Protein AF-0000000072905459 (afdb_homodimer)

InterPro domains:
  IPR001653 Diaminopimelate epimerase, DapF [MF_00197] (1-234)
  IPR001653 Diaminopimelate epimerase, DapF [PF01678] (3-110)
  IPR001653 Diaminopimelate epimerase, DapF [PF01678] (142-228)
  IPR001653 Diaminopimelate epimerase, DapF [PTHR31689] (1-112)
  IPR001653 Diaminopimelate epimerase, DapF [TIGR00652] (1-233)
  IPR018510 Diaminopimelate epimerase, active site [PS01326] (56-70)

Secondary structure (DSSP, 8-state):
-EEEEEEETTEEEEEESS---HHHHHHHH-TTTS---SEEEEEEEETTEEEEEEEETTS-EES--HHHHHHHHHHHHHTT---SEEB-TT--EEEEEETTEEEEEEE--EEEEEETTEEEEESSSEEEEEE-S--HHHHHHHHHHHHHHHTSEEEEEEEEETTEEEEEEEETTTEEES--HHHHHHHHHHHHHTTSS-SEEEEEETTEEEEEEE-SS-EEEEEE-EEEEEEEE-/-EEEEEEETTEEEEEESS---HHHHHHHH-TTTS---SEEEEEEEETTEEEEEEEETTS-EES--HHHHHHHHHHHHHTT---SEEB-TT--EEEEEETTEEEEEEE--EEEEEETTEEEEESSSEEEEEE-S--HHHHHHHHHHHHHHHTSEEEEEEEEETTEEEEEEEETTTEEES--HHHHHHHHHHHHHTTSS-SEEEEEETTEEEEEEE-SS-EEEEEE-EEEEEEEE-

Organism: NCBI:txid187101

Radius of gyration: 25.26 Å; Cα contacts (8 Å, |Δi|>4): 1220; chains: 2; bounding box: 52×73×54 Å

pLDDT: mean 97.36, std 2.22, range [81.88, 98.94]

Solvent-accessible surface area (backbone atoms only — not comparable to full-atom values): 23296 Å² total; per-residue (Å²): 86,64,40,36,34,28,21,18,38,43,47,21,31,35,39,28,75,61,92,74,54,51,69,56,41,30,45,40,24,31,50,40,73,37,55,36,30,55,20,38,34,32,57,44,70,54,97,89,30,38,25,56,46,38,27,39,34,84,36,47,79,48,45,74,50,65,40,53,51,34,28,50,30,51,52,26,49,77,68,75,39,74,37,49,49,35,36,34,77,75,43,78,31,48,38,42,78,54,90,76,26,31,34,33,54,63,42,56,77,40,74,77,41,78,55,98,88,30,42,34,32,31,32,91,51,51,32,35,39,39,86,45,88,74,56,66,69,55,44,68,66,48,30,63,61,51,21,68,74,66,70,21,26,32,33,44,32,28,76,74,46,51,40,36,33,40,43,45,40,30,38,69,96,76,38,79,52,39,58,50,51,44,55,50,50,45,45,50,50,52,38,29,77,68,68,55,30,50,52,58,29,40,40,38,36,79,34,43,61,35,40,36,38,61,52,96,86,24,33,34,42,30,34,52,39,40,81,40,36,41,36,44,39,126,86,63,38,37,36,28,19,17,36,43,46,20,31,35,40,29,76,60,91,74,54,49,69,55,42,31,43,40,24,31,50,40,73,36,55,35,31,57,21,40,34,32,58,44,68,54,97,88,30,38,26,55,46,39,26,38,34,83,34,47,79,48,44,76,50,63,38,54,52,34,29,50,30,51,51,26,49,78,66,74,41,75,36,49,49,34,35,35,76,75,42,79,31,48,38,43,78,54,91,76,25,29,35,32,54,64,43,57,77,39,76,74,41,80,56,97,88,31,42,33,33,30,32,91,51,51,33,33,38,40,86,42,88,72,58,67,69,56,44,68,65,50,30,64,60,51,21,67,74,65,70,18,26,30,32,44,32,29,78,75,46,51,43,36,34,40,43,45,38,30,37,67,96,76,37,78,50,39,58,53,51,45,54,51,51,46,44,50,50,53,38,30,75,66,69,54,31,50,51,59,29,40,38,38,36,77,35,42,62,36,39,36,36,61,53,96,85,26,34,35,41,30,34,51,38,40,83,39,34,41,36,44,40,126

Sequence (468 aa):
MRFTKYQGLGNDFLIVDEELDEKTIIFLCDRHFGVGADGVIIQEFKDNVPFMKFFNQDGSRAKMCGNGIRCYADYLYHKNLDYTTIDTLAGLKKVEKVGSEYKVFMGKAENLEIKDGYYNIFTGTNHLVIISNKGIEYLKEIGPKLQKKYDTNVNLVNVLDRENIDIYTYERGVGITLACGTGACASAYVANKLNLVDKNVNVHLLGGDLKIFLTDEGIYMQGSAKKVFEGEIKMRFTKYQGLGNDFLIVDEELDEKTIIFLCDRHFGVGADGVIIQEFKDNVPFMKFFNQDGSRAKMCGNGIRCYADYLYHKNLDYTTIDTLAGLKKVEKVGSEYKVFMGKAENLEIKDGYYNIFTGTNHLVIISNKGIEYLKEIGPKLQKKYDTNVNLVNVLDRENIDIYTYERGVGITLACGTGACASAYVANKLNLVDKNVNVHLLGGDLKIFLTDEGIYMQGSAKKVFEGEIK

Nearest PDB structures (foldseek):
  8qzy-assembly1_A  TM=8.852E-01  e=3.067E-27  Pseudomonas aeruginosa PA14
  5ha4-assembly1_A  TM=9.272E-01  e=1.731E-25  Acinetobacter baumannii AB307-0294
  6d13-assembly1_A  TM=9.226E-01  e=4.537E-25  Escherichia coli S88
  7vdy-assembly1_B  TM=9.193E-01  e=1.189E-24  Streptomyces lavendulae
  1gqz-assembly1_A  TM=8.524E-01  e=7.799E-25  Haemophilus influenzae Rd KW20

Structure (mmCIF, N/CA/C/O backbone):
data_AF-0000000072905459-model_v1
#
loop_
_entity.id
_entity.type
_entity.pdbx_description
1 polymer 'Diaminopimelate epimerase'
#
loop_
_atom_site.group_PDB
_atom_site.id
_atom_site.type_symbol
_atom_site.label_atom_id
_atom_site.label_alt_id
_atom_site.label_comp_id
_atom_site.label_asym_id
_atom_site.label_entity_id
_atom_site.label_seq_id
_atom_site.pdbx_PDB_ins_code
_atom_site.Cartn_x
_atom_site.Cartn_y
_atom_site.Cartn_z
_atom_site.occupancy
_atom_site.B_iso_or_equiv
_atom_site.auth_seq_id
_atom_site.auth_comp_id
_atom_site.auth_asym_id
_atom_site.auth_atom_id
_atom_site.pdbx_PDB_model_num
ATOM 1 N N . MET A 1 1 ? -17.281 3.102 -9.305 1 94 1 MET A N 1
ATOM 2 C CA . MET A 1 1 ? -16.797 1.826 -9.836 1 94 1 MET A CA 1
ATOM 3 C C . MET A 1 1 ? -16.656 0.795 -8.719 1 94 1 MET A C 1
ATOM 5 O O . MET A 1 1 ? -16.062 1.079 -7.68 1 94 1 MET A O 1
ATOM 9 N N . ARG A 1 2 ? -17.234 -0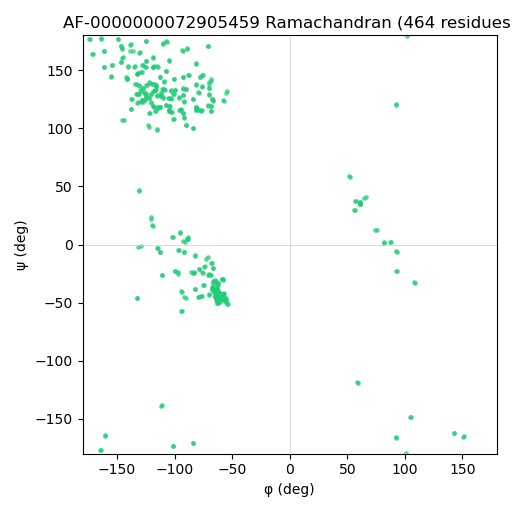.316 -8.961 1 96.12 2 ARG A N 1
ATOM 10 C CA . ARG A 1 2 ? -17.141 -1.408 -7.996 1 96.12 2 ARG A CA 1
ATOM 11 C C . ARG A 1 2 ? -15.906 -2.266 -8.258 1 96.12 2 ARG A C 1
ATOM 13 O O . ARG A 1 2 ? -15.531 -2.477 -9.414 1 96.12 2 ARG A O 1
ATOM 20 N N . PHE A 1 3 ? -15.305 -2.791 -7.109 1 98 3 PHE A N 1
ATOM 21 C CA . PHE A 1 3 ? -14.156 -3.68 -7.219 1 98 3 PHE A CA 1
ATOM 22 C C . PHE A 1 3 ? -14.172 -4.723 -6.109 1 98 3 PHE A C 1
ATOM 24 O O . PHE A 1 3 ? -14.852 -4.551 -5.094 1 98 3 PHE A O 1
ATOM 31 N N . THR A 1 4 ? -13.508 -5.801 -6.352 1 98.19 4 THR A N 1
ATOM 32 C CA . THR A 1 4 ? -13.203 -6.781 -5.316 1 98.19 4 THR A CA 1
ATOM 33 C C . THR A 1 4 ? -11.695 -6.961 -5.164 1 98.19 4 THR A C 1
ATOM 35 O O . THR A 1 4 ? -10.977 -7.117 -6.16 1 98.19 4 THR A O 1
ATOM 38 N N . LYS A 1 5 ? -11.195 -6.879 -3.984 1 98.69 5 LYS A N 1
ATOM 39 C CA . LYS A 1 5 ? -9.781 -7.074 -3.682 1 98.69 5 LYS A CA 1
ATOM 40 C C . LYS A 1 5 ? -9.5 -8.523 -3.309 1 98.69 5 LYS A C 1
ATOM 42 O O . LYS A 1 5 ? -10.188 -9.102 -2.463 1 98.69 5 LYS A O 1
ATOM 47 N N . TYR A 1 6 ? -8.547 -9.102 -3.938 1 98.69 6 TYR A N 1
ATOM 48 C CA . TYR A 1 6 ? -8.078 -10.453 -3.652 1 98.69 6 TYR A CA 1
ATOM 49 C C . TYR A 1 6 ? -6.578 -10.461 -3.371 1 98.69 6 TYR A C 1
ATOM 51 O O . TYR A 1 6 ? -5.863 -9.531 -3.74 1 98.69 6 TYR A O 1
ATOM 59 N N . GLN A 1 7 ? -6.176 -11.484 -2.689 1 98.38 7 GLN A N 1
ATOM 60 C CA . GLN A 1 7 ? -4.738 -11.727 -2.621 1 98.38 7 GLN A CA 1
ATOM 61 C C . GLN A 1 7 ? -4.426 -13.219 -2.693 1 98.38 7 GLN A C 1
ATOM 63 O O . GLN A 1 7 ? -5.223 -14.047 -2.248 1 98.38 7 GLN A O 1
ATOM 68 N N . GLY A 1 8 ? -3.438 -13.578 -3.32 1 98.31 8 GLY A N 1
ATOM 69 C CA . GLY A 1 8 ? -2.797 -14.883 -3.303 1 98.31 8 GLY A CA 1
ATOM 70 C C . GLY A 1 8 ? -1.387 -14.852 -2.742 1 98.31 8 GLY A C 1
ATOM 71 O O . GLY A 1 8 ? -0.436 -14.531 -3.461 1 98.31 8 GLY A O 1
ATOM 72 N N . LEU A 1 9 ? -1.299 -15.219 -1.466 1 98.12 9 LEU A N 1
ATOM 73 C CA . LEU A 1 9 ? -0.024 -15.203 -0.757 1 98.12 9 LEU A CA 1
ATOM 74 C C . LEU A 1 9 ? 0.554 -13.789 -0.718 1 98.12 9 LEU A C 1
ATOM 76 O O . LEU A 1 9 ? 1.755 -13.602 -0.927 1 98.12 9 LEU A O 1
ATOM 80 N N . GLY A 1 10 ? -0.229 -12.797 -0.585 1 97.94 10 GLY A N 1
ATOM 81 C CA . GLY A 1 10 ? 0.208 -11.414 -0.427 1 97.94 10 GLY A CA 1
ATOM 82 C C . GLY A 1 10 ? 0.301 -10.664 -1.742 1 97.94 10 GLY A C 1
ATOM 83 O O . GLY A 1 10 ? 0.368 -9.438 -1.757 1 97.94 10 GLY A O 1
ATOM 84 N N . ASN A 1 11 ? 0.452 -11.383 -2.863 1 97.75 11 ASN A N 1
ATOM 85 C CA . ASN A 1 11 ? 0.257 -10.773 -4.176 1 97.75 11 ASN A CA 1
ATOM 86 C C . ASN A 1 11 ? -1.205 -10.406 -4.41 1 97.75 11 ASN A C 1
ATOM 88 O O . ASN A 1 11 ? -2.07 -11.281 -4.457 1 97.75 11 ASN A O 1
ATOM 92 N N . ASP A 1 12 ? -1.465 -9.062 -4.52 1 98.38 12 ASP A N 1
ATOM 93 C CA . ASP A 1 12 ? -2.863 -8.656 -4.402 1 98.38 12 ASP A CA 1
ATOM 94 C C . ASP A 1 12 ? -3.352 -7.98 -5.68 1 98.38 12 ASP A C 1
ATOM 96 O O . ASP A 1 12 ? -2.555 -7.426 -6.438 1 98.38 12 ASP A O 1
ATOM 100 N N . PHE A 1 13 ? -4.715 -8.117 -5.867 1 98.62 13 PHE A N 1
ATOM 101 C CA . PHE A 1 13 ? -5.34 -7.742 -7.129 1 98.62 13 PHE A CA 1
ATOM 102 C C . PHE A 1 13 ? -6.691 -7.086 -6.891 1 98.62 13 PHE A C 1
ATOM 104 O O . PHE A 1 13 ? -7.438 -7.492 -5.996 1 98.62 13 PHE A O 1
ATOM 111 N N . LEU A 1 14 ? -6.98 -6.113 -7.719 1 98.75 14 LEU A N 1
ATOM 112 C CA . LEU A 1 14 ? -8.352 -5.648 -7.859 1 98.75 14 LEU A CA 1
ATOM 113 C C . LEU A 1 14 ? -9.039 -6.32 -9.047 1 98.75 14 LEU A C 1
ATOM 115 O O . LEU A 1 14 ? -8.492 -6.344 -10.148 1 98.75 14 LEU A O 1
ATOM 119 N N . ILE A 1 15 ? -10.164 -6.898 -8.789 1 98.75 15 ILE A N 1
ATOM 120 C CA . ILE A 1 15 ? -10.969 -7.465 -9.875 1 98.75 15 ILE A CA 1
ATOM 121 C C . ILE A 1 15 ? -12.172 -6.566 -10.141 1 98.75 15 ILE A C 1
ATOM 123 O O . ILE A 1 15 ? -12.93 -6.238 -9.227 1 98.75 15 ILE A O 1
ATOM 127 N N . VAL A 1 16 ? -12.312 -6.172 -11.414 1 98.19 16 VAL A N 1
ATOM 128 C CA . VAL A 1 16 ? -13.398 -5.289 -11.836 1 98.19 16 VAL A CA 1
ATOM 129 C C . VAL A 1 16 ? -14.086 -5.871 -13.062 1 98.19 16 VAL A C 1
ATOM 131 O O . VAL A 1 16 ? -13.555 -6.773 -13.719 1 98.19 16 VAL A O 1
ATOM 134 N N . ASP A 1 17 ? -15.266 -5.352 -13.375 1 95.88 17 ASP A N 1
ATOM 135 C CA . ASP A 1 17 ? -16.047 -5.891 -14.492 1 95.88 17 ASP A CA 1
ATOM 136 C C . ASP A 1 17 ? -16.266 -4.832 -15.562 1 95.88 17 ASP A C 1
ATOM 138 O O . ASP A 1 17 ? -17.156 -4.984 -16.406 1 95.88 17 ASP A O 1
ATOM 142 N N . GLU A 1 18 ? -15.508 -3.756 -15.516 1 95.56 18 GLU A N 1
ATOM 143 C CA . GLU A 1 18 ? -15.578 -2.721 -16.531 1 95.56 18 GLU A CA 1
ATOM 144 C C . GLU A 1 18 ? -14.195 -2.406 -17.109 1 95.56 18 GLU A C 1
ATOM 146 O O . GLU A 1 18 ? -13.18 -2.609 -16.438 1 95.56 18 GLU A O 1
ATOM 151 N N . GLU A 1 19 ? -14.281 -1.905 -18.359 1 96.5 19 GLU A N 1
ATOM 152 C CA . GLU A 1 19 ? -13.031 -1.529 -19.016 1 96.5 19 GLU A CA 1
ATOM 153 C C . GLU A 1 19 ? -12.406 -0.309 -18.344 1 96.5 19 GLU A C 1
ATOM 155 O O . GLU A 1 19 ? -13.117 0.619 -17.938 1 96.5 19 GLU A O 1
ATOM 160 N N . LEU A 1 20 ? -11.109 -0.376 -18.25 1 97.5 20 LEU A N 1
ATOM 161 C CA . LEU A 1 20 ? -10.352 0.721 -17.656 1 97.5 20 LEU A CA 1
ATOM 162 C C . LEU A 1 20 ? -9.219 1.159 -18.578 1 97.5 20 LEU A C 1
ATOM 164 O O . LEU A 1 20 ? -8.594 0.327 -19.234 1 97.5 20 LEU A O 1
ATOM 168 N N . ASP A 1 21 ? -8.914 2.381 -18.516 1 97.25 21 ASP A N 1
ATOM 169 C CA . ASP A 1 21 ? -7.723 2.838 -19.219 1 97.25 21 ASP A CA 1
ATOM 170 C C . ASP A 1 21 ? -6.488 2.742 -18.312 1 97.25 21 ASP A C 1
ATOM 172 O O . ASP A 1 21 ? -6.602 2.469 -17.125 1 97.25 21 ASP A O 1
ATOM 176 N N . GLU A 1 22 ? -5.328 2.904 -18.906 1 97.75 22 GLU A N 1
ATOM 177 C CA . GLU A 1 22 ? -4.039 2.748 -18.234 1 97.75 22 GLU A CA 1
ATOM 178 C C . GLU A 1 22 ? -3.916 3.699 -17.047 1 97.75 22 GLU A C 1
ATOM 180 O O . GLU A 1 22 ? -3.465 3.301 -15.969 1 97.75 22 GLU A O 1
ATOM 185 N N . LYS A 1 23 ? -4.312 4.941 -17.203 1 97.81 23 LYS A N 1
ATOM 186 C CA . LYS A 1 23 ? -4.207 5.945 -16.156 1 97.81 23 LYS A CA 1
ATOM 187 C C . LYS A 1 23 ? -5.027 5.551 -14.938 1 97.81 23 LYS A C 1
ATOM 189 O O . LYS A 1 23 ? -4.578 5.723 -13.797 1 97.81 23 LYS A O 1
ATOM 194 N N . THR A 1 24 ? -6.254 5.016 -15.211 1 97.94 24 THR A N 1
ATOM 195 C CA . THR A 1 24 ? -7.133 4.594 -14.125 1 97.94 24 THR A CA 1
ATOM 196 C C . THR A 1 24 ? -6.543 3.4 -13.383 1 97.94 24 THR A C 1
ATOM 198 O O . THR A 1 24 ? -6.621 3.326 -12.156 1 97.94 24 THR A O 1
ATOM 201 N N . ILE A 1 25 ? -5.93 2.523 -14.094 1 98.25 25 ILE A N 1
ATOM 202 C CA . ILE A 1 25 ? -5.316 1.343 -13.5 1 98.25 25 ILE A CA 1
ATOM 203 C C . ILE A 1 25 ? -4.195 1.768 -12.547 1 98.25 25 ILE A C 1
ATOM 205 O O . ILE A 1 25 ? -4.133 1.31 -11.406 1 98.25 25 ILE A O 1
ATOM 209 N N . ILE A 1 26 ? -3.338 2.629 -13.078 1 98.31 26 ILE A N 1
ATOM 210 C CA . ILE A 1 26 ? -2.225 3.125 -12.273 1 98.31 26 ILE A CA 1
ATOM 211 C C . ILE A 1 26 ? -2.756 3.809 -11.023 1 98.31 26 ILE A C 1
ATOM 213 O O . ILE A 1 26 ? -2.258 3.57 -9.914 1 98.31 26 ILE A O 1
ATOM 217 N N . PHE A 1 27 ? -3.785 4.582 -11.172 1 98.06 27 PHE A N 1
ATOM 218 C CA . PHE A 1 27 ? -4.406 5.301 -10.062 1 98.06 27 PHE A CA 1
ATOM 219 C C . PHE A 1 27 ? -4.965 4.328 -9.031 1 98.06 27 PHE A C 1
ATOM 221 O O . PHE A 1 27 ? -4.719 4.473 -7.832 1 98.06 27 PHE A O 1
ATOM 228 N N . LEU A 1 28 ? -5.715 3.295 -9.445 1 98.25 28 LEU A N 1
ATOM 229 C CA . LEU A 1 28 ? -6.352 2.332 -8.555 1 98.25 28 LEU A CA 1
ATOM 230 C C . LEU A 1 28 ? -5.309 1.559 -7.754 1 98.25 28 LEU A C 1
ATOM 232 O O . LEU A 1 28 ? -5.539 1.222 -6.59 1 98.25 28 LEU A O 1
ATOM 236 N N . CYS A 1 29 ? -4.203 1.351 -8.383 1 98.25 29 CYS A N 1
ATOM 237 C CA . CYS A 1 29 ? -3.191 0.512 -7.754 1 98.25 29 CYS A CA 1
ATOM 238 C C . CYS A 1 29 ? -2.363 1.313 -6.754 1 98.25 29 CYS A C 1
ATOM 240 O O . CYS A 1 29 ? -1.606 0.741 -5.969 1 98.25 29 CYS A O 1
ATOM 242 N N . ASP A 1 30 ? -2.504 2.652 -6.715 1 97.69 30 ASP A N 1
ATOM 243 C CA . ASP A 1 30 ? -1.819 3.496 -5.742 1 97.69 30 ASP A CA 1
ATOM 244 C C . ASP A 1 30 ? -2.48 3.398 -4.371 1 97.69 30 ASP A C 1
ATOM 246 O O . ASP A 1 30 ? -3.609 3.859 -4.184 1 97.69 30 ASP A O 1
ATOM 250 N N . ARG A 1 31 ? -1.805 2.9 -3.43 1 97.12 31 ARG A N 1
ATOM 251 C CA . ARG A 1 31 ? -2.389 2.645 -2.117 1 97.12 31 ARG A CA 1
ATOM 252 C C . ARG A 1 31 ? -2.707 3.949 -1.396 1 97.12 31 ARG A C 1
ATOM 254 O O . ARG A 1 31 ? -3.65 4.016 -0.604 1 97.12 31 ARG A O 1
ATOM 261 N N . HIS A 1 32 ? -2.023 4.996 -1.701 1 97.69 32 HIS A N 1
ATOM 262 C CA . HIS A 1 32 ? -2.182 6.254 -0.977 1 97.69 32 HIS A CA 1
ATOM 263 C C . HIS A 1 32 ? -3.377 7.043 -1.499 1 97.69 32 HIS A C 1
ATOM 265 O O . HIS A 1 32 ? -4.121 7.637 -0.717 1 97.69 32 HIS A O 1
ATOM 271 N N . PHE A 1 33 ? -3.596 7.023 -2.803 1 97.94 33 PHE A N 1
ATOM 272 C CA . PHE A 1 33 ? -4.621 7.867 -3.404 1 97.94 33 PHE A CA 1
ATOM 273 C C . PHE A 1 33 ? -5.777 7.027 -3.932 1 97.94 33 PHE A C 1
ATOM 275 O O . PHE A 1 33 ? -6.902 7.516 -4.055 1 97.94 33 PHE A O 1
ATOM 282 N N . GLY A 1 34 ? -5.465 5.738 -4.281 1 97.88 34 GLY A N 1
ATOM 283 C CA . GLY A 1 34 ? -6.453 4.793 -4.777 1 97.88 34 GLY A CA 1
ATOM 284 C C . GLY A 1 34 ? -6.746 3.67 -3.799 1 97.88 34 GLY A C 1
ATOM 285 O O . GLY A 1 34 ? -6.902 3.91 -2.602 1 97.88 34 GLY A O 1
ATOM 286 N N . VAL A 1 35 ? -6.867 2.43 -4.281 1 98.19 35 VAL A N 1
ATOM 287 C CA . VAL A 1 35 ? -7.191 1.282 -3.439 1 98.19 35 VAL A CA 1
ATOM 288 C C . VAL A 1 35 ? -5.906 0.581 -3.008 1 98.19 35 VAL A C 1
ATOM 290 O O . VAL A 1 35 ? -5.742 0.239 -1.833 1 98.19 35 VAL A O 1
ATOM 293 N N . GLY A 1 36 ? -4.996 0.482 -3.904 1 98 36 GLY A N 1
ATOM 294 C CA . GLY A 1 36 ? -3.758 -0.237 -3.652 1 98 36 GLY A CA 1
ATOM 295 C C . GLY A 1 36 ? -3.818 -1.694 -4.066 1 98 36 GLY A C 1
ATOM 296 O O . GLY A 1 36 ? -4.645 -2.455 -3.561 1 98 36 GLY A O 1
ATOM 297 N N . ALA A 1 37 ? -2.961 -2.078 -4.945 1 98.25 37 ALA A N 1
ATOM 298 C CA . ALA A 1 37 ? -2.848 -3.459 -5.41 1 98.25 37 ALA A CA 1
ATOM 299 C C . ALA A 1 37 ? -1.611 -3.643 -6.285 1 98.25 37 ALA A C 1
ATOM 301 O O . ALA A 1 37 ? -1.035 -2.666 -6.77 1 98.25 37 ALA A O 1
ATOM 302 N N . ASP A 1 38 ? -1.22 -4.887 -6.492 1 97.25 38 ASP A N 1
ATOM 303 C CA . ASP A 1 38 ? -0.124 -5.227 -7.395 1 97.25 38 ASP A CA 1
ATOM 304 C C . ASP A 1 38 ? -0.583 -5.203 -8.852 1 97.25 38 ASP A C 1
ATOM 306 O O . ASP A 1 38 ? 0.239 -5.121 -9.766 1 97.25 38 ASP A O 1
ATOM 310 N N . GLY A 1 39 ? -1.877 -5.324 -9.008 1 97.81 39 GLY A N 1
ATOM 311 C CA . GLY A 1 39 ? -2.41 -5.305 -10.367 1 97.81 39 GLY A CA 1
ATOM 312 C C . GLY A 1 39 ? -3.928 -5.32 -10.406 1 97.81 39 GLY A C 1
ATOM 313 O O . GLY A 1 39 ? -4.582 -5.383 -9.367 1 97.81 39 GLY A O 1
ATOM 314 N N . VAL A 1 40 ? -4.438 -5.242 -11.648 1 98.62 40 VAL A N 1
ATOM 315 C CA . VAL A 1 40 ? -5.879 -5.223 -11.875 1 98.62 40 VAL A CA 1
ATOM 316 C C . VAL A 1 40 ? -6.262 -6.312 -12.867 1 98.62 40 VAL A C 1
ATOM 318 O O . VAL A 1 40 ? -5.602 -6.48 -13.898 1 98.62 40 VAL A O 1
ATOM 321 N N . ILE A 1 41 ? -7.227 -7.039 -12.484 1 98.69 41 ILE A N 1
ATOM 322 C CA . ILE A 1 41 ? -7.824 -8.031 -13.375 1 98.69 41 ILE A CA 1
ATOM 323 C C . ILE A 1 41 ? -9.195 -7.547 -13.836 1 98.69 41 ILE A C 1
ATOM 325 O O . ILE A 1 41 ? -10.078 -7.277 -13.016 1 98.69 41 ILE A O 1
ATOM 329 N N . ILE A 1 42 ? -9.367 -7.391 -15.086 1 98.25 42 ILE A N 1
ATOM 330 C CA . ILE A 1 42 ? -10.664 -7.055 -15.656 1 98.25 42 ILE A CA 1
ATOM 331 C C . ILE A 1 42 ? -11.383 -8.328 -16.094 1 98.25 42 ILE A C 1
ATOM 333 O O . ILE A 1 42 ? -10.875 -9.078 -16.922 1 98.25 42 ILE A O 1
ATOM 337 N N . GLN A 1 43 ? -12.484 -8.57 -15.453 1 96.56 43 GLN A N 1
ATOM 338 C CA . GLN A 1 43 ? -13.305 -9.734 -15.797 1 96.56 43 GLN A CA 1
ATOM 339 C C . GLN A 1 43 ? -14 -9.539 -17.141 1 96.56 43 GLN A C 1
ATOM 341 O O . GLN A 1 43 ? -14.781 -8.602 -17.312 1 96.56 43 GLN A O 1
ATOM 346 N N . GLU A 1 44 ? -13.719 -10.367 -17.984 1 96.31 44 GLU A N 1
ATOM 347 C CA . GLU A 1 44 ? -14.328 -10.383 -19.312 1 96.31 44 GLU A CA 1
ATOM 348 C C . GLU A 1 44 ? -14.5 -11.812 -19.828 1 96.31 44 GLU A C 1
ATOM 350 O O . GLU A 1 44 ? -14.078 -12.766 -19.172 1 96.31 44 GLU A O 1
ATOM 355 N N . PHE A 1 45 ? -15.281 -11.914 -20.953 1 96.94 45 PHE A N 1
ATOM 356 C CA . PHE A 1 45 ? -15.438 -13.195 -21.625 1 96.94 45 PHE A CA 1
ATOM 357 C C . PHE A 1 45 ? -14.93 -13.109 -23.062 1 96.94 45 PHE A C 1
ATOM 359 O O . PHE A 1 45 ? -15.078 -12.07 -23.719 1 96.94 45 PHE A O 1
ATOM 366 N N . LYS A 1 46 ? -14.266 -14.086 -23.438 1 96.31 46 LYS A N 1
ATOM 367 C CA . LYS A 1 46 ? -13.906 -14.32 -24.828 1 96.31 46 LYS A CA 1
ATOM 368 C C . LYS A 1 46 ? -14.43 -15.664 -25.312 1 96.31 46 LYS A C 1
ATOM 370 O O . LYS A 1 46 ? -14.055 -16.719 -24.797 1 96.31 46 LYS A O 1
ATOM 375 N N . ASP A 1 47 ? -15.469 -15.672 -26.344 1 95.12 47 ASP A N 1
ATOM 376 C CA . ASP A 1 47 ? -16.094 -16.875 -26.875 1 95.12 47 ASP A CA 1
ATOM 377 C C . ASP A 1 47 ? -16.719 -17.703 -25.75 1 95.12 47 ASP A C 1
ATOM 379 O O . ASP A 1 47 ? -16.484 -18.922 -25.656 1 95.12 47 ASP A O 1
ATOM 383 N N . ASN A 1 48 ? -17.312 -17.047 -24.75 1 94.44 48 ASN A N 1
ATOM 384 C CA . ASN A 1 48 ? -18.094 -17.594 -23.656 1 94.44 48 ASN A CA 1
ATOM 385 C C . ASN A 1 48 ? -17.188 -18.25 -22.609 1 94.44 48 ASN A C 1
ATOM 387 O O . ASN A 1 48 ? -17.656 -19.031 -21.766 1 94.44 48 ASN A O 1
ATOM 391 N N . VAL A 1 49 ? -15.891 -17.984 -22.734 1 97.62 49 VAL A N 1
ATOM 392 C CA . VAL A 1 49 ? -14.914 -18.438 -21.75 1 97.62 49 VAL A CA 1
ATOM 393 C C . VAL A 1 49 ? -14.406 -17.234 -20.953 1 97.62 49 VAL A C 1
ATOM 395 O O . VAL A 1 49 ? -14.117 -16.172 -21.516 1 97.62 49 VAL A O 1
ATOM 398 N N . PRO A 1 50 ? -14.367 -17.422 -19.641 1 98.19 50 PRO A N 1
ATOM 399 C CA . PRO A 1 50 ? -13.789 -16.312 -18.875 1 98.19 50 PRO A CA 1
ATOM 400 C C . PRO A 1 50 ? -12.391 -15.938 -19.344 1 98.19 50 PRO A C 1
ATOM 402 O O . PRO A 1 50 ? -11.547 -16.828 -19.547 1 98.19 50 PRO A O 1
ATOM 405 N N . PHE A 1 51 ? -12.156 -14.664 -19.578 1 97.88 51 PHE A N 1
ATOM 406 C CA . PHE A 1 51 ? -10.883 -14.125 -20.031 1 97.88 51 PHE A CA 1
ATOM 407 C C . PHE A 1 51 ? -10.266 -13.203 -18.984 1 97.88 51 PHE A C 1
ATOM 409 O O . PHE A 1 51 ? -10.852 -12.18 -18.641 1 97.88 51 PHE A O 1
ATOM 416 N N . MET A 1 52 ? -9.086 -13.602 -18.516 1 96.94 52 MET A N 1
ATOM 417 C CA . MET A 1 52 ? -8.383 -12.805 -17.531 1 96.94 52 MET A CA 1
ATOM 418 C C . MET A 1 52 ? -7.57 -11.695 -18.188 1 96.94 52 MET A C 1
ATOM 420 O O . MET A 1 52 ? -6.457 -11.93 -18.656 1 96.94 52 MET A O 1
ATOM 424 N N . LYS A 1 53 ? -8.07 -10.539 -18.188 1 97.12 53 LYS A N 1
ATOM 425 C CA . LYS A 1 53 ? -7.348 -9.359 -18.641 1 97.12 53 LYS A CA 1
ATOM 426 C C . LYS A 1 53 ? -6.586 -8.711 -17.484 1 97.12 53 LYS A C 1
ATOM 428 O O . LYS A 1 53 ? -7.172 -7.996 -16.672 1 97.12 53 LYS A O 1
ATOM 433 N N . PHE A 1 54 ? -5.258 -8.984 -17.5 1 97.44 54 PHE A N 1
ATOM 434 C CA . PHE A 1 54 ? -4.461 -8.641 -16.328 1 97.44 54 PHE A CA 1
ATOM 435 C C . PHE A 1 54 ? -3.516 -7.48 -16.641 1 97.44 54 PHE A C 1
ATOM 437 O O . PHE A 1 54 ? -2.855 -7.473 -17.688 1 97.44 54 PHE A O 1
ATOM 444 N N . PHE A 1 55 ? -3.479 -6.52 -15.734 1 97.81 55 PHE A N 1
ATOM 445 C CA . PHE A 1 55 ? -2.576 -5.375 -15.805 1 97.81 55 PHE A CA 1
ATOM 446 C C . PHE A 1 55 ? -1.729 -5.273 -14.547 1 97.81 55 PHE A C 1
ATOM 448 O O . PHE A 1 55 ? -2.232 -5.469 -13.438 1 97.81 55 PHE A O 1
ATOM 455 N N . ASN A 1 56 ? -0.432 -4.98 -14.734 1 95.88 56 ASN A N 1
ATOM 456 C CA . ASN A 1 56 ? 0.436 -4.66 -13.609 1 95.88 56 ASN A CA 1
ATOM 457 C C . ASN A 1 56 ? 0.101 -3.295 -13.016 1 95.88 56 ASN A C 1
ATOM 459 O O . ASN A 1 56 ? -0.652 -2.521 -13.609 1 95.88 56 ASN A O 1
ATOM 463 N N . GLN A 1 57 ? 0.677 -3.008 -11.914 1 96.44 57 GLN A N 1
ATOM 464 C CA . GLN A 1 57 ? 0.373 -1.767 -11.203 1 96.44 57 GLN A CA 1
ATOM 465 C C . GLN A 1 57 ? 0.841 -0.552 -12 1 96.44 57 GLN A C 1
ATOM 467 O O . GLN A 1 57 ? 0.362 0.563 -11.781 1 96.44 57 GLN A O 1
ATOM 472 N N . ASP A 1 58 ? 1.776 -0.711 -12.953 1 95.5 58 ASP A N 1
ATOM 473 C CA . ASP A 1 58 ? 2.264 0.406 -13.758 1 95.5 58 ASP A CA 1
ATOM 474 C C . ASP A 1 58 ? 1.416 0.59 -15.016 1 95.5 58 ASP A C 1
ATOM 476 O O . ASP A 1 58 ? 1.763 1.384 -15.891 1 95.5 58 ASP A O 1
ATOM 480 N N . GLY A 1 59 ? 0.395 -0.199 -15.086 1 96.31 59 GLY A N 1
ATOM 481 C CA . GLY A 1 59 ? -0.537 -0.062 -16.203 1 96.31 59 GLY A CA 1
ATOM 482 C C . GLY A 1 59 ? -0.205 -0.963 -17.375 1 96.31 59 GLY A C 1
ATOM 483 O O . GLY A 1 59 ? -0.983 -1.065 -18.328 1 96.31 59 GLY A O 1
ATOM 484 N N . SER A 1 60 ? 0.922 -1.649 -17.312 1 95.31 60 SER A N 1
ATOM 485 C CA . SER A 1 60 ? 1.312 -2.504 -18.422 1 95.31 60 SER A CA 1
ATOM 486 C C . SER A 1 60 ? 0.501 -3.797 -18.453 1 95.31 60 SER A C 1
ATOM 488 O O . SER A 1 60 ? 0.173 -4.344 -17.391 1 95.31 60 SER A O 1
ATOM 490 N N . ARG A 1 61 ? 0.265 -4.238 -19.672 1 95.06 61 ARG A N 1
ATOM 491 C CA . ARG A 1 61 ? -0.449 -5.496 -19.875 1 95.06 61 ARG A CA 1
ATOM 492 C C . ARG A 1 61 ? 0.473 -6.691 -19.656 1 95.06 61 ARG A C 1
ATOM 494 O O . ARG A 1 61 ? 1.617 -6.691 -20.109 1 95.06 61 ARG A O 1
ATOM 501 N N . ALA A 1 62 ? -0 -7.609 -18.859 1 91.75 62 ALA A N 1
ATOM 502 C CA . ALA A 1 62 ? 0.774 -8.828 -18.641 1 91.75 62 ALA A CA 1
ATOM 503 C C . ALA A 1 62 ? 0.04 -10.047 -19.203 1 91.75 62 ALA A C 1
ATOM 505 O O . ALA A 1 62 ? -1.192 -10.062 -19.266 1 91.75 62 ALA A O 1
ATOM 506 N N . LYS A 1 63 ? 0.732 -11.07 -19.594 1 87.94 63 LYS A N 1
ATOM 507 C CA . LYS A 1 63 ? 0.154 -12.25 -20.219 1 87.94 63 LYS A CA 1
ATOM 508 C C . LYS A 1 63 ? -0.542 -13.141 -19.188 1 87.94 63 LYS A C 1
ATOM 510 O O . LYS A 1 63 ? -1.614 -13.688 -19.453 1 87.94 63 LYS A O 1
ATOM 515 N N . MET A 1 64 ? 0.125 -13.297 -18.156 1 84.19 64 MET A N 1
ATOM 516 C CA . MET A 1 64 ? -0.407 -14.18 -17.125 1 84.19 64 MET A CA 1
ATOM 517 C C . MET A 1 64 ? 0.26 -13.914 -15.773 1 84.19 64 MET A C 1
ATOM 519 O O . MET A 1 64 ? 1.39 -13.43 -15.727 1 84.19 64 MET A O 1
ATOM 523 N N . CYS A 1 65 ? -0.448 -14.195 -14.719 1 91.25 65 CYS A N 1
ATOM 524 C CA . CYS A 1 65 ? 0.015 -14.148 -13.336 1 91.25 65 CYS A CA 1
ATOM 525 C C . CYS A 1 65 ? -0.495 -15.352 -12.547 1 91.25 65 CYS A C 1
ATOM 527 O O . CYS A 1 65 ? -1.7 -15.492 -12.336 1 91.25 65 CYS A O 1
ATOM 529 N N . GLY A 1 66 ? 0.381 -16.156 -12.102 1 94.25 66 GLY A N 1
ATOM 530 C CA . GLY A 1 66 ? 0.011 -17.391 -11.414 1 94.25 66 GLY A CA 1
ATOM 531 C C . GLY A 1 66 ? -0.818 -17.141 -10.164 1 94.25 66 GLY A C 1
ATOM 532 O O . GLY A 1 66 ? -1.792 -17.859 -9.914 1 94.25 66 GLY A O 1
ATOM 533 N N . ASN A 1 67 ? -0.432 -16.203 -9.398 1 97.12 67 ASN A N 1
ATOM 534 C CA . ASN A 1 67 ? -1.202 -15.859 -8.211 1 97.12 67 ASN A CA 1
ATOM 535 C C . ASN A 1 67 ? -2.553 -15.25 -8.57 1 97.12 67 ASN A C 1
ATOM 537 O O . ASN A 1 67 ? -3.57 -15.57 -7.957 1 97.12 67 ASN A O 1
ATOM 541 N N . GLY A 1 68 ? -2.514 -14.445 -9.602 1 97.94 68 GLY A N 1
ATOM 542 C CA . GLY A 1 68 ? -3.719 -13.758 -10.031 1 97.94 68 GLY A CA 1
ATOM 543 C C . GLY A 1 68 ? -4.789 -14.688 -10.555 1 97.94 68 GLY A C 1
ATOM 544 O O . GLY A 1 68 ? -5.98 -14.477 -10.32 1 97.94 68 GLY A O 1
ATOM 545 N N . ILE A 1 69 ? -4.391 -15.68 -11.289 1 98.19 69 ILE A N 1
ATOM 546 C CA . ILE A 1 69 ? -5.371 -16.578 -11.898 1 98.19 69 ILE A CA 1
ATOM 547 C C . ILE A 1 69 ? -6.094 -17.359 -10.812 1 98.19 69 ILE A C 1
ATOM 549 O O . ILE A 1 69 ? -7.281 -17.672 -10.945 1 98.19 69 ILE A O 1
ATOM 553 N N . ARG A 1 70 ? -5.41 -17.688 -9.727 1 98.75 70 ARG A N 1
ATOM 554 C CA . ARG A 1 70 ? -6.082 -18.344 -8.609 1 98.75 70 ARG A CA 1
ATOM 555 C C . ARG A 1 70 ? -7.137 -17.422 -7.992 1 98.75 70 ARG A C 1
ATOM 557 O O . ARG A 1 70 ? -8.25 -17.859 -7.699 1 98.75 70 ARG A O 1
ATOM 564 N N . CYS A 1 71 ? -6.785 -16.156 -7.84 1 98.75 71 CYS A N 1
ATOM 565 C CA . CYS A 1 71 ? -7.723 -15.18 -7.309 1 98.75 71 CYS A CA 1
ATOM 566 C C . CYS A 1 71 ? -8.914 -15.008 -8.242 1 98.75 71 CYS A C 1
ATOM 568 O O . CYS A 1 71 ? -10.062 -14.969 -7.785 1 98.75 71 CYS A O 1
ATOM 570 N N . TYR A 1 72 ? -8.602 -14.945 -9.547 1 98.75 72 TYR A N 1
ATOM 571 C CA . TYR A 1 72 ? -9.664 -14.797 -10.539 1 98.75 72 TYR A CA 1
ATOM 572 C C . TYR A 1 72 ? -10.578 -16.016 -10.547 1 98.75 72 TYR A C 1
ATOM 574 O O . TYR A 1 72 ? -11.797 -15.898 -10.656 1 98.75 72 TYR A O 1
ATOM 582 N N . ALA A 1 73 ? -10.016 -17.156 -10.383 1 98.81 73 ALA A N 1
ATOM 583 C CA . ALA A 1 73 ? -10.805 -18.391 -10.312 1 98.81 73 ALA A CA 1
ATOM 584 C C . ALA A 1 73 ? -11.75 -18.359 -9.109 1 98.81 73 ALA A C 1
ATOM 586 O O . ALA A 1 73 ? -12.922 -18.734 -9.227 1 98.81 73 ALA A O 1
ATOM 587 N N . ASP A 1 74 ? -11.258 -17.984 -7.969 1 98.81 74 ASP A N 1
ATOM 588 C CA . ASP A 1 74 ? -12.094 -17.891 -6.777 1 98.81 74 ASP A CA 1
ATOM 589 C C . ASP A 1 74 ? -13.234 -16.891 -6.984 1 98.81 74 ASP A C 1
ATOM 591 O O . ASP A 1 74 ? -14.367 -17.141 -6.57 1 98.81 74 ASP A O 1
ATOM 595 N N . TYR A 1 75 ? -12.883 -15.766 -7.605 1 98.62 75 TYR A N 1
ATOM 596 C CA . TYR A 1 75 ? -13.883 -14.758 -7.949 1 98.62 75 TYR A CA 1
ATOM 597 C C . TYR A 1 75 ? -14.984 -15.359 -8.805 1 98.62 75 TYR A C 1
ATOM 599 O O . TYR A 1 75 ? -16.172 -15.188 -8.516 1 98.62 75 TYR A O 1
ATOM 607 N N . LEU A 1 76 ? -14.594 -16.078 -9.852 1 98.62 76 LEU A N 1
ATOM 608 C CA . LEU A 1 76 ? -15.547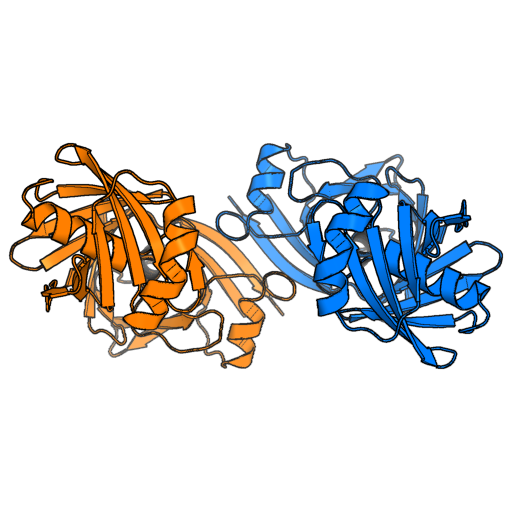 -16.734 -10.742 1 98.62 76 LEU A CA 1
ATOM 609 C C . LEU A 1 76 ? -16.391 -17.75 -9.992 1 98.62 76 LEU A C 1
ATOM 611 O O . LEU A 1 76 ? -17.609 -17.812 -10.172 1 98.62 76 LEU A O 1
ATOM 615 N N . TYR A 1 77 ? -15.742 -18.531 -9.148 1 98.56 77 TYR A N 1
ATOM 616 C CA . TYR A 1 77 ? -16.422 -19.547 -8.352 1 98.56 77 TYR A CA 1
ATOM 617 C C . TYR A 1 77 ? -17.547 -18.922 -7.527 1 98.56 77 TYR A C 1
ATOM 619 O O . TYR A 1 77 ? -18.672 -19.406 -7.539 1 98.56 77 TYR A O 1
ATOM 627 N N . HIS A 1 78 ? -17.281 -17.812 -6.875 1 97.62 78 HIS A N 1
ATOM 628 C CA . HIS A 1 78 ? -18.25 -17.172 -5.996 1 97.62 78 HIS A CA 1
ATOM 629 C C . HIS A 1 78 ? -19.328 -16.469 -6.797 1 97.62 78 HIS A C 1
ATOM 631 O O . HIS A 1 78 ? -20.422 -16.188 -6.281 1 97.62 78 HIS A O 1
ATOM 637 N N . LYS A 1 79 ? -19.031 -16.203 -8.07 1 97.12 79 LYS A N 1
ATOM 638 C CA . LYS A 1 79 ? -20.031 -15.609 -8.953 1 97.12 79 LYS A CA 1
ATOM 639 C C . LYS A 1 79 ? -20.828 -16.688 -9.688 1 97.12 79 LYS A C 1
ATOM 641 O O . LYS A 1 79 ? -21.672 -16.359 -10.523 1 97.12 79 LYS A O 1
ATOM 646 N N . ASN A 1 80 ? -20.562 -17.938 -9.406 1 97.62 80 ASN A N 1
ATOM 647 C CA . ASN A 1 80 ? -21.203 -19.078 -10.047 1 97.62 80 ASN A CA 1
ATOM 648 C C . ASN A 1 80 ? -20.938 -19.109 -11.547 1 97.62 80 ASN A C 1
ATOM 650 O O . ASN A 1 80 ? -21.844 -19.391 -12.336 1 97.62 80 ASN A O 1
ATOM 654 N N . LEU A 1 81 ? -19.766 -18.688 -11.898 1 97.56 81 LEU A N 1
ATOM 655 C CA . LEU A 1 81 ? -19.281 -18.766 -13.273 1 97.56 81 LEU A CA 1
ATOM 656 C C . LEU A 1 81 ? -18.25 -19.891 -13.422 1 97.56 81 LEU A C 1
ATOM 658 O O . LEU A 1 81 ? -17.672 -20.344 -12.43 1 97.56 81 LEU A O 1
ATOM 662 N N . ASP A 1 82 ? -18.109 -20.312 -14.594 1 97.81 82 ASP A N 1
ATOM 663 C CA . ASP A 1 82 ? -17.156 -21.406 -14.836 1 97.81 82 ASP A CA 1
ATOM 664 C C . ASP A 1 82 ? -15.727 -20.938 -14.57 1 97.81 82 ASP A C 1
ATOM 666 O O . ASP A 1 82 ? -15.258 -19.969 -15.18 1 97.81 82 ASP A O 1
ATOM 670 N N . TYR A 1 83 ? -15.016 -21.594 -13.719 1 98.25 83 TYR A N 1
ATOM 671 C CA . TYR A 1 83 ? -13.656 -21.234 -13.352 1 98.25 83 TYR A CA 1
ATOM 672 C C . TYR A 1 83 ? -12.664 -22.281 -13.844 1 98.25 83 TYR A C 1
ATOM 674 O O . TYR A 1 83 ? -11.445 -22.094 -13.727 1 98.25 83 TYR A O 1
ATOM 682 N N . THR A 1 84 ? -13.133 -23.375 -14.375 1 98.5 84 THR A N 1
ATOM 683 C CA . THR A 1 84 ? -12.281 -24.547 -14.625 1 98.5 84 THR A CA 1
ATOM 684 C C . THR A 1 84 ? -11.391 -24.312 -15.844 1 98.5 84 THR A C 1
ATOM 686 O O . THR A 1 84 ? -10.398 -25.016 -16.031 1 98.5 84 THR A O 1
ATOM 689 N N . THR A 1 85 ? -11.82 -23.438 -16.734 1 98.38 85 THR A N 1
ATOM 690 C CA . THR A 1 85 ? -11.023 -23.016 -17.875 1 98.38 85 THR A CA 1
ATOM 691 C C . THR A 1 85 ? -11.016 -21.484 -18 1 98.38 85 THR A C 1
ATOM 693 O O . THR A 1 85 ? -12.078 -20.859 -18.094 1 98.38 85 THR A O 1
ATOM 696 N N . ILE A 1 86 ? -9.859 -20.906 -17.984 1 98.19 86 ILE A N 1
ATOM 697 C CA . ILE A 1 86 ? -9.719 -19.453 -18.062 1 98.19 86 ILE A CA 1
ATOM 698 C C . ILE A 1 86 ? -8.797 -19.094 -19.219 1 98.19 86 ILE A C 1
ATOM 700 O O . ILE A 1 86 ? -7.699 -19.641 -19.344 1 98.19 86 ILE A O 1
ATOM 704 N N . ASP A 1 87 ? -9.273 -18.234 -20.094 1 97.88 87 ASP A N 1
ATOM 705 C CA . ASP A 1 87 ? -8.453 -17.719 -21.188 1 97.88 87 ASP A CA 1
ATOM 706 C C . ASP A 1 87 ? -7.559 -16.578 -20.719 1 97.88 87 ASP A C 1
ATOM 708 O O . ASP A 1 87 ? -7.957 -15.781 -19.859 1 97.88 87 ASP A O 1
ATOM 712 N N . THR A 1 88 ? -6.348 -16.578 -21.156 1 96.56 88 THR A N 1
ATOM 713 C CA . THR A 1 88 ? -5.363 -15.539 -20.875 1 96.56 88 THR A CA 1
ATOM 714 C C . THR A 1 88 ? -4.555 -15.219 -22.141 1 96.56 88 THR A C 1
ATOM 716 O O . THR A 1 88 ? -4.684 -15.898 -23.156 1 96.56 88 THR A O 1
ATOM 719 N N . LEU A 1 89 ? -3.746 -14.18 -22.062 1 95 89 LEU A N 1
ATOM 720 C CA . LEU A 1 89 ? -2.859 -13.875 -23.172 1 95 89 LEU A CA 1
ATOM 721 C C . LEU A 1 89 ? -1.792 -14.953 -23.328 1 95 89 LEU A C 1
ATOM 723 O O . LEU A 1 89 ? -1.151 -15.047 -24.391 1 95 89 LEU A O 1
ATOM 727 N N . ALA A 1 90 ? -1.585 -15.812 -22.297 1 92.56 90 ALA A N 1
ATOM 728 C CA . ALA A 1 90 ? -0.631 -16.922 -22.359 1 92.56 90 ALA A CA 1
ATOM 729 C C . ALA A 1 90 ? -1.323 -18.219 -22.75 1 92.56 90 ALA A C 1
ATOM 731 O O . ALA A 1 90 ? -0.735 -19.297 -22.656 1 92.56 90 ALA A O 1
ATOM 732 N N . GLY A 1 91 ? -2.611 -18.141 -23.203 1 93.69 91 GLY A N 1
ATOM 733 C CA . GLY A 1 91 ? -3.373 -19.312 -23.594 1 93.69 91 GLY A CA 1
ATOM 734 C C . GLY A 1 91 ? -4.352 -19.766 -22.516 1 93.69 91 GLY A C 1
ATOM 735 O O . GLY A 1 91 ? -4.457 -19.156 -21.453 1 93.69 91 GLY A O 1
ATOM 736 N N . LEU A 1 92 ? -5.062 -20.844 -22.844 1 96.12 92 LEU A N 1
ATOM 737 C CA . LEU A 1 92 ? -6.051 -21.406 -21.938 1 96.12 92 LEU A CA 1
ATOM 738 C C . LEU A 1 92 ? -5.371 -22.062 -20.734 1 96.12 92 LEU A C 1
ATOM 740 O O . LEU A 1 92 ? -4.391 -22.797 -20.891 1 96.12 92 LEU A O 1
ATOM 744 N N . LYS A 1 93 ? -5.91 -21.766 -19.578 1 97.06 93 LYS A N 1
ATOM 745 C CA . LYS A 1 93 ? -5.414 -22.375 -18.344 1 97.06 93 LYS A CA 1
ATOM 746 C C . LYS A 1 93 ? -6.484 -23.234 -17.688 1 97.06 93 LYS A C 1
ATOM 748 O O . LYS A 1 93 ? -7.645 -22.828 -17.594 1 97.06 93 LYS A O 1
ATOM 753 N N . LYS A 1 94 ? -6.07 -24.391 -17.312 1 98.06 94 LYS A N 1
ATOM 754 C CA . LYS A 1 94 ? -6.949 -25.281 -16.547 1 98.06 94 LYS A CA 1
ATOM 755 C C . LYS A 1 94 ? -6.801 -25.047 -15.047 1 98.06 94 LYS A C 1
ATOM 757 O O . LYS A 1 94 ? -5.684 -24.938 -14.539 1 98.06 94 LYS A O 1
ATOM 762 N N . VAL A 1 95 ? -7.938 -24.953 -14.383 1 98.56 95 VAL A N 1
ATOM 763 C CA . VAL A 1 95 ? -7.949 -24.656 -12.953 1 98.56 95 VAL A CA 1
ATOM 764 C C . VAL A 1 95 ? -8.852 -25.656 -12.227 1 98.56 95 VAL A C 1
ATOM 766 O O . VAL A 1 95 ? -9.93 -26 -12.719 1 98.56 95 VAL A O 1
ATOM 769 N N . GLU A 1 96 ? -8.383 -26.125 -11.094 1 98.62 96 GLU A N 1
ATOM 770 C CA . GLU A 1 96 ? -9.156 -27.016 -10.234 1 98.62 96 GLU A CA 1
ATOM 771 C C . GLU A 1 96 ? -9.203 -26.484 -8.805 1 98.62 96 GLU A C 1
ATOM 773 O O . GLU A 1 96 ? -8.18 -26.078 -8.258 1 98.62 96 GLU A O 1
ATOM 778 N N . LYS A 1 97 ? -10.391 -26.5 -8.211 1 98.5 97 LYS A N 1
ATOM 779 C CA . LYS A 1 97 ? -10.516 -26.141 -6.805 1 98.5 97 LYS A CA 1
ATOM 780 C C . LYS A 1 97 ? -10.219 -27.328 -5.898 1 98.5 97 LYS A C 1
ATOM 782 O O . LYS A 1 97 ? -10.758 -28.422 -6.105 1 98.5 97 LYS A O 1
ATOM 787 N N . VAL A 1 98 ? -9.344 -27.172 -5.023 1 98.5 98 VAL A N 1
ATOM 788 C CA . VAL A 1 98 ? -8.977 -28.172 -4.027 1 98.5 98 VAL A CA 1
ATOM 789 C C . VAL A 1 98 ? -9.156 -27.594 -2.625 1 98.5 98 VAL A C 1
ATOM 791 O O . VAL A 1 98 ? -8.273 -26.906 -2.121 1 98.5 98 VAL A O 1
ATOM 794 N N . GLY A 1 99 ? -10.258 -27.938 -1.917 1 97.31 99 GLY A N 1
ATOM 795 C CA . GLY A 1 99 ? -10.586 -27.25 -0.678 1 97.31 99 GLY A CA 1
ATOM 796 C C . GLY A 1 99 ? -10.789 -25.766 -0.858 1 97.31 99 GLY A C 1
ATOM 797 O O . GLY A 1 99 ? -11.641 -25.328 -1.648 1 97.31 99 GLY A O 1
ATOM 798 N N . SER A 1 100 ? -9.969 -25.047 -0.196 1 96.19 100 SER A N 1
ATOM 799 C CA . SER A 1 100 ? -10.062 -23.594 -0.315 1 96.19 100 SER A CA 1
ATOM 800 C C . SER A 1 100 ? -8.984 -23.047 -1.246 1 96.19 100 SER A C 1
ATOM 802 O O . SER A 1 100 ? -8.852 -21.828 -1.396 1 96.19 100 SER A O 1
ATOM 804 N N . GLU A 1 101 ? -8.297 -23.969 -1.854 1 98.75 101 GLU A N 1
ATOM 805 C CA . GLU A 1 101 ? -7.195 -23.578 -2.736 1 98.75 101 GLU A CA 1
ATOM 806 C C . GLU A 1 101 ? -7.535 -23.859 -4.195 1 98.75 101 GLU A C 1
ATOM 808 O O . GLU A 1 101 ? -8.586 -24.438 -4.496 1 98.75 101 GLU A O 1
ATOM 813 N N . TYR A 1 102 ? -6.652 -23.391 -5.051 1 98.88 102 TYR A N 1
ATOM 814 C CA . TYR A 1 102 ? -6.805 -23.625 -6.484 1 98.88 102 TYR A CA 1
ATOM 815 C C . TYR A 1 102 ? -5.52 -24.188 -7.086 1 98.88 102 TYR A C 1
ATOM 817 O O . TYR A 1 102 ? -4.422 -23.719 -6.762 1 98.88 102 TYR A O 1
ATOM 825 N N . LYS A 1 103 ? -5.668 -25.188 -7.836 1 98.88 103 LYS A N 1
ATOM 826 C CA . LYS A 1 103 ? -4.586 -25.828 -8.578 1 98.88 103 LYS A CA 1
ATOM 827 C C . LYS A 1 103 ? -4.629 -25.453 -10.055 1 98.88 103 LYS A C 1
ATOM 829 O O . LYS A 1 103 ? -5.668 -25.578 -10.703 1 98.88 103 LYS A O 1
ATOM 834 N N . VAL A 1 104 ? -3.553 -24.969 -10.562 1 98.69 104 VAL A N 1
ATOM 835 C CA . VAL A 1 104 ? -3.486 -24.438 -11.914 1 98.69 104 VAL A CA 1
ATOM 836 C C . VAL A 1 104 ? -2.422 -25.188 -12.711 1 98.69 104 VAL A C 1
ATOM 838 O O . VAL A 1 104 ? -1.331 -25.453 -12.203 1 98.69 104 VAL A O 1
ATOM 841 N N . PHE A 1 105 ? -2.717 -25.484 -13.984 1 98.44 105 PHE A N 1
ATOM 842 C CA . PHE A 1 105 ? -1.712 -26.016 -14.906 1 98.44 105 PHE A CA 1
ATOM 843 C C . PHE A 1 105 ? -0.824 -24.906 -15.438 1 98.44 105 PHE A C 1
ATOM 845 O O . PHE A 1 105 ? -1.29 -24.031 -16.172 1 98.44 105 PHE A O 1
ATOM 852 N N . MET A 1 106 ? 0.466 -24.938 -15.117 1 97.62 106 MET A N 1
ATOM 853 C CA . MET A 1 106 ? 1.382 -23.828 -15.406 1 97.62 106 MET A CA 1
ATOM 854 C C . MET A 1 106 ? 2.148 -24.094 -16.703 1 97.62 106 MET A C 1
ATOM 856 O O . MET A 1 106 ? 2.883 -23.219 -17.172 1 97.62 106 MET A O 1
ATOM 860 N N . GLY A 1 107 ? 1.926 -25.25 -17.234 1 96.62 107 GLY A N 1
ATOM 861 C CA . GLY A 1 107 ? 2.635 -25.594 -18.469 1 96.62 107 GLY A CA 1
ATOM 862 C C . GLY A 1 107 ? 3.936 -26.328 -18.219 1 96.62 107 GLY A C 1
ATOM 863 O O . GLY A 1 107 ? 4.133 -26.906 -17.141 1 96.62 107 GLY A O 1
ATOM 864 N N . LYS A 1 108 ? 4.785 -26.422 -19.266 1 97.19 108 LYS A N 1
ATOM 865 C CA . LYS A 1 108 ? 6.031 -27.188 -19.188 1 97.19 108 LYS A CA 1
ATOM 866 C C . LYS A 1 108 ? 7.223 -26.25 -18.969 1 97.19 108 LYS A C 1
ATOM 868 O O . LYS A 1 108 ? 7.227 -25.109 -19.438 1 97.19 108 LYS A O 1
ATOM 873 N N . ALA A 1 109 ? 8.164 -26.734 -18.156 1 97.88 109 ALA A N 1
ATOM 874 C CA . ALA A 1 109 ? 9.453 -26.047 -18.062 1 97.88 109 ALA A CA 1
ATOM 875 C C . ALA A 1 109 ? 10.25 -26.219 -19.359 1 97.88 109 ALA A C 1
ATOM 877 O O . ALA A 1 109 ? 10.273 -27.297 -19.953 1 97.88 109 ALA A O 1
ATOM 878 N N . GLU A 1 110 ? 10.859 -25.125 -19.75 1 97.5 110 GLU A N 1
ATOM 879 C CA . GLU A 1 110 ? 11.609 -25.141 -21 1 97.5 110 GLU A CA 1
ATOM 880 C C . GLU A 1 110 ? 12.977 -24.469 -20.828 1 97.5 110 GLU A C 1
ATOM 882 O O . GLU A 1 110 ? 13.188 -23.703 -19.891 1 97.5 110 GLU A O 1
ATOM 887 N N . ASN A 1 111 ? 13.93 -24.859 -21.641 1 97 111 ASN A N 1
ATOM 888 C CA . ASN A 1 111 ? 15.195 -24.172 -21.844 1 97 111 ASN A CA 1
ATOM 889 C C . ASN A 1 111 ? 16.047 -24.172 -20.578 1 97 111 ASN A C 1
ATOM 891 O O . ASN A 1 111 ? 16.625 -23.141 -20.219 1 97 111 ASN A O 1
ATOM 895 N N . LEU A 1 112 ? 16.031 -25.281 -19.906 1 97.75 112 LEU A N 1
ATOM 896 C CA . LEU A 1 112 ? 16.922 -25.375 -18.766 1 97.75 112 LEU A CA 1
ATOM 897 C C . LEU A 1 112 ? 18.391 -25.406 -19.203 1 97.75 112 LEU A C 1
ATOM 899 O O . LEU A 1 112 ? 18.781 -26.281 -19.984 1 97.75 112 LEU A O 1
ATOM 903 N N . GLU A 1 113 ? 19.156 -24.406 -18.75 1 97.56 113 GLU A N 1
ATOM 904 C CA . GLU A 1 113 ? 20.578 -24.312 -19.078 1 97.56 113 GLU A CA 1
ATOM 905 C C . GLU A 1 113 ? 21.375 -23.828 -17.859 1 97.56 113 GLU A C 1
ATOM 907 O O . GLU A 1 113 ? 20.844 -23.125 -17 1 97.56 113 GLU A O 1
ATOM 912 N N . ILE A 1 114 ? 22.594 -24.266 -17.922 1 96.56 114 ILE A N 1
ATOM 913 C CA . ILE A 1 114 ? 23.5 -23.766 -16.906 1 96.56 114 ILE A CA 1
ATOM 914 C C . ILE A 1 114 ? 24.422 -22.703 -17.5 1 96.56 114 ILE A C 1
ATOM 916 O O . ILE A 1 114 ? 25.125 -22.969 -18.469 1 96.56 114 ILE A O 1
ATOM 920 N N . LYS A 1 115 ? 24.266 -21.531 -16.891 1 92.94 115 LYS A N 1
ATOM 921 C CA . LYS A 1 115 ? 25.109 -20.406 -17.297 1 92.94 115 LYS A CA 1
ATOM 922 C C . LYS A 1 115 ? 25.797 -19.781 -16.094 1 92.94 115 LYS A C 1
ATOM 924 O O . LYS A 1 115 ? 25.125 -19.312 -15.164 1 92.94 115 LYS A O 1
ATOM 929 N N . ASP A 1 116 ? 27.172 -19.688 -16.047 1 93.62 116 ASP A N 1
ATOM 930 C CA . ASP A 1 116 ? 27.969 -19.062 -14.984 1 93.62 116 ASP A CA 1
ATOM 931 C C . ASP A 1 116 ? 27.641 -19.688 -13.625 1 93.62 116 ASP A C 1
ATOM 933 O O . ASP A 1 116 ? 27.531 -18.984 -12.625 1 93.62 116 ASP A O 1
ATOM 937 N N . GLY A 1 117 ? 27.25 -20.969 -13.664 1 93.12 117 GLY A N 1
ATOM 938 C CA . GLY A 1 117 ? 26.984 -21.703 -12.438 1 93.12 117 GLY A CA 1
ATOM 939 C C . GLY A 1 117 ? 25.562 -21.562 -11.961 1 93.12 117 GLY A C 1
ATOM 940 O O . GLY A 1 117 ? 25.188 -22.109 -10.922 1 93.12 117 GLY A O 1
ATOM 941 N N . TYR A 1 118 ? 24.766 -20.859 -12.695 1 96.5 118 TYR A N 1
ATOM 942 C CA . TYR A 1 118 ? 23.359 -20.672 -12.328 1 96.5 118 TYR A CA 1
ATOM 943 C C . TYR A 1 118 ? 22.438 -21.469 -13.242 1 96.5 118 TYR A C 1
ATOM 945 O O . TYR A 1 118 ? 22.766 -21.703 -14.406 1 96.5 118 TYR A O 1
ATOM 953 N N . TYR A 1 119 ? 21.344 -21.891 -12.734 1 98.5 119 TYR A N 1
ATOM 954 C CA . TYR A 1 119 ? 20.375 -22.625 -13.531 1 98.5 119 TYR A CA 1
ATOM 955 C C . TYR A 1 119 ? 19.344 -21.688 -14.141 1 98.5 119 TYR A C 1
ATOM 957 O O . TYR A 1 119 ? 18.5 -21.125 -13.438 1 98.5 119 TYR A O 1
ATOM 965 N N . ASN A 1 120 ? 19.375 -21.469 -15.445 1 98.44 120 ASN A N 1
ATOM 966 C CA . ASN A 1 120 ? 18.406 -20.672 -16.188 1 98.44 120 ASN A CA 1
ATOM 967 C C . ASN A 1 120 ? 17.281 -21.531 -16.75 1 98.44 120 ASN A C 1
ATOM 969 O O . ASN A 1 120 ? 17.531 -22.594 -17.312 1 98.44 120 ASN A O 1
ATOM 973 N N . ILE A 1 121 ? 16.062 -21.078 -16.578 1 98.5 121 ILE A N 1
ATOM 974 C CA . ILE A 1 121 ? 14.93 -21.906 -17 1 98.5 121 ILE A CA 1
ATOM 975 C C . ILE A 1 121 ? 13.734 -21.016 -17.312 1 98.5 121 ILE A C 1
ATOM 977 O O . ILE A 1 121 ? 13.641 -19.891 -16.828 1 98.5 121 ILE A O 1
ATOM 981 N N . PHE A 1 122 ? 12.867 -21.531 -18.172 1 97.81 122 PHE A N 1
ATOM 982 C CA . PHE A 1 122 ? 11.641 -20.828 -18.547 1 97.81 122 PHE A CA 1
ATOM 983 C C . PHE A 1 122 ? 10.414 -21.578 -18.031 1 97.81 122 PHE A C 1
ATOM 985 O O . PHE A 1 122 ? 10.203 -22.734 -18.359 1 97.81 122 PHE A O 1
ATOM 992 N N . THR A 1 123 ? 9.656 -20.984 -17.203 1 97.12 123 THR A N 1
ATOM 993 C CA . THR A 1 123 ? 8.414 -21.547 -16.688 1 97.12 123 THR A CA 1
ATOM 994 C C . THR A 1 123 ? 7.273 -20.531 -16.797 1 97.12 123 THR A C 1
ATOM 996 O O . THR A 1 123 ? 6.477 -20.375 -15.875 1 97.12 123 THR A O 1
ATOM 999 N N . GLY A 1 124 ? 7.113 -19.875 -17.922 1 93.12 124 GLY A N 1
ATOM 1000 C CA . GLY A 1 124 ? 6.203 -18.766 -18.188 1 93.12 124 GLY A CA 1
ATOM 1001 C C . GLY A 1 124 ? 6.906 -17.438 -18.344 1 93.12 124 GLY A C 1
ATOM 1002 O O . GLY A 1 124 ? 6.445 -16.562 -19.094 1 93.12 124 GLY A O 1
ATOM 1003 N N . THR A 1 125 ? 8 -17.297 -17.609 1 93.94 125 THR A N 1
ATOM 1004 C CA . THR A 1 125 ? 9 -16.25 -17.75 1 93.94 125 THR A CA 1
ATOM 1005 C C . THR A 1 125 ? 10.391 -16.766 -17.406 1 93.94 125 THR A C 1
ATOM 1007 O O . THR A 1 125 ? 10.539 -17.906 -16.969 1 93.94 125 THR A O 1
ATOM 1010 N N . ASN A 1 126 ? 11.359 -15.977 -17.672 1 97.12 126 ASN A N 1
ATOM 1011 C CA . ASN A 1 126 ? 12.719 -16.422 -17.406 1 97.12 126 ASN A CA 1
ATOM 1012 C C . ASN A 1 126 ? 13.039 -16.359 -15.914 1 97.12 126 ASN A C 1
ATOM 1014 O O . ASN A 1 126 ? 12.75 -15.375 -15.25 1 97.12 126 ASN A O 1
ATOM 1018 N N . HIS A 1 127 ? 13.688 -17.453 -15.453 1 98.44 127 HIS A N 1
ATOM 1019 C CA . HIS A 1 127 ? 14.102 -17.516 -14.055 1 98.44 127 HIS A CA 1
ATOM 1020 C C . HIS A 1 127 ? 15.539 -18 -13.93 1 98.44 127 HIS A C 1
ATOM 1022 O O . HIS A 1 127 ? 15.969 -18.891 -14.68 1 98.44 127 HIS A O 1
ATOM 1028 N N . LEU A 1 128 ? 16.234 -17.359 -13.047 1 98.75 128 LEU A N 1
ATOM 1029 C CA . LEU A 1 128 ? 17.5 -17.891 -12.539 1 98.75 128 LEU A CA 1
ATOM 1030 C C . LEU A 1 128 ? 17.312 -18.516 -11.156 1 98.75 128 LEU A C 1
ATOM 1032 O O . LEU A 1 128 ? 16.734 -17.906 -10.266 1 98.75 128 LEU A O 1
ATOM 1036 N N . VAL A 1 129 ? 17.812 -19.766 -11.031 1 98.81 129 VAL A N 1
ATOM 1037 C CA . VAL A 1 129 ? 17.656 -20.484 -9.773 1 98.81 129 VAL A CA 1
ATOM 1038 C C . VAL A 1 129 ? 19.031 -20.719 -9.148 1 98.81 129 VAL A C 1
ATOM 1040 O O . VAL A 1 129 ? 19.953 -21.219 -9.82 1 98.81 129 VAL A O 1
ATOM 1043 N N . ILE A 1 130 ? 19.156 -20.344 -7.918 1 98.56 130 ILE A N 1
ATOM 1044 C CA . ILE A 1 130 ? 20.359 -20.547 -7.133 1 98.56 130 ILE A CA 1
ATOM 1045 C C . ILE A 1 130 ? 20.078 -21.469 -5.957 1 98.56 130 ILE A C 1
ATOM 1047 O O . ILE A 1 130 ? 19.312 -21.125 -5.055 1 98.56 130 ILE A O 1
ATOM 1051 N N . ILE A 1 131 ? 20.703 -22.656 -5.945 1 98.25 131 ILE A N 1
ATOM 1052 C CA . ILE A 1 131 ? 20.609 -23.547 -4.793 1 98.25 131 ILE A CA 1
ATOM 1053 C C . ILE A 1 131 ? 21.609 -23.109 -3.725 1 98.25 131 ILE A C 1
ATOM 1055 O O . ILE A 1 131 ? 22.797 -22.984 -3.996 1 98.25 131 ILE A O 1
ATOM 1059 N N . SER A 1 132 ? 21.047 -22.719 -2.637 1 96 132 SER A N 1
ATOM 1060 C CA . SER A 1 132 ? 21.922 -22.172 -1.606 1 96 132 SER A CA 1
ATOM 1061 C C . SER A 1 132 ? 21.375 -22.453 -0.21 1 96 132 SER A C 1
ATOM 1063 O O . SER A 1 132 ? 20.344 -23.109 -0.062 1 96 132 SER A O 1
ATOM 1065 N N . ASN A 1 133 ? 22.125 -22.047 0.845 1 96.81 133 ASN A N 1
ATOM 1066 C CA . ASN A 1 133 ? 21.688 -22.031 2.234 1 96.81 133 ASN A CA 1
ATOM 1067 C C . ASN A 1 133 ? 21.75 -20.609 2.816 1 96.81 133 ASN A C 1
ATOM 1069 O O . ASN A 1 133 ? 21.875 -20.438 4.031 1 96.81 133 ASN A O 1
ATOM 1073 N N . LYS A 1 134 ? 21.719 -19.688 1.901 1 97.5 134 LYS A N 1
ATOM 1074 C CA . LYS A 1 134 ? 21.797 -18.281 2.318 1 97.5 134 LYS A CA 1
ATOM 1075 C C . LYS A 1 134 ? 20.422 -17.672 2.514 1 97.5 134 LYS A C 1
ATOM 1077 O O . LYS A 1 134 ? 19.406 -18.297 2.164 1 97.5 134 LYS A O 1
ATOM 1082 N N . GLY A 1 135 ? 20.375 -16.531 3.129 1 97.5 135 GLY A N 1
ATOM 1083 C CA . GLY A 1 135 ? 19.109 -15.875 3.428 1 97.5 135 GLY A CA 1
ATOM 1084 C C . GLY A 1 135 ? 18.781 -14.758 2.461 1 97.5 135 GLY A C 1
ATOM 1085 O O . GLY A 1 135 ? 19.469 -14.578 1.455 1 97.5 135 GLY A O 1
ATOM 1086 N N . ILE A 1 136 ? 17.734 -14.078 2.801 1 97.88 136 ILE A N 1
ATOM 1087 C CA . ILE A 1 136 ? 17.156 -13.062 1.925 1 97.88 136 ILE A CA 1
ATOM 1088 C C . ILE A 1 136 ? 18.141 -11.922 1.735 1 97.88 136 ILE A C 1
ATOM 1090 O O . ILE A 1 136 ? 18.188 -11.297 0.675 1 97.88 136 ILE A O 1
ATOM 1094 N N . GLU A 1 137 ? 18.984 -11.625 2.723 1 97.62 137 GLU A N 1
ATOM 1095 C CA . GLU A 1 137 ? 19.953 -10.539 2.625 1 97.62 137 GLU A CA 1
ATOM 1096 C C . GLU A 1 137 ? 20.953 -10.797 1.512 1 97.62 137 GLU A C 1
ATOM 1098 O O . GLU A 1 137 ? 21.391 -9.867 0.832 1 97.62 137 GLU A O 1
ATOM 1103 N N . TYR A 1 138 ? 21.297 -12.008 1.394 1 98 138 TYR A N 1
ATOM 1104 C CA . TYR A 1 138 ? 22.203 -12.391 0.309 1 98 138 TYR A CA 1
ATOM 1105 C C . TYR A 1 138 ? 21.562 -12.102 -1.048 1 98 138 TYR A C 1
ATOM 1107 O O . TYR A 1 138 ? 22.219 -11.547 -1.935 1 98 138 TYR A O 1
ATOM 1115 N N . LEU A 1 139 ? 20.344 -12.477 -1.177 1 98.31 139 LEU A N 1
ATOM 1116 C CA . LEU A 1 139 ? 19.641 -12.234 -2.434 1 98.31 139 LEU A CA 1
ATOM 1117 C C . LEU A 1 139 ? 19.531 -10.742 -2.717 1 98.31 139 LEU A C 1
ATOM 1119 O O . LEU A 1 139 ? 19.672 -10.312 -3.865 1 98.31 139 LEU A O 1
ATOM 1123 N N . LYS A 1 140 ? 19.266 -9.922 -1.691 1 97.19 140 LYS A N 1
ATOM 1124 C CA . LYS A 1 140 ? 19.172 -8.477 -1.865 1 97.19 140 LYS A CA 1
ATOM 1125 C C . LYS A 1 140 ? 20.484 -7.906 -2.418 1 97.19 140 LYS A C 1
ATOM 1127 O O . LYS A 1 140 ? 20.469 -6.926 -3.168 1 97.19 140 LYS A O 1
ATOM 1132 N N . GLU A 1 141 ? 21.531 -8.555 -2.086 1 97.19 141 GLU A N 1
ATOM 1133 C CA . GLU A 1 141 ? 22.844 -8.094 -2.51 1 97.19 141 GLU A CA 1
ATOM 1134 C C . GLU A 1 141 ? 23.125 -8.484 -3.959 1 97.19 141 GLU A C 1
ATOM 1136 O O . GLU A 1 141 ? 23.531 -7.648 -4.766 1 97.19 141 GLU A O 1
ATOM 1141 N N . ILE A 1 142 ? 22.844 -9.703 -4.328 1 97.38 142 ILE A N 1
ATOM 1142 C CA . ILE A 1 142 ? 23.312 -10.195 -5.617 1 97.38 142 ILE A CA 1
ATOM 1143 C C . ILE A 1 142 ? 22.172 -10.125 -6.641 1 97.38 142 ILE A C 1
ATOM 1145 O O . ILE A 1 142 ? 22.422 -10.156 -7.848 1 97.38 142 ILE A O 1
ATOM 1149 N N . GLY A 1 143 ? 20.906 -10.109 -6.168 1 97.62 143 GLY A N 1
ATOM 1150 C CA . GLY A 1 143 ? 19.719 -10.18 -7.004 1 97.62 143 GLY A CA 1
ATOM 1151 C C . GLY A 1 143 ? 19.688 -9.125 -8.094 1 97.62 143 GLY A C 1
ATOM 1152 O O . GLY A 1 143 ? 19.516 -9.445 -9.273 1 97.62 143 GLY A O 1
ATOM 1153 N N . PRO A 1 144 ? 19.906 -7.832 -7.668 1 97.44 144 PRO A N 1
ATOM 1154 C CA . PRO A 1 144 ? 19.844 -6.766 -8.672 1 97.44 144 PRO A CA 1
ATOM 1155 C C . PRO A 1 144 ? 20.859 -6.953 -9.797 1 97.44 144 PRO A C 1
ATOM 1157 O O . PRO A 1 144 ? 20.531 -6.773 -10.969 1 97.44 144 PRO A O 1
ATOM 1160 N N . LYS A 1 145 ? 22.047 -7.312 -9.477 1 97.25 145 LYS A N 1
ATOM 1161 C CA . LYS A 1 145 ? 23.109 -7.504 -10.469 1 97.25 145 LYS A CA 1
ATOM 1162 C C . LYS A 1 145 ? 22.781 -8.664 -11.406 1 97.25 145 LYS A C 1
ATOM 1164 O O . LYS A 1 145 ? 22.938 -8.547 -12.625 1 97.25 145 LYS A O 1
ATOM 1169 N N . LEU A 1 146 ? 22.312 -9.781 -10.922 1 98 146 LEU A N 1
ATOM 1170 C CA . LEU A 1 146 ? 22 -10.969 -11.711 1 98 146 LEU A CA 1
ATOM 1171 C C . LEU A 1 146 ? 20.781 -10.742 -12.586 1 98 146 LEU A C 1
ATOM 1173 O O . LEU A 1 146 ? 20.75 -11.164 -13.75 1 98 146 LEU A O 1
ATOM 1177 N N . GLN A 1 147 ? 19.812 -10.109 -11.922 1 97.88 147 GLN A N 1
ATOM 1178 C CA . GLN A 1 147 ? 18.609 -9.773 -12.68 1 97.88 147 GLN A CA 1
ATOM 1179 C C . GLN A 1 147 ? 18.938 -8.953 -13.914 1 97.88 147 GLN A C 1
ATOM 1181 O O . GLN A 1 147 ? 18.438 -9.234 -15.008 1 97.88 147 GLN A O 1
ATOM 1186 N N . LYS A 1 148 ? 19.75 -7.906 -13.766 1 96.12 148 LYS A N 1
ATOM 1187 C CA . LYS A 1 148 ? 20.125 -7.031 -14.875 1 96.12 148 LYS A CA 1
ATOM 1188 C C . LYS A 1 148 ? 20.938 -7.785 -15.914 1 96.12 148 LYS A C 1
ATOM 1190 O O . LYS A 1 148 ? 20.688 -7.672 -17.109 1 96.12 148 LYS A O 1
ATOM 1195 N N . LYS A 1 149 ? 21.844 -8.625 -15.484 1 97.31 149 LYS A N 1
ATOM 1196 C CA . LYS A 1 149 ? 22.766 -9.336 -16.359 1 97.31 149 LYS A CA 1
ATOM 1197 C C . LYS A 1 149 ? 22.016 -10.352 -17.234 1 97.31 149 LYS A C 1
ATOM 1199 O O . LYS A 1 149 ? 22.328 -10.5 -18.422 1 97.31 149 LYS A O 1
ATOM 1204 N N . TYR A 1 150 ? 21 -10.984 -16.672 1 96.88 150 TYR A N 1
ATOM 1205 C CA . TYR A 1 150 ? 20.391 -12.102 -17.391 1 96.88 150 TYR A CA 1
ATOM 1206 C C . TYR A 1 150 ? 18.953 -11.781 -17.781 1 96.88 150 TYR A C 1
ATOM 1208 O O . TYR A 1 150 ? 18.281 -12.602 -18.422 1 96.88 150 TYR A O 1
ATOM 1216 N N . ASP A 1 151 ? 18.391 -10.578 -17.391 1 96.31 151 ASP A N 1
ATOM 1217 C CA . ASP A 1 151 ? 17.016 -10.18 -17.672 1 96.31 151 ASP A CA 1
ATOM 1218 C C . ASP A 1 151 ? 16.031 -11.25 -17.234 1 96.31 151 ASP A C 1
ATOM 1220 O O . ASP A 1 151 ? 15.211 -11.727 -18.031 1 96.31 151 ASP A O 1
ATOM 1224 N N . THR A 1 152 ? 16.094 -11.562 -15.961 1 97.44 152 THR A N 1
ATOM 1225 C CA . THR A 1 152 ? 15.398 -12.703 -15.383 1 97.44 152 THR A CA 1
ATOM 1226 C C . THR A 1 152 ? 14.914 -12.375 -13.969 1 97.44 152 THR A C 1
ATOM 1228 O O . THR A 1 152 ? 15.312 -11.367 -13.391 1 97.44 152 THR A O 1
ATOM 1231 N N . ASN A 1 153 ? 13.977 -13.156 -13.508 1 97.81 153 ASN A N 1
ATOM 1232 C CA . ASN A 1 153 ? 13.773 -13.242 -12.062 1 97.81 153 ASN A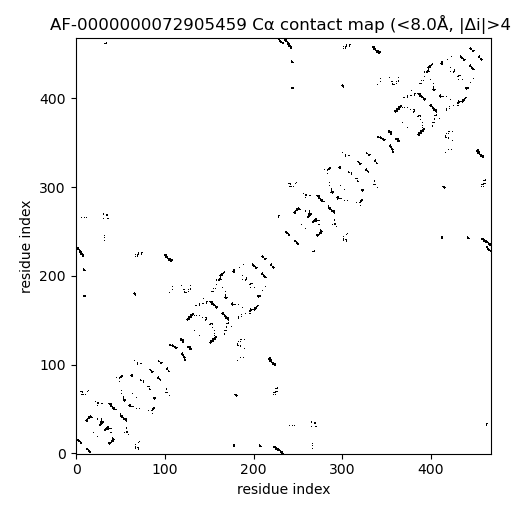 CA 1
ATOM 1233 C C . ASN A 1 153 ? 14.82 -14.141 -11.406 1 97.81 153 ASN A C 1
ATOM 1235 O O . ASN A 1 153 ? 15.25 -15.133 -11.992 1 97.81 153 ASN A O 1
ATOM 1239 N N . VAL A 1 154 ? 15.227 -13.758 -10.211 1 98.75 154 VAL A N 1
ATOM 1240 C CA . VAL A 1 154 ? 16.25 -14.523 -9.516 1 98.75 154 VAL A CA 1
ATOM 1241 C C . VAL A 1 154 ? 15.648 -15.203 -8.289 1 98.75 154 VAL A C 1
ATOM 1243 O O . VAL A 1 154 ? 15.016 -14.555 -7.453 1 98.75 154 VAL A O 1
ATOM 1246 N N . ASN A 1 155 ? 15.859 -16.516 -8.188 1 98.81 155 ASN A N 1
ATOM 1247 C CA . ASN A 1 155 ? 15.312 -17.297 -7.086 1 98.81 155 ASN A CA 1
ATOM 1248 C C . ASN A 1 155 ? 16.422 -17.953 -6.262 1 98.81 155 ASN A C 1
ATOM 1250 O O . ASN A 1 155 ? 17.25 -18.703 -6.797 1 98.81 155 ASN A O 1
ATOM 1254 N N . LEU A 1 156 ? 16.469 -17.594 -4.992 1 98.88 156 LEU A N 1
ATOM 1255 C CA . LEU A 1 156 ? 17.328 -18.266 -4.031 1 98.88 156 LEU A CA 1
ATOM 1256 C C . LEU A 1 156 ? 16.609 -19.406 -3.332 1 98.88 156 LEU A C 1
ATOM 1258 O O . LEU A 1 156 ? 15.586 -19.188 -2.674 1 98.88 156 LEU A O 1
ATOM 1262 N N . VAL A 1 157 ? 17.172 -20.609 -3.43 1 98.81 157 VAL A N 1
ATOM 1263 C CA . VAL A 1 157 ? 16.453 -21.812 -3 1 98.81 157 VAL A CA 1
ATOM 1264 C C . VAL A 1 157 ? 17.234 -22.516 -1.901 1 98.81 157 VAL A C 1
ATOM 1266 O O . VAL A 1 157 ? 18.406 -22.844 -2.082 1 98.81 157 VAL A O 1
ATOM 1269 N N . ASN A 1 158 ? 16.625 -22.688 -0.797 1 98.88 158 ASN A N 1
ATOM 1270 C CA . ASN A 1 158 ? 17.125 -23.531 0.277 1 98.88 158 ASN A CA 1
ATOM 1271 C C . ASN A 1 158 ? 16.359 -24.844 0.36 1 98.88 158 ASN A C 1
ATOM 1273 O O . ASN A 1 158 ? 15.172 -24.859 0.7 1 98.88 158 ASN A O 1
ATOM 1277 N N . VAL A 1 159 ? 17 -25.984 0.1 1 98.81 159 VAL A N 1
ATOM 1278 C CA . VAL A 1 159 ? 16.359 -27.281 0.19 1 98.81 159 VAL A CA 1
ATOM 1279 C C . VAL A 1 159 ? 16.328 -27.75 1.645 1 98.81 159 VAL A C 1
ATOM 1281 O O . VAL A 1 159 ? 17.375 -27.859 2.287 1 98.81 159 VAL A O 1
ATOM 1284 N N . LEU A 1 160 ? 15.156 -27.922 2.139 1 98.81 160 LEU A N 1
ATOM 1285 C CA . LEU A 1 160 ? 15 -28.328 3.535 1 98.81 160 LEU A CA 1
ATOM 1286 C C . LEU A 1 160 ? 14.969 -29.844 3.67 1 98.81 160 LEU A C 1
ATOM 1288 O O . LEU A 1 160 ? 15.57 -30.406 4.586 1 98.81 160 LEU A O 1
ATOM 1292 N N . ASP A 1 161 ? 14.227 -30.562 2.854 1 98.69 161 ASP A N 1
ATOM 1293 C CA . ASP A 1 161 ? 14.141 -32 2.738 1 98.69 161 ASP A CA 1
ATOM 1294 C C . ASP A 1 161 ? 13.555 -32.438 1.39 1 98.69 161 ASP A C 1
ATOM 1296 O O . ASP A 1 161 ? 13.492 -31.609 0.462 1 98.69 161 ASP A O 1
ATOM 1300 N N . ARG A 1 162 ? 13.125 -33.625 1.24 1 98.75 162 ARG A N 1
ATOM 1301 C CA . ARG A 1 162 ? 12.75 -34.188 -0.052 1 98.75 162 ARG A CA 1
ATOM 1302 C C . ARG A 1 162 ? 11.445 -33.594 -0.554 1 98.75 162 ARG A C 1
ATOM 1304 O O . ARG A 1 162 ? 11.086 -33.75 -1.725 1 98.75 162 ARG A O 1
ATOM 1311 N N . GLU A 1 163 ? 10.672 -32.844 0.335 1 98.81 163 GLU A N 1
ATOM 1312 C CA . GLU A 1 163 ? 9.359 -32.344 -0.066 1 98.81 163 GLU A CA 1
ATOM 1313 C C . GLU A 1 163 ? 9.219 -30.844 0.222 1 98.81 163 GLU A C 1
ATOM 1315 O O . GLU A 1 163 ? 8.172 -30.25 -0.028 1 98.81 163 GLU A O 1
ATOM 1320 N N . ASN A 1 164 ? 10.305 -30.25 0.81 1 98.94 164 ASN A N 1
ATOM 1321 C CA . ASN A 1 164 ? 10.18 -28.875 1.275 1 98.94 164 ASN A CA 1
ATOM 1322 C C . ASN A 1 164 ? 11.367 -28.031 0.837 1 98.94 164 ASN A C 1
ATOM 1324 O O . ASN A 1 164 ? 12.523 -28.422 1.036 1 98.94 164 ASN A O 1
ATOM 1328 N N . ILE A 1 165 ? 11.047 -26.891 0.239 1 98.88 165 ILE A N 1
ATOM 1329 C CA . ILE A 1 165 ? 12.078 -25.891 -0.045 1 98.88 165 ILE A CA 1
ATOM 1330 C C . ILE A 1 165 ? 11.609 -24.516 0.408 1 98.88 165 ILE A C 1
ATOM 1332 O O . ILE A 1 165 ? 10.406 -24.234 0.418 1 98.88 165 ILE A O 1
ATOM 1336 N N . ASP A 1 166 ? 12.562 -23.625 0.863 1 98.75 166 ASP A N 1
ATOM 1337 C CA . ASP A 1 166 ? 12.367 -22.188 1.069 1 98.75 166 ASP A CA 1
ATOM 1338 C C . ASP A 1 166 ? 12.93 -21.375 -0.102 1 98.75 166 ASP A C 1
ATOM 1340 O O . ASP A 1 166 ? 14.047 -21.625 -0.554 1 98.75 166 ASP A O 1
ATOM 1344 N N . ILE A 1 167 ? 12.109 -20.453 -0.548 1 98.56 167 ILE A N 1
ATOM 1345 C CA . ILE A 1 167 ? 12.68 -19.688 -1.647 1 98.56 167 ILE A CA 1
ATOM 1346 C C . ILE A 1 167 ? 12.469 -18.203 -1.396 1 98.56 167 ILE A C 1
ATOM 1348 O O . ILE A 1 167 ? 11.469 -17.797 -0.789 1 98.56 167 ILE A O 1
ATOM 1352 N N . TYR A 1 168 ? 13.375 -17.422 -1.821 1 98.75 168 TYR A N 1
ATOM 1353 C CA . TYR A 1 168 ? 13.281 -15.977 -1.975 1 98.75 168 TYR A CA 1
ATOM 1354 C C . TYR A 1 168 ? 13.422 -15.57 -3.438 1 98.75 168 TYR A C 1
ATOM 1356 O O . TYR A 1 168 ? 14.25 -16.125 -4.168 1 98.75 168 TYR A O 1
ATOM 1364 N N . THR A 1 169 ? 12.602 -14.641 -3.857 1 98.44 169 THR A N 1
ATOM 1365 C CA . THR A 1 169 ? 12.625 -14.273 -5.266 1 98.44 169 THR A CA 1
ATOM 1366 C C . THR A 1 169 ? 12.852 -12.766 -5.43 1 98.44 169 THR A C 1
ATOM 1368 O O . THR A 1 169 ? 12.211 -11.961 -4.746 1 98.44 169 THR A O 1
ATOM 1371 N N . TYR A 1 170 ? 13.773 -12.391 -6.219 1 98.44 170 TYR A N 1
ATOM 1372 C CA . TYR A 1 170 ? 13.969 -11.039 -6.727 1 98.44 170 TYR A CA 1
ATOM 1373 C C . TYR A 1 170 ? 13.445 -10.906 -8.148 1 98.44 170 TYR A C 1
ATOM 1375 O O . TYR A 1 170 ? 14.047 -11.43 -9.094 1 98.44 170 TYR A O 1
ATOM 1383 N N . GLU A 1 171 ? 12.336 -10.219 -8.312 1 95.75 171 GLU A N 1
ATOM 1384 C CA . GLU A 1 171 ? 11.672 -10.148 -9.617 1 95.75 171 GLU A CA 1
ATOM 1385 C C . GLU A 1 171 ? 12.148 -8.93 -10.406 1 95.75 171 GLU A C 1
ATOM 1387 O O . GLU A 1 171 ? 12.344 -7.855 -9.836 1 95.75 171 GLU A O 1
ATOM 1392 N N . ARG A 1 172 ? 12.227 -9.18 -11.688 1 92.94 172 ARG A N 1
ATOM 1393 C CA . ARG A 1 172 ? 12.594 -8.133 -12.633 1 92.94 172 ARG A CA 1
ATOM 1394 C C . ARG A 1 172 ? 11.633 -6.949 -12.539 1 92.94 172 ARG A C 1
ATOM 1396 O O . ARG A 1 172 ? 10.422 -7.125 -12.617 1 92.94 172 ARG A O 1
ATOM 1403 N N . GLY A 1 173 ? 12.18 -5.777 -12.281 1 86.88 173 GLY A N 1
ATOM 1404 C CA . GLY A 1 173 ? 11.391 -4.559 -12.273 1 86.88 173 GLY A CA 1
ATOM 1405 C C . GLY A 1 173 ? 10.656 -4.332 -10.969 1 86.88 173 GLY A C 1
ATOM 1406 O O . GLY A 1 173 ? 9.984 -3.311 -10.789 1 86.88 173 GLY A O 1
ATOM 1407 N N . VAL A 1 174 ? 10.789 -5.152 -9.961 1 89.44 174 VAL A N 1
ATOM 1408 C CA . VAL A 1 174 ? 10.016 -5.031 -8.734 1 89.44 174 VAL A CA 1
ATOM 1409 C C . VAL A 1 174 ? 10.938 -5.152 -7.523 1 89.44 174 VAL A C 1
ATOM 1411 O O . VAL A 1 174 ? 10.922 -4.297 -6.633 1 89.44 174 VAL A O 1
ATOM 1414 N N . GLY A 1 175 ? 11.82 -6.09 -7.496 1 95.5 175 GLY A N 1
ATOM 1415 C CA . GLY A 1 175 ? 12.625 -6.414 -6.324 1 95.5 175 GLY A CA 1
ATOM 1416 C C . GLY A 1 175 ? 12.164 -7.68 -5.621 1 95.5 175 GLY A C 1
ATOM 1417 O O . GLY A 1 175 ? 11.68 -8.609 -6.266 1 95.5 175 GLY A O 1
ATOM 1418 N N . ILE A 1 176 ? 12.352 -7.707 -4.297 1 97.75 176 ILE A N 1
ATOM 1419 C CA . ILE A 1 176 ? 11.914 -8.859 -3.514 1 97.75 176 ILE A CA 1
ATOM 1420 C C . ILE A 1 176 ? 10.391 -8.906 -3.453 1 97.75 176 ILE A C 1
ATOM 1422 O O . ILE A 1 176 ? 9.75 -7.887 -3.18 1 97.75 176 ILE A O 1
ATOM 1426 N N . THR A 1 177 ? 9.828 -10.016 -3.768 1 96.69 177 THR A N 1
ATOM 1427 C CA . THR A 1 177 ? 8.375 -10.141 -3.764 1 96.69 177 THR A CA 1
ATOM 1428 C C . THR A 1 177 ? 7.922 -11.195 -2.764 1 96.69 177 THR A C 1
ATOM 1430 O O . THR A 1 177 ? 8.711 -12.062 -2.365 1 96.69 177 THR A O 1
ATOM 1433 N N . LEU A 1 178 ? 6.734 -11.133 -2.389 1 97.56 178 LEU A N 1
ATOM 1434 C CA . LEU A 1 178 ? 6.156 -12.039 -1.404 1 97.56 178 LEU A CA 1
ATOM 1435 C C . LEU A 1 178 ? 5.914 -13.422 -2.012 1 97.56 178 LEU A C 1
ATOM 1437 O O . LEU A 1 178 ? 5.957 -14.43 -1.306 1 97.56 178 LEU A O 1
ATOM 1441 N N . ALA A 1 179 ? 5.57 -13.375 -3.271 1 97 179 ALA A N 1
ATOM 1442 C CA . ALA A 1 179 ? 5.273 -14.633 -3.961 1 97 179 ALA A CA 1
ATOM 1443 C C . ALA A 1 179 ? 5.492 -14.492 -5.465 1 97 179 ALA A C 1
ATOM 1445 O O . ALA A 1 179 ? 5.195 -13.453 -6.047 1 97 179 ALA A O 1
ATOM 1446 N N . CYS A 1 180 ? 5.926 -15.516 -6.023 1 96.75 180 CYS A N 1
ATOM 1447 C CA . CYS A 1 180 ? 6.113 -15.648 -7.465 1 96.75 180 CYS A CA 1
ATOM 1448 C C . CYS A 1 180 ? 5.816 -17.078 -7.922 1 96.75 180 CYS A C 1
ATOM 1450 O O . CYS A 1 180 ? 6.645 -17.969 -7.742 1 96.75 180 CYS A O 1
ATOM 1452 N N . GLY A 1 181 ? 4.688 -17.25 -8.586 1 97.62 181 GLY A N 1
ATOM 1453 C CA . GLY A 1 181 ? 4.25 -18.578 -8.984 1 97.62 181 GLY A CA 1
ATOM 1454 C C . GLY A 1 181 ? 5.219 -19.266 -9.938 1 97.62 181 GLY A C 1
ATOM 1455 O O . GLY A 1 181 ? 5.609 -20.406 -9.719 1 97.62 181 GLY A O 1
ATOM 1456 N N . THR A 1 182 ? 5.586 -18.531 -10.984 1 97.44 182 THR A N 1
ATOM 1457 C CA . THR A 1 182 ? 6.496 -19.109 -11.961 1 97.44 182 THR A CA 1
ATOM 1458 C C . THR A 1 182 ? 7.863 -19.375 -11.336 1 97.44 182 THR A C 1
ATOM 1460 O O . THR A 1 182 ? 8.547 -20.344 -11.711 1 97.44 182 THR A O 1
ATOM 1463 N N . GLY A 1 183 ? 8.25 -18.531 -10.375 1 98.19 183 GLY A N 1
ATOM 1464 C CA . GLY A 1 183 ? 9.492 -18.766 -9.648 1 98.19 183 GLY A CA 1
ATOM 1465 C C . GLY A 1 183 ? 9.453 -20.016 -8.797 1 98.19 183 GLY A C 1
ATOM 1466 O O . GLY A 1 183 ? 10.438 -20.766 -8.727 1 98.19 183 GLY A O 1
ATOM 1467 N N . ALA A 1 184 ? 8.328 -20.203 -8.18 1 98.81 184 ALA A N 1
ATOM 1468 C CA . ALA A 1 184 ? 8.141 -21.422 -7.406 1 98.81 184 ALA A CA 1
ATOM 1469 C C . ALA A 1 184 ? 8.25 -22.656 -8.297 1 98.81 184 ALA A C 1
ATOM 1471 O O . ALA A 1 184 ? 8.898 -23.641 -7.934 1 98.81 184 ALA A O 1
ATOM 1472 N N . CYS A 1 185 ? 7.629 -22.578 -9.422 1 98.75 185 CYS A N 1
ATOM 1473 C CA . CYS A 1 185 ? 7.684 -23.672 -10.383 1 98.75 185 CYS A CA 1
ATOM 1474 C C . CYS A 1 185 ? 9.117 -23.938 -10.828 1 98.75 185 CYS A C 1
ATOM 1476 O O . CYS A 1 185 ? 9.562 -25.094 -10.82 1 98.75 185 CYS A O 1
ATOM 1478 N N . ALA A 1 186 ? 9.797 -22.891 -11.164 1 98.75 186 ALA A N 1
ATOM 1479 C CA . ALA A 1 186 ? 11.18 -23 -11.609 1 98.75 186 ALA A CA 1
ATOM 1480 C C . ALA A 1 186 ? 12.055 -23.641 -10.531 1 98.75 186 ALA A C 1
ATOM 1482 O O . ALA A 1 186 ? 12.844 -24.547 -10.812 1 98.75 186 ALA A O 1
ATOM 1483 N N . SER A 1 187 ? 11.891 -23.172 -9.367 1 98.88 187 SER A N 1
ATOM 1484 C CA . SER A 1 187 ? 12.695 -23.625 -8.242 1 98.88 187 SER A CA 1
ATOM 1485 C C . SER A 1 187 ? 12.469 -25.094 -7.945 1 98.88 187 SER A C 1
ATOM 1487 O O . SER A 1 187 ? 13.422 -25.859 -7.781 1 98.88 187 SER A O 1
ATOM 1489 N N . ALA A 1 188 ? 11.203 -25.484 -7.879 1 98.94 188 ALA A N 1
ATOM 1490 C CA . ALA A 1 188 ? 10.875 -26.891 -7.637 1 98.94 188 ALA A CA 1
ATOM 1491 C C . ALA A 1 188 ? 11.414 -27.781 -8.75 1 98.94 188 ALA A C 1
ATOM 1493 O O . ALA A 1 188 ? 11.969 -28.844 -8.492 1 98.94 188 ALA A O 1
ATOM 1494 N N . TYR A 1 189 ? 11.242 -27.328 -9.977 1 98.94 189 TYR A N 1
ATOM 1495 C CA . TYR A 1 189 ? 11.68 -28.109 -11.133 1 98.94 189 TYR A CA 1
ATOM 1496 C C . TYR A 1 189 ? 13.188 -28.344 -11.086 1 98.94 189 TYR A C 1
ATOM 1498 O O . TYR A 1 189 ? 13.648 -29.484 -11.211 1 98.94 189 TYR A O 1
ATOM 1506 N N . VAL A 1 190 ? 13.938 -27.266 -10.867 1 98.88 190 VAL A N 1
ATOM 1507 C CA . VAL A 1 190 ? 15.391 -27.359 -10.852 1 98.88 190 VAL A CA 1
ATOM 1508 C C . VAL A 1 190 ? 15.844 -28.234 -9.688 1 98.88 190 VAL A C 1
ATOM 1510 O O . VAL A 1 190 ? 16.703 -29.109 -9.859 1 98.88 190 VAL A O 1
ATOM 1513 N N . ALA A 1 191 ? 15.289 -28.031 -8.516 1 98.88 191 ALA A N 1
ATOM 1514 C CA . ALA A 1 191 ? 15.648 -28.859 -7.359 1 98.88 191 ALA A CA 1
ATOM 1515 C C . ALA A 1 191 ? 15.391 -30.328 -7.637 1 98.88 191 ALA A C 1
ATOM 1517 O O . ALA A 1 191 ? 16.188 -31.188 -7.242 1 98.88 191 ALA A O 1
ATOM 1518 N N . ASN A 1 192 ? 14.242 -30.594 -8.266 1 98.88 192 ASN A N 1
ATOM 1519 C CA . ASN A 1 192 ? 13.922 -31.984 -8.602 1 98.88 192 ASN A CA 1
ATOM 1520 C C . ASN A 1 192 ? 14.898 -32.562 -9.617 1 98.88 192 ASN A C 1
ATOM 1522 O O . ASN A 1 192 ? 15.352 -33.688 -9.477 1 98.88 192 ASN A O 1
ATOM 1526 N N . LYS A 1 193 ? 15.242 -31.828 -10.656 1 98.38 193 LYS A N 1
ATOM 1527 C CA . LYS A 1 193 ? 16.188 -32.25 -11.68 1 98.38 193 LYS A CA 1
ATOM 1528 C C . LYS A 1 193 ? 17.547 -32.594 -11.062 1 98.38 193 LYS A C 1
ATOM 1530 O O . LYS A 1 193 ? 18.25 -33.469 -11.547 1 98.38 193 LYS A O 1
ATOM 1535 N N . LEU A 1 194 ? 17.828 -31.922 -9.992 1 98.25 194 LEU A N 1
ATOM 1536 C CA . LEU A 1 194 ? 19.094 -32.125 -9.297 1 98.25 194 LEU A CA 1
ATOM 1537 C C . LEU A 1 194 ? 18.953 -33.25 -8.258 1 98.25 194 LEU A C 1
ATOM 1539 O O . LEU A 1 194 ? 19.875 -33.469 -7.477 1 98.25 194 LEU A O 1
ATOM 1543 N N . ASN A 1 195 ? 17.844 -33.875 -8.234 1 98.62 195 ASN A N 1
ATOM 1544 C CA . ASN A 1 195 ? 17.531 -34.969 -7.328 1 98.62 195 ASN A CA 1
ATOM 1545 C C . ASN A 1 195 ? 17.594 -34.531 -5.867 1 98.62 195 ASN A C 1
ATOM 1547 O O . ASN A 1 195 ? 18.031 -35.312 -5.004 1 98.62 195 ASN A O 1
ATOM 1551 N N . LEU A 1 196 ? 17.203 -33.312 -5.648 1 98.69 196 LEU A N 1
ATOM 1552 C CA . LEU A 1 196 ? 17.219 -32.781 -4.289 1 98.69 196 LEU A CA 1
ATOM 1553 C C . LEU A 1 196 ? 15.852 -32.875 -3.637 1 98.69 196 LEU A C 1
ATOM 1555 O O . LEU A 1 196 ? 15.742 -32.875 -2.408 1 98.69 196 LEU A O 1
ATOM 1559 N N . VAL A 1 197 ? 14.812 -32.938 -4.418 1 98.88 197 VAL A N 1
ATOM 1560 C CA . VAL A 1 197 ? 13.445 -33.062 -3.912 1 98.88 197 VAL A CA 1
ATOM 1561 C C . VAL A 1 197 ? 12.672 -34.062 -4.77 1 98.88 197 VAL A C 1
ATOM 1563 O O . VAL A 1 197 ? 13.109 -34.406 -5.863 1 98.88 197 VAL A O 1
ATOM 1566 N N . ASP A 1 198 ? 11.5 -34.5 -4.273 1 98.81 198 ASP A N 1
ATOM 1567 C CA . ASP A 1 198 ? 10.578 -35.375 -5.008 1 98.81 198 ASP A CA 1
ATOM 1568 C C . ASP A 1 198 ? 9.68 -34.562 -5.938 1 98.81 198 ASP A C 1
ATOM 1570 O O . ASP A 1 198 ? 9.922 -33.375 -6.164 1 98.81 198 ASP A O 1
ATOM 1574 N N . LYS A 1 199 ? 8.68 -35.188 -6.531 1 98.81 199 LYS A N 1
ATOM 1575 C CA . LYS A 1 199 ? 7.879 -34.562 -7.586 1 98.81 199 LYS A CA 1
ATOM 1576 C C . LYS A 1 199 ? 6.777 -33.688 -7.004 1 98.81 199 LYS A C 1
ATOM 1578 O O . LYS A 1 199 ? 6.184 -32.875 -7.715 1 98.81 199 LYS A O 1
ATOM 1583 N N . ASN A 1 200 ? 6.375 -33.969 -5.758 1 98.88 200 ASN A N 1
ATOM 1584 C CA . ASN A 1 200 ? 5.469 -33.094 -5.016 1 98.88 200 ASN A CA 1
ATOM 1585 C C . ASN A 1 200 ? 6.215 -32.25 -3.984 1 98.88 200 ASN A C 1
ATOM 1587 O O . ASN A 1 200 ? 6.762 -32.781 -3.02 1 98.88 200 ASN A O 1
ATOM 1591 N N . VAL A 1 201 ? 6.227 -30.938 -4.199 1 98.94 201 VAL A N 1
ATOM 1592 C CA . VAL A 1 201 ? 7.117 -30.078 -3.43 1 98.94 201 VAL A CA 1
ATOM 1593 C C . VAL A 1 201 ? 6.309 -28.969 -2.758 1 98.94 201 VAL A C 1
ATOM 1595 O O . VAL A 1 201 ? 5.516 -28.297 -3.41 1 98.94 201 VAL A O 1
ATOM 1598 N N . ASN A 1 202 ? 6.422 -28.859 -1.438 1 98.94 202 ASN A N 1
ATOM 1599 C CA . ASN A 1 202 ? 5.953 -27.672 -0.729 1 98.94 202 ASN A CA 1
ATOM 1600 C C . ASN A 1 202 ? 6.965 -26.531 -0.813 1 98.94 202 ASN A C 1
ATOM 1602 O O . ASN A 1 202 ? 8.109 -26.672 -0.369 1 98.94 202 ASN A O 1
ATOM 1606 N N . VAL A 1 203 ? 6.559 -25.469 -1.415 1 98.94 203 VAL A N 1
ATOM 1607 C CA . VAL A 1 203 ? 7.438 -24.328 -1.589 1 98.94 203 VAL A CA 1
ATOM 1608 C C . VAL A 1 203 ? 7.043 -23.219 -0.607 1 98.94 203 VAL A C 1
ATOM 1610 O O . VAL A 1 203 ? 5.938 -22.688 -0.678 1 98.94 203 VAL A O 1
ATOM 1613 N N . HIS A 1 204 ? 7.953 -22.922 0.302 1 98.81 204 HIS A N 1
ATOM 1614 C CA . HIS A 1 204 ? 7.711 -21.875 1.292 1 98.81 204 HIS A CA 1
ATOM 1615 C C . HIS A 1 204 ? 8.234 -20.531 0.812 1 98.81 204 HIS A C 1
ATOM 1617 O O . HIS A 1 204 ? 9.445 -20.359 0.627 1 98.81 204 HIS A O 1
ATOM 1623 N N . LEU A 1 205 ? 7.363 -19.641 0.574 1 98.62 205 LEU A N 1
ATOM 1624 C CA . LEU A 1 205 ? 7.688 -18.281 0.155 1 98.62 205 LEU A CA 1
ATOM 1625 C C . LEU A 1 205 ? 7.453 -17.281 1.292 1 98.62 205 LEU A C 1
ATOM 1627 O O . LEU A 1 205 ? 6.902 -17.656 2.334 1 98.62 205 LEU A O 1
ATOM 1631 N N . LEU A 1 206 ? 7.816 -16.031 1.083 1 97.94 206 LEU A N 1
ATOM 1632 C CA . LEU A 1 206 ? 7.621 -15 2.098 1 97.94 206 LEU A CA 1
ATOM 1633 C C . LEU A 1 206 ? 6.141 -14.812 2.406 1 97.94 206 LEU A C 1
ATOM 1635 O O . LEU A 1 206 ? 5.766 -14.586 3.559 1 97.94 206 LEU A O 1
ATOM 1639 N N . GLY A 1 207 ? 5.309 -14.961 1.344 1 98.12 207 GLY A N 1
ATOM 1640 C CA . GLY A 1 207 ? 3.891 -14.672 1.479 1 98.12 207 GLY A CA 1
ATOM 1641 C C . GLY A 1 207 ? 3.066 -15.883 1.864 1 98.12 207 GLY A C 1
ATOM 1642 O O . GLY A 1 207 ? 1.859 -15.773 2.088 1 98.12 207 GLY A O 1
ATOM 1643 N N . GLY A 1 208 ? 3.672 -17.031 1.892 1 98.38 208 GLY A N 1
ATOM 1644 C CA . GLY A 1 208 ? 2.965 -18.266 2.189 1 98.38 208 GLY A CA 1
ATOM 1645 C C . GLY A 1 208 ? 3.459 -19.453 1.376 1 98.38 208 GLY A C 1
ATOM 1646 O O . GLY A 1 208 ? 4.562 -19.406 0.824 1 98.38 208 GLY A O 1
ATOM 1647 N N . ASP A 1 209 ? 2.623 -20.469 1.337 1 98.75 209 ASP A N 1
ATOM 1648 C CA . ASP A 1 209 ? 3.098 -21.719 0.75 1 98.75 209 ASP A CA 1
ATOM 1649 C C . ASP A 1 209 ? 2.361 -22.031 -0.551 1 98.75 209 ASP A C 1
ATOM 1651 O O . ASP A 1 209 ? 1.161 -21.766 -0.667 1 98.75 209 ASP A O 1
ATOM 1655 N N . LEU A 1 210 ? 3.127 -22.578 -1.414 1 98.88 210 LEU A N 1
ATOM 1656 C CA . LEU A 1 210 ? 2.588 -23.203 -2.613 1 98.88 210 LEU A CA 1
ATOM 1657 C C . LEU A 1 210 ? 2.934 -24.688 -2.65 1 98.88 210 LEU A C 1
ATOM 1659 O O . LEU A 1 210 ? 3.93 -25.109 -2.057 1 98.88 210 LEU A O 1
ATOM 1663 N N . LYS A 1 211 ? 2.092 -25.453 -3.314 1 98.94 211 LYS A N 1
ATOM 1664 C CA . LYS A 1 211 ? 2.408 -26.844 -3.648 1 98.94 211 LYS A CA 1
ATOM 1665 C C . LYS A 1 211 ? 2.641 -27 -5.148 1 98.94 211 LYS A C 1
ATOM 1667 O O . LYS A 1 211 ? 1.804 -26.609 -5.957 1 98.94 211 LYS A O 1
ATOM 1672 N N . ILE A 1 212 ? 3.736 -27.547 -5.434 1 98.94 212 ILE A N 1
ATOM 1673 C CA . ILE A 1 212 ? 4.098 -27.766 -6.832 1 98.94 212 ILE A CA 1
ATOM 1674 C C . ILE A 1 212 ? 4.102 -29.25 -7.137 1 98.94 212 ILE A C 1
ATOM 1676 O O . ILE A 1 212 ? 4.684 -30.047 -6.387 1 98.94 212 ILE A O 1
ATOM 1680 N N . PHE A 1 213 ? 3.43 -29.594 -8.203 1 98.94 213 PHE A N 1
ATOM 1681 C CA . PHE A 1 213 ? 3.406 -30.969 -8.688 1 98.94 213 PHE A CA 1
ATOM 1682 C C . PHE A 1 213 ? 4.098 -31.078 -10.047 1 98.94 213 PHE A C 1
ATOM 1684 O O . PHE A 1 213 ? 3.656 -30.469 -11.023 1 98.94 213 PHE A O 1
ATOM 1691 N N . LEU A 1 214 ? 5.129 -31.828 -10.062 1 98.81 214 LEU A N 1
ATOM 1692 C CA . LEU A 1 214 ? 5.863 -32.062 -11.305 1 98.81 214 LEU A CA 1
ATOM 1693 C C . LEU A 1 214 ? 5.402 -33.375 -11.969 1 98.81 214 LEU A C 1
ATOM 1695 O O . LEU A 1 214 ? 5.57 -34.438 -11.406 1 98.81 214 LEU A O 1
ATOM 1699 N N . THR A 1 215 ? 4.809 -33.219 -13.164 1 98.5 215 THR A N 1
ATOM 1700 C CA . THR A 1 215 ? 4.289 -34.375 -13.883 1 98.5 215 THR A CA 1
ATOM 1701 C C . THR A 1 215 ? 4.887 -34.438 -15.289 1 98.5 215 THR A C 1
ATOM 1703 O O . THR A 1 215 ? 5.598 -33.531 -15.719 1 98.5 215 THR A O 1
ATOM 1706 N N . ASP A 1 216 ? 4.566 -35.5 -16.016 1 97.12 216 ASP A N 1
ATOM 1707 C CA . ASP A 1 216 ? 5.051 -35.688 -17.375 1 97.12 216 ASP A CA 1
ATOM 1708 C C . ASP A 1 216 ? 4.379 -34.688 -18.328 1 97.12 216 ASP A C 1
ATOM 1710 O O . ASP A 1 216 ? 4.969 -34.281 -19.328 1 97.12 216 ASP A O 1
ATOM 1714 N N . GLU A 1 217 ? 3.236 -34.281 -17.953 1 96.81 217 GLU A N 1
ATOM 1715 C CA . GLU A 1 217 ? 2.479 -33.375 -18.812 1 96.81 217 GLU A CA 1
ATOM 1716 C C . GLU A 1 217 ? 2.896 -31.906 -18.562 1 96.81 217 GLU A C 1
ATOM 1718 O O . GLU A 1 217 ? 2.625 -31.047 -19.391 1 96.81 217 GLU A O 1
ATOM 1723 N N . GLY A 1 218 ? 3.438 -31.672 -17.375 1 98 218 GLY A N 1
ATOM 1724 C CA . GLY A 1 218 ? 3.818 -30.312 -17.016 1 98 218 GLY A CA 1
ATOM 1725 C C . GLY A 1 218 ? 3.742 -30.062 -15.523 1 98 218 GLY A C 1
ATOM 1726 O O . GLY A 1 218 ? 3.752 -31 -14.719 1 98 218 GLY A O 1
ATOM 1727 N N . ILE A 1 219 ? 3.773 -28.844 -15.172 1 98.75 219 ILE A N 1
ATOM 1728 C CA . ILE A 1 219 ? 3.834 -28.406 -13.781 1 98.75 219 ILE A CA 1
ATOM 1729 C C . ILE A 1 219 ? 2.459 -27.922 -13.328 1 98.75 219 ILE A C 1
ATOM 1731 O O . ILE A 1 219 ? 1.792 -27.172 -14.047 1 98.75 219 ILE A O 1
ATOM 1735 N N . TYR A 1 220 ? 2.008 -28.391 -12.164 1 98.81 220 TYR A N 1
ATOM 1736 C CA . TYR A 1 220 ? 0.824 -27.844 -11.5 1 98.81 220 TYR A CA 1
ATOM 1737 C C . TYR A 1 220 ? 1.205 -27.062 -10.258 1 98.81 220 TYR A C 1
ATOM 1739 O O . TYR A 1 220 ? 2.104 -27.453 -9.508 1 98.81 220 TYR A O 1
ATOM 1747 N N . MET A 1 221 ? 0.541 -25.984 -10.062 1 98.88 221 MET A N 1
ATOM 1748 C CA . MET A 1 221 ? 0.749 -25.125 -8.898 1 98.88 221 MET A CA 1
ATOM 1749 C C . MET A 1 221 ? -0.548 -24.953 -8.117 1 98.88 221 MET A C 1
ATOM 1751 O O . MET A 1 221 ? -1.578 -24.594 -8.688 1 98.88 221 MET A O 1
ATOM 1755 N N . GLN A 1 222 ? -0.49 -25.25 -6.867 1 98.94 222 GLN A N 1
ATOM 1756 C CA . GLN A 1 222 ? -1.642 -25.125 -5.98 1 98.94 222 GLN A CA 1
ATOM 1757 C C . GLN A 1 222 ? -1.368 -24.109 -4.863 1 98.94 222 GLN A C 1
ATOM 1759 O O . GLN A 1 222 ? -0.289 -24.125 -4.266 1 98.94 222 GLN A O 1
ATOM 1764 N N . GLY A 1 223 ? -2.275 -23.25 -4.664 1 98.81 223 GLY A N 1
ATOM 1765 C CA . GLY A 1 223 ? -2.131 -22.266 -3.602 1 98.81 223 GLY A CA 1
ATOM 1766 C C . GLY A 1 223 ? -3.434 -21.578 -3.246 1 98.81 223 GLY A C 1
ATOM 1767 O O . GLY A 1 223 ? -4.461 -21.812 -3.891 1 98.81 223 GLY A O 1
ATOM 1768 N N . SER A 1 224 ? -3.359 -20.75 -2.285 1 98.44 224 SER A N 1
ATOM 1769 C CA . SER A 1 224 ? -4.551 -20.094 -1.752 1 98.44 224 SER A CA 1
ATOM 1770 C C . SER A 1 224 ? -4.953 -18.891 -2.604 1 98.44 224 SER A C 1
ATOM 1772 O O . SER A 1 224 ? -4.152 -18.391 -3.398 1 98.44 224 SER A O 1
ATOM 1774 N N . ALA A 1 225 ? -6.152 -18.531 -2.582 1 98.25 225 ALA A N 1
ATOM 1775 C CA . ALA A 1 225 ? -6.773 -17.297 -3.057 1 98.25 225 ALA A CA 1
ATOM 1776 C C . ALA A 1 225 ? -7.805 -16.781 -2.055 1 98.25 225 ALA A C 1
ATOM 1778 O O . ALA A 1 225 ? -8.727 -17.5 -1.671 1 98.25 225 ALA A O 1
ATOM 1779 N N . LYS A 1 226 ? -7.641 -15.594 -1.658 1 97.81 226 LYS A N 1
ATOM 1780 C CA . LYS A 1 226 ? -8.5 -15.078 -0.601 1 97.81 226 LYS A CA 1
ATOM 1781 C C . LYS A 1 226 ? -9.133 -13.742 -1.005 1 97.81 226 LYS A C 1
ATOM 1783 O O . LYS A 1 226 ? -8.422 -12.805 -1.382 1 97.81 226 LYS A O 1
ATOM 1788 N N . LYS A 1 227 ? -10.469 -13.727 -0.944 1 98.06 227 LYS A N 1
ATOM 1789 C CA . LYS A 1 227 ? -11.148 -12.43 -1.021 1 98.06 227 LYS A CA 1
ATOM 1790 C C . LYS A 1 227 ? -10.859 -11.586 0.217 1 98.06 227 LYS A C 1
ATOM 1792 O O . LYS A 1 227 ? -11.102 -12.031 1.344 1 98.06 227 LYS A O 1
ATOM 1797 N N . VAL A 1 228 ? -10.375 -10.391 0.038 1 98.06 228 VAL A N 1
ATOM 1798 C CA . VAL A 1 228 ? -10 -9.547 1.17 1 98.06 228 VAL A CA 1
ATOM 1799 C C . VAL A 1 228 ? -11.164 -8.625 1.532 1 98.06 228 VAL A C 1
ATOM 1801 O O . VAL A 1 228 ? -11.602 -8.594 2.684 1 98.06 228 VAL A O 1
ATOM 1804 N N . PHE A 1 229 ? -11.648 -7.801 0.588 1 97.94 229 PHE A N 1
ATOM 1805 C CA . PHE A 1 229 ? -12.789 -6.914 0.76 1 97.94 229 PHE A CA 1
ATOM 1806 C C . PHE A 1 229 ? -13.352 -6.484 -0.591 1 97.94 229 PHE A C 1
ATOM 1808 O O . PHE A 1 229 ? -12.789 -6.816 -1.636 1 97.94 229 PHE A O 1
ATOM 1815 N N . GLU A 1 230 ? -14.484 -5.941 -0.565 1 96.88 230 GLU A N 1
ATOM 1816 C CA . GLU A 1 230 ? -15.086 -5.305 -1.731 1 96.88 230 GLU A CA 1
ATOM 1817 C C . GLU A 1 230 ? -15.492 -3.865 -1.427 1 96.88 230 GLU A C 1
ATOM 1819 O O . GLU A 1 230 ? -15.648 -3.492 -0.262 1 96.88 230 GLU A O 1
ATOM 1824 N N . GLY A 1 231 ? -15.492 -3.088 -2.527 1 95.5 231 GLY A N 1
ATOM 1825 C CA . GLY A 1 231 ? -15.859 -1.697 -2.301 1 95.5 231 GLY A CA 1
ATOM 1826 C C . GLY A 1 231 ? -16.203 -0.956 -3.578 1 95.5 231 GLY A C 1
ATOM 1827 O O . GLY A 1 231 ? -16.344 -1.568 -4.637 1 95.5 231 GLY A O 1
ATOM 1828 N N . GLU A 1 232 ? -16.469 0.305 -3.361 1 95 232 GLU A N 1
ATOM 1829 C CA . GLU A 1 232 ? -16.781 1.211 -4.461 1 95 232 GLU A CA 1
ATOM 1830 C C . GLU A 1 232 ? -15.961 2.494 -4.375 1 95 232 GLU A C 1
ATOM 1832 O O . GLU A 1 232 ? -15.891 3.121 -3.314 1 95 232 GLU A O 1
ATOM 1837 N N . ILE A 1 233 ? -15.32 2.811 -5.562 1 93 233 ILE A N 1
ATOM 1838 C CA . ILE A 1 233 ? -14.531 4.035 -5.629 1 93 233 ILE A CA 1
ATOM 1839 C C . ILE A 1 233 ? -15.148 4.988 -6.648 1 93 233 ILE A C 1
ATOM 1841 O O . ILE A 1 233 ? -15.602 4.562 -7.715 1 93 233 ILE A O 1
ATOM 1845 N N . LYS A 1 234 ? -15.266 6.312 -6.324 1 81.88 234 LYS A N 1
ATOM 1846 C CA . LYS A 1 234 ? -15.875 7.289 -7.219 1 81.88 234 LYS A CA 1
ATOM 1847 C C . LYS A 1 234 ? -14.812 8.109 -7.941 1 81.88 234 LYS A C 1
ATOM 1849 O O . LYS A 1 234 ? -13.742 8.367 -7.395 1 81.88 234 LYS A O 1
ATOM 1854 N N . MET B 1 1 ? -16.5 -6.379 9.047 1 94 1 MET B N 1
ATOM 1855 C CA . MET B 1 1 ? -16.25 -5.039 9.57 1 94 1 MET B CA 1
ATOM 1856 C C . MET B 1 1 ? -16.281 -4 8.461 1 94 1 MET B C 1
ATOM 1858 O O . MET B 1 1 ? -15.648 -4.18 7.418 1 94 1 MET B O 1
ATOM 1862 N N . ARG B 1 2 ? -17.047 -3.016 8.695 1 96.12 2 ARG B N 1
ATOM 1863 C CA . ARG B 1 2 ? -17.125 -1.924 7.734 1 96.12 2 ARG B CA 1
ATOM 1864 C C . ARG B 1 2 ? -16.062 -0.869 8 1 96.12 2 ARG B C 1
ATOM 1866 O O . ARG B 1 2 ? -15.719 -0.602 9.156 1 96.12 2 ARG B O 1
ATOM 1873 N N . PHE B 1 3 ? -15.555 -0.243 6.855 1 98 3 PHE B N 1
ATOM 1874 C CA . PHE B 1 3 ? -14.57 0.827 6.969 1 98 3 PHE B CA 1
ATOM 1875 C C . PHE B 1 3 ? -14.758 1.853 5.855 1 98 3 PHE B C 1
ATOM 1877 O O . PHE B 1 3 ? -15.391 1.565 4.84 1 98 3 PHE B O 1
ATOM 1884 N N . THR B 1 4 ? -14.281 3.025 6.105 1 98.19 4 THR B N 1
ATOM 1885 C CA . THR B 1 4 ? -14.148 4.043 5.07 1 98.19 4 THR B CA 1
ATOM 1886 C C . THR B 1 4 ? -12.688 4.473 4.922 1 98.19 4 THR B C 1
ATOM 1888 O O . THR B 1 4 ? -12.016 4.746 5.918 1 98.19 4 THR B O 1
ATOM 1891 N N . LYS B 1 5 ? -12.188 4.477 3.74 1 98.69 5 LYS B N 1
ATOM 1892 C CA . LYS B 1 5 ? -10.82 4.91 3.445 1 98.69 5 LYS B CA 1
ATOM 1893 C C . LYS B 1 5 ? -10.781 6.387 3.07 1 98.69 5 LYS B C 1
ATOM 1895 O O . LYS B 1 5 ? -11.562 6.84 2.225 1 98.69 5 LYS B O 1
ATOM 1900 N N . TYR B 1 6 ? -9.938 7.117 3.697 1 98.69 6 TYR B N 1
ATOM 1901 C CA . TYR B 1 6 ? -9.703 8.531 3.412 1 98.69 6 TYR B CA 1
ATOM 1902 C C . TYR B 1 6 ? -8.227 8.789 3.133 1 98.69 6 TYR B C 1
ATOM 1904 O O . TYR B 1 6 ? -7.367 7.988 3.5 1 98.69 6 TYR B O 1
ATOM 1912 N N . GLN B 1 7 ? -7.996 9.859 2.461 1 98.38 7 GLN B N 1
ATOM 1913 C CA . GLN B 1 7 ? -6.617 10.336 2.396 1 98.38 7 GLN B CA 1
ATOM 1914 C C . GLN B 1 7 ? -6.559 11.859 2.469 1 98.38 7 GLN B C 1
ATOM 1916 O O . GLN B 1 7 ? -7.484 12.547 2.027 1 98.38 7 GLN B O 1
ATOM 1921 N N . GLY B 1 8 ? -5.648 12.398 3.098 1 98.38 8 GLY B N 1
ATOM 1922 C CA . GLY B 1 8 ? -5.234 13.789 3.082 1 98.38 8 GLY B CA 1
ATOM 1923 C C . GLY B 1 8 ? -3.836 13.992 2.529 1 98.38 8 GLY B C 1
ATOM 1924 O O . GLY B 1 8 ? -2.85 13.836 3.25 1 98.38 8 GLY B O 1
ATOM 1925 N N . LEU B 1 9 ? -3.811 14.375 1.255 1 98.19 9 LEU B N 1
ATOM 1926 C CA . LEU B 1 9 ? -2.545 14.57 0.555 1 98.19 9 LEU B CA 1
ATOM 1927 C C . LEU B 1 9 ? -1.741 13.273 0.516 1 98.19 9 LEU B C 1
ATOM 1929 O O . LEU B 1 9 ? -0.527 13.289 0.733 1 98.19 9 LEU B O 1
ATOM 1933 N N . GLY B 1 10 ? -2.348 12.164 0.383 1 98 10 GLY B N 1
ATOM 1934 C CA . GLY B 1 10 ? -1.688 10.883 0.226 1 98 10 GLY B CA 1
ATOM 1935 C C . GLY B 1 10 ? -1.477 10.156 1.541 1 98 10 GLY B C 1
ATOM 1936 O O . GLY B 1 10 ? -1.21 8.953 1.556 1 98 10 GLY B O 1
ATOM 1937 N N . ASN B 1 11 ? -1.452 10.883 2.656 1 97.81 11 ASN B N 1
ATOM 1938 C CA . ASN B 1 11 ? -1.546 10.242 3.967 1 97.81 11 ASN B CA 1
ATOM 1939 C C . ASN B 1 11 ? -2.928 9.641 4.199 1 97.81 11 ASN B C 1
ATOM 1941 O O . ASN B 1 11 ? -3.926 10.359 4.25 1 97.81 11 ASN B O 1
ATOM 1945 N N . ASP B 1 12 ? -2.959 8.273 4.305 1 98.38 12 ASP B N 1
ATOM 1946 C CA . ASP B 1 12 ? -4.27 7.641 4.184 1 98.38 12 ASP B CA 1
ATOM 1947 C C . ASP B 1 12 ? -4.641 6.895 5.465 1 98.38 12 ASP B C 1
ATOM 1949 O O . ASP B 1 12 ? -3.762 6.496 6.23 1 98.38 12 ASP B O 1
ATOM 1953 N N . PHE B 1 13 ? -6 6.789 5.645 1 98.69 13 PHE B N 1
ATOM 1954 C CA . PHE B 1 13 ? -6.559 6.316 6.906 1 98.69 13 PHE B CA 1
ATOM 1955 C C . PHE B 1 13 ? -7.781 5.441 6.66 1 98.69 13 PHE B C 1
ATOM 1957 O O . PHE B 1 13 ? -8.586 5.719 5.766 1 98.69 13 PHE B O 1
ATOM 1964 N N . LEU B 1 14 ? -7.91 4.438 7.492 1 98.75 14 LEU B N 1
ATOM 1965 C CA . LEU B 1 14 ? -9.188 3.746 7.625 1 98.75 14 LEU B CA 1
ATOM 1966 C C . LEU B 1 14 ? -9.977 4.293 8.812 1 98.75 14 LEU B C 1
ATOM 1968 O O . LEU B 1 14 ? -9.445 4.406 9.914 1 98.75 14 LEU B O 1
ATOM 1972 N N . ILE B 1 15 ? -11.18 4.684 8.555 1 98.75 15 ILE B N 1
ATOM 1973 C CA . ILE B 1 15 ? -12.07 5.102 9.633 1 98.75 15 ILE B CA 1
ATOM 1974 C C . ILE B 1 15 ? -13.109 4.012 9.898 1 98.75 15 ILE B C 1
ATOM 1976 O O . ILE B 1 15 ? -13.797 3.561 8.977 1 98.75 15 ILE B O 1
ATOM 1980 N N . VAL B 1 16 ? -13.18 3.588 11.172 1 98.25 16 VAL B N 1
ATOM 1981 C CA . VAL B 1 16 ? -14.102 2.535 11.594 1 98.25 16 VAL B CA 1
ATOM 1982 C C . VAL B 1 16 ? -14.883 2.994 12.82 1 98.25 16 VAL B C 1
ATOM 1984 O O . VAL B 1 16 ? -14.516 3.975 13.469 1 98.25 16 VAL B O 1
ATOM 1987 N N . ASP B 1 17 ? -15.953 2.285 13.133 1 95.94 17 ASP B N 1
ATOM 1988 C CA . ASP B 1 17 ? -16.812 2.688 14.234 1 95.94 17 ASP B CA 1
ATOM 1989 C C . ASP B 1 17 ? -16.875 1.605 15.312 1 95.94 17 ASP B C 1
ATOM 1991 O O . ASP B 1 17 ? -17.766 1.607 16.156 1 95.94 17 ASP B O 1
ATOM 1995 N N . GLU B 1 18 ? -15.93 0.678 15.266 1 95.62 18 GLU B N 1
ATOM 1996 C CA . GLU B 1 18 ? -15.828 -0.356 16.297 1 95.62 18 GLU B CA 1
ATOM 1997 C C . GLU B 1 18 ? -14.414 -0.436 16.859 1 95.62 18 GLU B C 1
ATOM 1999 O O . GLU B 1 18 ? -13.445 -0.063 16.188 1 95.62 18 GLU B O 1
ATOM 2004 N N . GLU B 1 19 ? -14.414 -0.948 18.125 1 96.56 19 GLU B N 1
ATOM 2005 C CA . GLU B 1 19 ? -13.117 -1.109 18.766 1 96.56 19 GLU B CA 1
ATOM 2006 C C . GLU B 1 19 ? -12.297 -2.207 18.094 1 96.56 19 GLU B C 1
ATOM 2008 O O . GLU B 1 19 ? -12.844 -3.236 17.703 1 96.56 19 GLU B O 1
ATOM 2013 N N . LEU B 1 20 ? -11.031 -1.927 18.016 1 97.5 20 LEU B N 1
ATOM 2014 C CA . LEU B 1 20 ? -10.094 -2.879 17.422 1 97.5 20 LEU B CA 1
ATOM 2015 C C . LEU B 1 20 ? -8.906 -3.119 18.344 1 97.5 20 LEU B C 1
ATOM 2017 O O . LEU B 1 20 ? -8.43 -2.193 19 1 97.5 20 LEU B O 1
ATOM 2021 N N . ASP B 1 21 ? -8.406 -4.27 18.281 1 97.31 21 ASP B N 1
ATOM 2022 C CA . ASP B 1 21 ? -7.156 -4.516 18.984 1 97.31 21 ASP B CA 1
ATOM 2023 C C . ASP B 1 21 ? -5.953 -4.215 18.094 1 97.31 21 ASP B C 1
ATOM 2025 O O . ASP B 1 21 ? -6.109 -3.969 16.906 1 97.31 21 ASP B O 1
ATOM 2029 N N . GLU B 1 22 ? -4.777 -4.184 18.672 1 97.81 22 GLU B N 1
ATOM 2030 C CA . GLU B 1 22 ? -3.531 -3.816 18.016 1 97.81 22 GLU B CA 1
ATOM 2031 C C . GLU B 1 22 ? -3.25 -4.734 16.828 1 97.81 22 GLU B C 1
ATOM 2033 O O . GLU B 1 22 ? -2.873 -4.266 15.742 1 97.81 22 GLU B O 1
ATOM 2038 N N . LYS B 1 23 ? -3.438 -6.016 17 1 97.81 23 LYS B N 1
ATOM 2039 C CA . LYS B 1 23 ? -3.162 -6.992 15.945 1 97.81 23 LYS B CA 1
ATOM 2040 C C . LYS B 1 23 ? -4.039 -6.746 14.727 1 97.81 23 LYS B C 1
ATOM 2042 O O . LYS B 1 23 ? -3.564 -6.836 13.586 1 97.81 23 LYS B O 1
ATOM 2047 N N . THR B 1 24 ? -5.332 -6.422 14.992 1 97.88 24 THR B N 1
ATOM 2048 C CA . THR B 1 24 ? -6.273 -6.152 13.914 1 97.88 24 THR B CA 1
ATOM 2049 C C . THR B 1 24 ? -5.887 -4.879 13.164 1 97.88 24 THR B C 1
ATOM 2051 O O . THR B 1 24 ? -5.977 -4.82 11.938 1 97.88 24 THR B O 1
ATOM 2054 N N . ILE B 1 25 ? -5.43 -3.91 13.867 1 98.25 25 ILE B N 1
ATOM 2055 C CA . ILE B 1 25 ? -5.02 -2.643 13.273 1 98.25 25 ILE B CA 1
ATOM 2056 C C . ILE B 1 25 ? -3.844 -2.873 12.328 1 98.25 25 ILE B C 1
ATOM 2058 O O . ILE B 1 25 ? -3.855 -2.41 11.188 1 98.25 25 ILE B O 1
ATOM 2062 N N . ILE B 1 26 ? -2.848 -3.582 12.859 1 98.38 26 ILE B N 1
ATOM 2063 C CA . ILE B 1 26 ? -1.666 -3.883 12.062 1 98.38 26 ILE B CA 1
ATOM 2064 C C . ILE B 1 26 ? -2.072 -4.645 10.805 1 98.38 26 ILE B C 1
ATOM 2066 O O . ILE B 1 26 ? -1.617 -4.328 9.703 1 98.38 26 ILE B O 1
ATOM 2070 N N . PHE B 1 27 ? -2.965 -5.582 10.945 1 98 27 PHE B N 1
ATOM 2071 C CA . PHE B 1 27 ? -3.455 -6.395 9.836 1 98 27 PHE B CA 1
ATOM 2072 C C . PHE B 1 27 ? -4.168 -5.527 8.805 1 98 27 PHE B C 1
ATOM 2074 O O . PHE B 1 27 ? -3.896 -5.633 7.609 1 98 27 PHE B O 1
ATOM 2081 N N . LEU B 1 28 ? -5.082 -4.629 9.227 1 98.25 28 LEU B N 1
ATOM 2082 C CA . LEU B 1 28 ? -5.867 -3.783 8.328 1 98.25 28 LEU B CA 1
ATOM 2083 C C . LEU B 1 28 ? -4.965 -2.848 7.531 1 98.25 28 LEU B C 1
ATOM 2085 O O . LEU B 1 28 ? -5.242 -2.555 6.367 1 98.25 28 LEU B O 1
ATOM 2089 N N . CYS B 1 29 ? -3.906 -2.455 8.172 1 98.25 29 CYS B N 1
ATOM 2090 C CA . CYS B 1 29 ? -3.045 -1.46 7.543 1 98.25 29 CYS B CA 1
ATOM 2091 C C . CYS B 1 29 ? -2.092 -2.111 6.551 1 98.25 29 CYS B C 1
ATOM 2093 O O . CYS B 1 29 ? -1.437 -1.421 5.766 1 98.25 29 CYS B O 1
ATOM 2095 N N . ASP B 1 30 ? -2.012 -3.451 6.504 1 97.69 30 ASP B N 1
ATOM 2096 C CA . ASP B 1 30 ? -1.193 -4.172 5.535 1 97.69 30 ASP B CA 1
ATOM 2097 C C . ASP B 1 30 ? -1.858 -4.191 4.16 1 97.69 30 ASP B C 1
ATOM 2099 O O . ASP B 1 30 ? -2.891 -4.836 3.971 1 97.69 30 ASP B O 1
ATOM 2103 N N . ARG B 1 31 ? -1.274 -3.582 3.219 1 97.12 31 ARG B N 1
ATOM 2104 C CA . ARG B 1 31 ? -1.891 -3.436 1.905 1 97.12 31 ARG B CA 1
ATOM 2105 C C . ARG B 1 31 ? -1.979 -4.777 1.188 1 97.12 31 ARG B C 1
ATOM 2107 O O . ARG B 1 31 ? -2.902 -5.008 0.403 1 97.12 31 ARG B O 1
ATOM 2114 N N . HIS B 1 32 ? -1.127 -5.691 1.498 1 97.62 32 HIS B N 1
ATOM 2115 C CA . HIS B 1 32 ? -1.065 -6.953 0.774 1 97.62 32 HIS B CA 1
ATOM 2116 C C . HIS B 1 32 ? -2.111 -7.938 1.29 1 97.62 32 HIS B C 1
ATOM 2118 O O . HIS B 1 32 ? -2.742 -8.648 0.505 1 97.62 32 HIS B O 1
ATOM 2124 N N . PHE B 1 33 ? -2.328 -7.949 2.594 1 97.88 33 PHE B N 1
ATOM 2125 C CA . PHE B 1 33 ? -3.199 -8.953 3.189 1 97.88 33 PHE B CA 1
ATOM 2126 C C . PHE B 1 33 ? -4.484 -8.32 3.711 1 97.88 33 PHE B C 1
ATOM 2128 O O . PHE B 1 33 ? -5.508 -8.992 3.834 1 97.88 33 PHE B O 1
ATOM 2135 N N . GLY B 1 34 ? -4.41 -7 4.055 1 97.88 34 GLY B N 1
ATOM 2136 C CA . GLY B 1 34 ? -5.543 -6.234 4.547 1 97.88 34 GLY B CA 1
ATOM 2137 C C . GLY B 1 34 ? -6.008 -5.172 3.568 1 97.88 34 GLY B C 1
ATOM 2138 O O . GLY B 1 34 ? -6.113 -5.43 2.365 1 97.88 34 GLY B O 1
ATOM 2139 N N . VAL B 1 35 ? -6.348 -3.973 4.055 1 98.12 35 VAL B N 1
ATOM 2140 C CA . VAL B 1 35 ? -6.855 -2.895 3.213 1 98.12 35 VAL B CA 1
ATOM 2141 C C . VAL B 1 35 ? -5.703 -1.987 2.783 1 98.12 35 VAL B C 1
ATOM 2143 O O . VAL B 1 35 ? -5.594 -1.63 1.608 1 98.12 35 VAL B O 1
ATOM 2146 N N . GLY B 1 36 ? -4.828 -1.732 3.68 1 98.06 36 GLY B N 1
ATOM 2147 C CA . GLY B 1 36 ? -3.729 -0.818 3.428 1 98.06 36 GLY B CA 1
ATOM 2148 C C . GLY B 1 36 ? -4.031 0.61 3.84 1 98.06 36 GLY B C 1
ATOM 2149 O O . GLY B 1 36 ? -4.973 1.222 3.33 1 98.06 36 GLY B O 1
ATOM 2150 N N . ALA B 1 37 ? -3.254 1.134 4.727 1 98.25 37 ALA B N 1
ATOM 2151 C CA . ALA B 1 37 ? -3.373 2.514 5.188 1 98.25 37 ALA B CA 1
ATOM 2152 C C . ALA B 1 37 ? -2.191 2.902 6.074 1 98.25 37 ALA B C 1
ATOM 2154 O O . ALA B 1 37 ? -1.467 2.035 6.562 1 98.25 37 ALA B O 1
ATOM 2155 N N . ASP B 1 38 ? -2.01 4.191 6.273 1 97.38 38 ASP B N 1
ATOM 2156 C CA . ASP B 1 38 ? -0.988 4.707 7.18 1 97.38 38 ASP B CA 1
ATOM 2157 C C . ASP B 1 38 ? -1.443 4.609 8.633 1 97.38 38 ASP B C 1
ATOM 2159 O O . ASP B 1 38 ? -0.623 4.664 9.555 1 97.38 38 ASP B O 1
ATOM 2163 N N . GLY B 1 39 ? -2.742 4.52 8.789 1 97.94 39 GLY B N 1
ATOM 2164 C CA . GLY B 1 39 ? -3.27 4.414 10.141 1 97.94 39 GLY B CA 1
ATOM 2165 C C . GLY B 1 39 ? -4.766 4.168 10.18 1 97.94 39 GLY B C 1
ATOM 2166 O O . GLY B 1 39 ? -5.418 4.121 9.141 1 97.94 39 GLY B O 1
ATOM 2167 N N . VAL B 1 40 ? -5.262 4 11.414 1 98.69 40 VAL B N 1
ATOM 2168 C CA . VAL B 1 40 ? -6.68 3.738 11.641 1 98.69 40 VAL B CA 1
ATOM 2169 C C . VAL B 1 40 ? -7.242 4.75 12.633 1 98.69 40 VAL B C 1
ATOM 2171 O O . VAL B 1 40 ? -6.621 5.031 13.664 1 98.69 40 VAL B O 1
ATOM 2174 N N . ILE B 1 41 ? -8.32 5.305 12.258 1 98.69 41 ILE B N 1
ATOM 2175 C CA . ILE B 1 41 ? -9.078 6.18 13.141 1 98.69 41 ILE B CA 1
ATOM 2176 C C . ILE B 1 41 ? -10.352 5.473 13.602 1 98.69 41 ILE B C 1
ATOM 2178 O O . ILE B 1 41 ? -11.172 5.062 12.773 1 98.69 41 ILE B O 1
ATOM 2182 N N . ILE B 1 42 ? -10.492 5.297 14.852 1 98.25 42 ILE B N 1
ATOM 2183 C CA . ILE B 1 42 ? -11.719 4.75 15.422 1 98.25 42 ILE B CA 1
ATOM 2184 C C . ILE B 1 42 ? -12.641 5.887 15.852 1 98.25 42 ILE B C 1
ATOM 2186 O O . ILE B 1 42 ? -12.273 6.711 16.688 1 98.25 42 ILE B O 1
ATOM 2190 N N . GLN B 1 43 ? -13.758 5.945 15.211 1 96.62 43 GLN B N 1
ATOM 2191 C CA . GLN B 1 43 ? -14.766 6.949 15.539 1 96.62 43 GLN B CA 1
ATOM 2192 C C . GLN B 1 43 ? -15.43 6.645 16.875 1 96.62 43 GLN B C 1
ATOM 2194 O O . GLN B 1 43 ? -16.062 5.598 17.047 1 96.62 43 GLN B O 1
ATOM 2199 N N . GLU B 1 44 ? -15.305 7.5 17.734 1 96.38 44 GLU B N 1
ATOM 2200 C CA . GLU B 1 44 ? -15.906 7.414 19.062 1 96.38 44 GLU B CA 1
ATOM 2201 C C . GLU B 1 44 ? -16.312 8.797 19.562 1 96.38 44 GLU B C 1
ATOM 2203 O O . GLU B 1 44 ? -16.031 9.805 18.922 1 96.38 44 GLU B O 1
ATOM 2208 N N . PHE B 1 45 ? -17.109 8.773 20.688 1 97 45 PHE B N 1
ATOM 2209 C CA . PHE B 1 45 ? -17.469 10.008 21.375 1 97 45 PHE B CA 1
ATOM 2210 C C . PHE B 1 45 ? -16.953 10 22.812 1 97 45 PHE B C 1
ATOM 2212 O O . PHE B 1 45 ? -16.922 8.953 23.453 1 97 45 PHE B O 1
ATOM 2219 N N . LYS B 1 46 ? -16.469 11.078 23.172 1 96.31 46 LYS B N 1
ATOM 2220 C CA . LYS B 1 46 ? -16.141 11.367 24.578 1 96.31 46 LYS B CA 1
ATOM 2221 C C . LYS B 1 46 ? -16.891 12.609 25.062 1 96.31 46 LYS B C 1
ATOM 2223 O O . LYS B 1 46 ? -16.688 13.703 24.547 1 96.31 46 LYS B O 1
ATOM 2228 N N . ASP B 1 47 ? -17.922 12.445 26.078 1 95.19 47 ASP B N 1
ATOM 2229 C CA . ASP B 1 47 ? -18.734 13.523 26.594 1 95.19 47 ASP B CA 1
ATOM 2230 C C . ASP B 1 47 ? -19.5 14.234 25.469 1 95.19 47 ASP B C 1
ATOM 2232 O O . ASP B 1 47 ? -19.469 15.469 25.375 1 95.19 47 ASP B O 1
ATOM 2236 N N . ASN B 1 48 ? -19.969 13.477 24.484 1 94.5 48 ASN B N 1
ATOM 2237 C CA . ASN B 1 48 ? -20.812 13.906 23.375 1 94.5 48 ASN B CA 1
ATOM 2238 C C . ASN B 1 48 ? -20.031 14.703 22.344 1 94.5 48 ASN B C 1
ATOM 2240 O O . ASN B 1 48 ? -20.609 15.383 21.5 1 94.5 48 ASN B O 1
ATOM 2244 N N . VAL B 1 49 ? -18.703 14.656 22.484 1 97.69 49 VAL B N 1
ATOM 2245 C CA . VAL B 1 49 ? -17.812 15.258 21.5 1 97.69 49 VAL B CA 1
ATOM 2246 C C . VAL B 1 49 ? -17.109 14.164 20.703 1 97.69 49 VAL B C 1
ATOM 2248 O O . VAL B 1 49 ? -16.656 13.172 21.266 1 97.69 49 VAL B O 1
ATOM 2251 N N . PRO B 1 50 ? -17.109 14.352 19.391 1 98.19 50 PRO B N 1
ATOM 2252 C CA . PRO B 1 50 ? -16.359 13.352 18.625 1 98.19 50 PRO B CA 1
ATOM 2253 C C . PRO B 1 50 ? -14.906 13.219 19.109 1 98.19 50 PRO B C 1
ATOM 2255 O O . PRO B 1 50 ? -14.227 14.219 19.312 1 98.19 50 PRO B O 1
ATOM 2258 N N . PHE B 1 51 ? -14.461 11.992 19.312 1 97.88 51 PHE B N 1
ATOM 2259 C CA . PHE B 1 51 ? -13.117 11.68 19.797 1 97.88 51 PHE B CA 1
ATOM 2260 C C . PHE B 1 51 ? -12.352 10.875 18.75 1 97.88 51 PHE B C 1
ATOM 2262 O O . PHE B 1 51 ? -12.766 9.766 18.391 1 97.88 51 PHE B O 1
ATOM 2269 N N . MET B 1 52 ? -11.258 11.469 18.281 1 97 52 MET B N 1
ATOM 2270 C CA . MET B 1 52 ? -10.422 10.797 17.297 1 97 52 MET B CA 1
ATOM 2271 C C . MET B 1 52 ? -9.438 9.844 17.969 1 97 52 MET B C 1
ATOM 2273 O O . MET B 1 52 ? -8.383 10.266 18.438 1 97 52 MET B O 1
ATOM 2277 N N . LYS B 1 53 ? -9.75 8.617 17.953 1 97.19 53 LYS B N 1
ATOM 2278 C CA . LYS B 1 53 ? -8.836 7.574 18.406 1 97.19 53 LYS B CA 1
ATOM 2279 C C . LYS B 1 53 ? -7.973 7.062 17.25 1 97.19 53 LYS B C 1
ATOM 2281 O O . LYS B 1 53 ? -8.438 6.266 16.438 1 97.19 53 LYS B O 1
ATOM 2286 N N . PHE B 1 54 ? -6.715 7.543 17.281 1 97.56 54 PHE B N 1
ATOM 2287 C CA . PHE B 1 54 ? -5.871 7.34 16.109 1 97.56 54 PHE B CA 1
ATOM 2288 C C . PHE B 1 54 ? -4.746 6.359 16.406 1 97.56 54 PHE B C 1
ATOM 2290 O O . PHE B 1 54 ? -4.094 6.457 17.453 1 97.56 54 PHE B O 1
ATOM 2297 N N . PHE B 1 55 ? -4.535 5.426 15.508 1 97.88 55 PHE B N 1
ATOM 2298 C CA . PHE B 1 55 ? -3.455 4.445 15.586 1 97.88 55 PHE B CA 1
ATOM 2299 C C . PHE B 1 55 ? -2.602 4.488 14.32 1 97.88 55 PHE B C 1
ATOM 2301 O O . PHE B 1 55 ? -3.129 4.598 13.211 1 97.88 55 PHE B O 1
ATOM 2308 N N . ASN B 1 56 ? -1.274 4.414 14.516 1 96.06 56 ASN B N 1
ATOM 2309 C CA . ASN B 1 56 ? -0.363 4.242 13.391 1 96.06 56 ASN B CA 1
ATOM 2310 C C . ASN B 1 56 ? -0.459 2.838 12.805 1 96.06 56 ASN B C 1
ATOM 2312 O O . ASN B 1 56 ? -1.073 1.95 13.398 1 96.06 56 ASN B O 1
ATOM 2316 N N . GLN B 1 57 ? 0.154 2.639 11.703 1 96.5 57 GLN B N 1
ATOM 2317 C CA . GLN B 1 57 ? 0.066 1.364 11 1 96.5 57 GLN B CA 1
ATOM 2318 C C . GLN B 1 57 ? 0.731 0.247 11.797 1 96.5 57 GLN B C 1
ATOM 2320 O O . GLN B 1 57 ? 0.449 -0.933 11.578 1 96.5 57 GLN B O 1
ATOM 2325 N N . ASP B 1 58 ? 1.631 0.584 12.75 1 95.69 58 ASP B N 1
ATOM 2326 C CA . ASP B 1 58 ? 2.299 -0.434 13.555 1 95.69 58 ASP B CA 1
ATOM 2327 C C . ASP B 1 58 ? 1.492 -0.76 14.812 1 95.69 58 ASP B C 1
ATOM 2329 O O . ASP B 1 58 ? 1.966 -1.482 15.688 1 95.69 58 ASP B O 1
ATOM 2333 N N . GLY B 1 59 ? 0.35 -0.16 14.883 1 96.44 59 GLY B N 1
ATOM 2334 C CA . GLY B 1 59 ? -0.548 -0.453 15.992 1 96.44 59 GLY B CA 1
ATOM 2335 C C . GLY B 1 59 ? -0.376 0.492 17.172 1 96.44 59 GLY B C 1
ATOM 2336 O O . GLY B 1 59 ? -1.162 0.46 18.109 1 96.44 59 GLY B O 1
ATOM 2337 N N . SER B 1 60 ? 0.617 1.362 17.109 1 95.5 60 SER B N 1
ATOM 2338 C CA . SER B 1 60 ? 0.851 2.273 18.219 1 95.5 60 SER B CA 1
ATOM 2339 C C . SER B 1 60 ? -0.169 3.408 18.234 1 95.5 60 SER B C 1
ATOM 2341 O O . SER B 1 60 ? -0.579 3.891 17.172 1 95.5 60 SER B O 1
ATOM 2343 N N . ARG B 1 61 ? -0.476 3.797 19.453 1 95.19 61 ARG B N 1
ATOM 2344 C CA . ARG B 1 61 ? -1.395 4.914 19.641 1 95.19 61 ARG B CA 1
ATOM 2345 C C . ARG B 1 61 ? -0.688 6.25 19.438 1 95.19 61 ARG B C 1
ATOM 2347 O O . ARG B 1 61 ? 0.437 6.441 19.906 1 95.19 61 ARG B O 1
ATOM 2354 N N . ALA B 1 62 ? -1.308 7.082 18.656 1 92 62 ALA B N 1
ATOM 2355 C CA . ALA B 1 62 ? -0.748 8.414 18.453 1 92 62 ALA B CA 1
ATOM 2356 C C . ALA B 1 62 ? -1.679 9.492 19 1 92 62 ALA B C 1
ATOM 2358 O O . ALA B 1 62 ? -2.895 9.297 19.062 1 92 62 ALA B O 1
ATOM 2359 N N . LYS B 1 63 ? -1.183 10.617 19.375 1 88.5 63 LYS B N 1
ATOM 2360 C CA . LYS B 1 63 ? -1.952 11.688 20.016 1 88.5 63 LYS B CA 1
ATOM 2361 C C . LYS B 1 63 ? -2.781 12.445 18.969 1 88.5 63 LYS B C 1
ATOM 2363 O O . LYS B 1 63 ? -3.926 12.812 19.234 1 8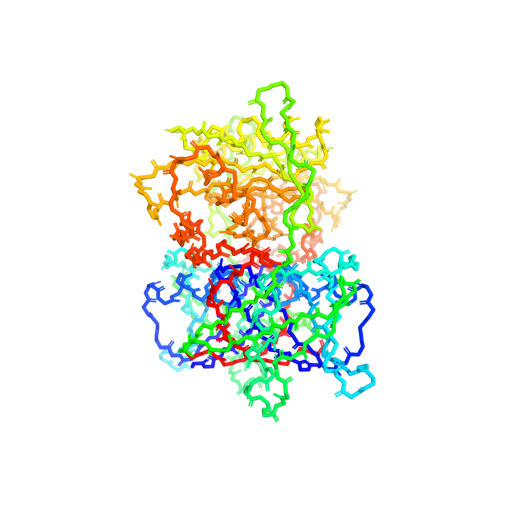8.5 63 LYS B O 1
ATOM 2368 N N . MET B 1 64 ? -2.15 12.703 17.938 1 84.62 64 MET B N 1
ATOM 2369 C CA . MET B 1 64 ? -2.818 13.492 16.906 1 84.62 64 MET B CA 1
ATOM 2370 C C . MET B 1 64 ? -2.111 13.344 15.555 1 84.62 64 MET B C 1
ATOM 2372 O O . MET B 1 64 ? -0.916 13.047 15.508 1 84.62 64 MET B O 1
ATOM 2376 N N . CYS B 1 65 ? -2.838 13.5 14.492 1 91.56 65 CYS B N 1
ATOM 2377 C CA . CYS B 1 65 ? -2.369 13.539 13.109 1 91.56 65 CYS B CA 1
ATOM 2378 C C . CYS B 1 65 ? -3.072 14.641 12.32 1 91.56 65 CYS B C 1
ATOM 2380 O O . CYS B 1 65 ? -4.285 14.578 12.109 1 91.56 65 CYS B O 1
ATOM 2382 N N . GLY B 1 66 ? -2.34 15.578 11.883 1 94.5 66 GLY B N 1
ATOM 2383 C CA . GLY B 1 66 ? -2.906 16.719 11.188 1 94.5 66 GLY B CA 1
ATOM 2384 C C . GLY B 1 66 ? -3.682 16.344 9.938 1 94.5 66 GLY B C 1
ATOM 2385 O O . GLY B 1 66 ? -4.758 16.891 9.68 1 94.5 66 GLY B O 1
ATOM 2386 N N . ASN B 1 67 ? -3.15 15.477 9.164 1 97.25 67 ASN B N 1
ATOM 2387 C CA . ASN B 1 67 ? -3.854 15 7.973 1 97.25 67 ASN B CA 1
ATOM 2388 C C . ASN B 1 67 ? -5.082 14.172 8.336 1 97.25 67 ASN B C 1
ATOM 2390 O O . ASN B 1 67 ? -6.141 14.32 7.727 1 97.25 67 ASN B O 1
ATOM 2394 N N . GLY B 1 68 ? -4.91 13.398 9.375 1 98 68 GLY B N 1
ATOM 2395 C CA . GLY B 1 68 ? -5.98 12.516 9.797 1 98 68 GLY B CA 1
ATOM 2396 C C . GLY B 1 68 ? -7.195 13.258 10.328 1 98 68 GLY B C 1
ATOM 2397 O O . GLY B 1 68 ? -8.336 12.852 10.086 1 98 68 GLY B O 1
ATOM 2398 N N . ILE B 1 69 ? -6.973 14.305 11.07 1 98.25 69 ILE B N 1
ATOM 2399 C CA . ILE B 1 69 ? -8.094 15.016 11.672 1 98.25 69 ILE B CA 1
ATOM 2400 C C . ILE B 1 69 ? -8.93 15.68 10.586 1 98.25 69 ILE B C 1
ATOM 2402 O O . ILE B 1 69 ? -10.156 15.781 10.719 1 98.25 69 ILE B O 1
ATOM 2406 N N . ARG B 1 70 ? -8.312 16.109 9.5 1 98.75 70 ARG B N 1
ATOM 2407 C CA . ARG B 1 70 ? -9.078 16.641 8.375 1 98.75 70 ARG B CA 1
ATOM 2408 C C . ARG B 1 70 ? -9.969 15.562 7.762 1 98.75 70 ARG B C 1
ATOM 2410 O O . ARG B 1 70 ? -11.133 15.805 7.465 1 98.75 70 ARG B O 1
ATOM 2417 N N . CYS B 1 71 ? -9.406 14.375 7.602 1 98.75 71 CYS B N 1
ATOM 2418 C CA . CYS B 1 71 ? -10.164 13.25 7.07 1 98.75 71 CYS B CA 1
ATOM 2419 C C . CYS B 1 71 ? -11.312 12.875 8 1 98.75 71 CYS B C 1
ATOM 2421 O O . CYS B 1 71 ? -12.438 12.648 7.547 1 98.75 71 CYS B O 1
ATOM 2423 N N . TYR B 1 72 ? -11 12.875 9.312 1 98.75 72 TYR B N 1
ATOM 2424 C CA . TYR B 1 72 ? -12.023 12.547 10.305 1 98.75 72 TYR B CA 1
ATOM 2425 C C . TYR B 1 72 ? -13.125 13.602 10.312 1 98.75 72 TYR B C 1
ATOM 2427 O O . TYR B 1 72 ? -14.305 13.266 10.406 1 98.75 72 TYR B O 1
ATOM 2435 N N . ALA B 1 73 ? -12.766 14.828 10.148 1 98.81 73 ALA B N 1
ATOM 2436 C CA . ALA B 1 73 ? -13.742 15.906 10.07 1 98.81 73 ALA B CA 1
ATOM 2437 C C . ALA B 1 73 ? -14.672 15.727 8.875 1 98.81 73 ALA B C 1
ATOM 2439 O O . ALA B 1 73 ? -15.883 15.898 8.984 1 98.81 73 ALA B O 1
ATOM 2440 N N . ASP B 1 74 ? -14.125 15.414 7.723 1 98.81 74 ASP B N 1
ATOM 2441 C CA . ASP B 1 74 ? -14.938 15.188 6.531 1 98.81 74 ASP B CA 1
ATOM 2442 C C . ASP B 1 74 ? -15.898 14.016 6.738 1 98.81 74 ASP B C 1
ATOM 2444 O O . ASP B 1 74 ? -17.062 14.078 6.324 1 98.81 74 AS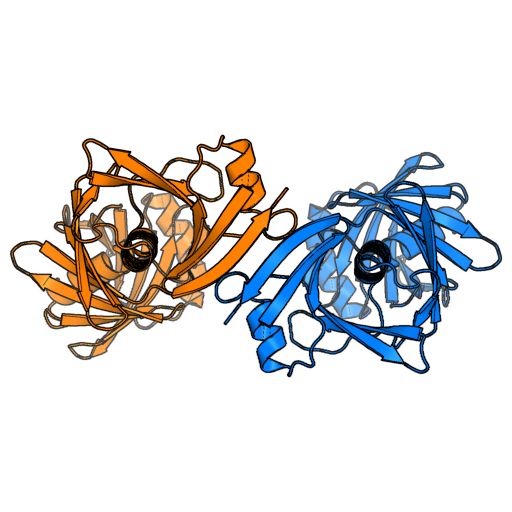P B O 1
ATOM 2448 N N . TYR B 1 75 ? -15.352 12.984 7.363 1 98.69 75 TYR B N 1
ATOM 2449 C CA . TYR B 1 75 ? -16.172 11.82 7.707 1 98.69 75 TYR B CA 1
ATOM 2450 C C . TYR B 1 75 ? -17.359 12.227 8.562 1 98.69 75 TYR B C 1
ATOM 2452 O O . TYR B 1 75 ? -18.5 11.852 8.273 1 98.69 75 TYR B O 1
ATOM 2460 N N . LEU B 1 76 ? -17.109 13.016 9.594 1 98.62 76 LEU B N 1
ATOM 2461 C CA . LEU B 1 76 ? -18.156 13.5 10.492 1 98.62 76 LEU B CA 1
ATOM 2462 C C . LEU B 1 76 ? -19.156 14.367 9.734 1 98.62 76 LEU B C 1
ATOM 2464 O O . LEU B 1 76 ? -20.375 14.219 9.906 1 98.62 76 LEU B O 1
ATOM 2468 N N . TYR B 1 77 ? -18.641 15.219 8.906 1 98.56 77 TYR B N 1
ATOM 2469 C CA . TYR B 1 77 ? -19.484 16.094 8.109 1 98.56 77 TYR B CA 1
ATOM 2470 C C . TYR B 1 77 ? -20.484 15.297 7.281 1 98.56 77 TYR B C 1
ATOM 2472 O O . TYR B 1 77 ? -21.688 15.586 7.293 1 98.56 77 TYR B O 1
ATOM 2480 N N . HIS B 1 78 ? -20.031 14.25 6.617 1 97.69 78 HIS B N 1
ATOM 2481 C CA . HIS B 1 78 ? -20.875 13.453 5.738 1 97.69 78 HIS B CA 1
ATOM 2482 C C . HIS B 1 78 ? -21.828 12.578 6.539 1 97.69 78 HIS B C 1
ATOM 2484 O O . HIS B 1 78 ? -22.859 12.125 6.016 1 97.69 78 HIS B O 1
ATOM 2490 N N . LYS B 1 79 ? -21.484 12.383 7.816 1 97.12 79 LYS B N 1
ATOM 2491 C CA . LYS B 1 79 ? -22.375 11.625 8.695 1 97.12 79 LYS B CA 1
ATOM 2492 C C . LYS B 1 79 ? -23.344 12.547 9.438 1 97.12 79 LYS B C 1
ATOM 2494 O O . LYS B 1 79 ? -24.125 12.102 10.266 1 97.12 79 LYS B O 1
ATOM 2499 N N . ASN B 1 80 ? -23.297 13.828 9.156 1 97.56 80 ASN B N 1
ATOM 2500 C CA . ASN B 1 80 ? -24.109 14.852 9.789 1 97.56 80 ASN B CA 1
ATOM 2501 C C . ASN B 1 80 ? -23.859 14.93 11.289 1 97.56 80 ASN B C 1
ATOM 2503 O O . ASN B 1 80 ? -24.797 15.055 12.078 1 97.56 80 ASN B O 1
ATOM 2507 N N . LEU B 1 81 ? -22.625 14.711 11.641 1 97.56 81 LEU B N 1
ATOM 2508 C CA . LEU B 1 81 ? -22.156 14.875 13.016 1 97.56 81 LEU B CA 1
ATOM 2509 C C . LEU B 1 81 ? -21.344 16.156 13.164 1 97.56 81 LEU B C 1
ATOM 2511 O O . LEU B 1 81 ? -20.859 16.703 12.172 1 97.56 81 LEU B O 1
ATOM 2515 N N . ASP B 1 82 ? -21.266 16.594 14.344 1 97.81 82 ASP B N 1
ATOM 2516 C CA . ASP B 1 82 ? -20.5 17.812 14.586 1 97.81 82 ASP B CA 1
ATOM 2517 C C . ASP B 1 82 ? -19.016 17.594 14.32 1 97.81 82 ASP B C 1
ATOM 2519 O O . ASP B 1 82 ? -18.391 16.719 14.922 1 97.81 82 ASP B O 1
ATOM 2523 N N . TYR B 1 83 ? -18.453 18.359 13.477 1 98.25 83 TYR B N 1
ATOM 2524 C CA . TYR B 1 83 ? -17.047 18.219 13.102 1 98.25 83 TYR B CA 1
ATOM 2525 C C . TYR B 1 83 ? -16.234 19.422 13.594 1 98.25 83 TYR B C 1
ATOM 2527 O O . TYR B 1 83 ? -15.008 19.438 13.477 1 98.25 83 TYR B O 1
ATOM 2535 N N . THR B 1 84 ? -16.875 20.422 14.133 1 98.5 84 THR B N 1
ATOM 2536 C CA . THR B 1 84 ? -16.234 21.719 14.375 1 98.5 84 THR B CA 1
ATOM 2537 C C . THR B 1 84 ? -15.32 21.641 15.602 1 98.5 84 THR B C 1
ATOM 2539 O O . THR B 1 84 ? -14.453 22.5 15.789 1 98.5 84 THR B O 1
ATOM 2542 N N . THR B 1 85 ? -15.594 20.703 16.484 1 98.44 85 THR B N 1
ATOM 2543 C CA . THR B 1 85 ? -14.75 20.422 17.641 1 98.44 85 THR B CA 1
ATOM 2544 C C . THR B 1 85 ? -14.492 18.922 17.766 1 98.44 85 THR B C 1
ATOM 2546 O O . THR B 1 85 ? -15.43 18.125 17.859 1 98.44 85 THR B O 1
ATOM 2549 N N . ILE B 1 86 ? -13.242 18.547 17.75 1 98.25 86 ILE B N 1
ATOM 2550 C CA . ILE B 1 86 ? -12.859 17.141 17.828 1 98.25 86 ILE B CA 1
ATOM 2551 C C . ILE B 1 86 ? -11.891 16.938 18.984 1 98.25 86 ILE B C 1
ATOM 2553 O O . ILE B 1 86 ? -10.906 17.656 19.125 1 98.25 86 ILE B O 1
ATOM 2557 N N . ASP B 1 87 ? -12.227 15.992 19.859 1 97.88 87 ASP B N 1
ATOM 2558 C CA . ASP B 1 87 ? -11.336 15.617 20.953 1 97.88 87 ASP B CA 1
ATOM 2559 C C . ASP B 1 87 ? -10.258 14.648 20.484 1 97.88 87 ASP B C 1
ATOM 2561 O O . ASP B 1 87 ? -10.516 13.805 19.625 1 97.88 87 ASP B O 1
ATOM 2565 N N . THR B 1 88 ? -9.07 14.859 20.922 1 96.69 88 THR B N 1
ATOM 2566 C CA . THR B 1 88 ? -7.922 14 20.656 1 96.69 88 THR B CA 1
ATOM 2567 C C . THR B 1 88 ? -7.074 13.812 21.906 1 96.69 88 THR B C 1
ATOM 2569 O O . THR B 1 88 ? -7.32 14.453 22.922 1 96.69 88 THR B O 1
ATOM 2572 N N . LEU B 1 89 ? -6.102 12.93 21.828 1 95.25 89 LEU B N 1
ATOM 2573 C CA . LEU B 1 89 ? -5.18 12.773 22.938 1 95.25 89 LEU B CA 1
ATOM 2574 C C . LEU B 1 89 ? -4.305 14.008 23.094 1 95.25 89 LEU B C 1
ATOM 2576 O O . LEU B 1 89 ? -3.682 14.203 24.156 1 95.25 89 LEU B O 1
ATOM 2580 N N . ALA B 1 90 ? -4.25 14.891 22.062 1 92.81 90 ALA B N 1
ATOM 2581 C CA . ALA B 1 90 ? -3.494 16.141 22.125 1 92.81 90 ALA B CA 1
ATOM 2582 C C . ALA B 1 90 ? -4.391 17.312 22.531 1 92.81 90 ALA B C 1
ATOM 2584 O O . ALA B 1 90 ? -3.986 18.469 22.453 1 92.81 90 ALA B O 1
ATOM 2585 N N . GLY B 1 91 ? -5.652 17.016 22.969 1 93.81 91 GLY B N 1
ATOM 2586 C CA . GLY B 1 91 ? -6.598 18.047 23.359 1 93.81 91 GLY B CA 1
ATOM 2587 C C . GLY B 1 91 ? -7.637 18.344 22.297 1 93.81 91 GLY B C 1
ATOM 2588 O O . GLY B 1 91 ? -7.633 17.719 21.234 1 93.81 91 GLY B O 1
ATOM 2589 N N . LEU B 1 92 ? -8.523 19.266 22.625 1 96.25 92 LEU B N 1
ATOM 2590 C CA . LEU B 1 92 ? -9.586 19.656 21.703 1 96.25 92 LEU B CA 1
ATOM 2591 C C . LEU B 1 92 ? -9.023 20.422 20.516 1 96.25 92 LEU B C 1
ATOM 2593 O O . LEU B 1 92 ? -8.18 21.312 20.672 1 96.25 92 LEU B O 1
ATOM 2597 N N . LYS B 1 93 ? -9.5 20.047 19.344 1 97.19 93 LYS B N 1
ATOM 2598 C CA . LYS B 1 93 ? -9.109 20.719 18.125 1 97.19 93 LYS B CA 1
ATOM 2599 C C . LYS B 1 93 ? -10.305 21.391 17.453 1 97.19 93 LYS B C 1
ATOM 2601 O O . LYS B 1 93 ? -11.383 20.797 17.359 1 97.19 93 LYS B O 1
ATOM 2606 N N . LYS B 1 94 ? -10.094 22.609 17.078 1 98.06 94 LYS B N 1
ATOM 2607 C CA . LYS B 1 94 ? -11.109 23.344 16.328 1 98.06 94 LYS B CA 1
ATOM 2608 C C . LYS B 1 94 ? -10.922 23.141 14.82 1 98.06 94 LYS B C 1
ATOM 2610 O O . LYS B 1 94 ? -9.797 23.219 14.312 1 98.06 94 LYS B O 1
ATOM 2615 N N . VAL B 1 95 ? -12.023 22.859 14.148 1 98.62 95 VAL B N 1
ATOM 2616 C CA . VAL B 1 95 ? -11.984 22.562 12.719 1 98.62 95 VAL B CA 1
ATOM 2617 C C . VAL B 1 95 ? -13.039 23.391 11.992 1 98.62 95 VAL B C 1
ATOM 2619 O O . VAL B 1 95 ? -14.156 23.547 12.492 1 98.62 95 VAL B O 1
ATOM 2622 N N . GLU B 1 96 ? -12.656 23.938 10.867 1 98.62 96 GLU B N 1
ATOM 2623 C CA . GLU B 1 96 ? -13.57 24.672 10.008 1 98.62 96 GLU B CA 1
ATOM 2624 C C . GLU B 1 96 ? -13.531 24.156 8.57 1 98.62 96 GLU B C 1
ATOM 2626 O O . GLU B 1 96 ? -12.453 23.922 8.023 1 98.62 96 GLU B O 1
ATOM 2631 N N . LYS B 1 97 ? -14.703 23.969 7.984 1 98.56 97 LYS B N 1
ATOM 2632 C CA . LYS B 1 97 ? -14.766 23.594 6.578 1 98.56 97 LYS B CA 1
ATOM 2633 C C . LYS B 1 97 ? -14.672 24.812 5.672 1 98.56 97 LYS B C 1
ATOM 2635 O O . LYS B 1 97 ? -15.383 25.797 5.875 1 98.56 97 LYS B O 1
ATOM 2640 N N . VAL B 1 98 ? -13.781 24.797 4.805 1 98.56 98 VAL B N 1
ATOM 2641 C CA . VAL B 1 98 ? -13.586 25.859 3.809 1 98.56 98 VAL B CA 1
ATOM 2642 C C . VAL B 1 98 ? -13.656 25.25 2.406 1 98.56 98 VAL B C 1
ATOM 2644 O O . VAL B 1 98 ? -12.672 24.719 1.903 1 98.56 98 VAL B O 1
ATOM 2647 N N . GLY B 1 99 ? -14.805 25.422 1.687 1 97.38 99 GLY B N 1
ATOM 2648 C CA . GLY B 1 99 ? -15.016 24.688 0.445 1 97.38 99 GLY B CA 1
ATOM 2649 C C . GLY B 1 99 ? -14.969 23.188 0.623 1 97.38 99 GLY B C 1
ATOM 2650 O O . GLY B 1 99 ? -15.742 22.625 1.409 1 97.38 99 GLY B O 1
ATOM 2651 N N . SER B 1 100 ? -14.031 22.609 -0.031 1 96.38 100 SER B N 1
ATOM 2652 C CA . SER B 1 100 ? -13.891 21.172 0.085 1 96.38 100 SER B CA 1
ATOM 2653 C C . SER B 1 100 ? -12.742 20.797 1.02 1 96.38 100 SER B C 1
ATOM 2655 O O . SER B 1 100 ? -12.406 19.625 1.172 1 96.38 100 SER B O 1
ATOM 2657 N N . GLU B 1 101 ? -12.195 21.828 1.64 1 98.75 101 GLU B N 1
ATOM 2658 C CA . GLU B 1 101 ? -11.055 21.625 2.521 1 98.75 101 GLU B CA 1
ATOM 2659 C C . GLU B 1 101 ? -11.438 21.844 3.982 1 98.75 101 GLU B C 1
ATOM 2661 O O . GLU B 1 101 ? -12.562 22.234 4.281 1 98.75 101 GLU B O 1
ATOM 2666 N N . TYR B 1 102 ? -10.484 21.547 4.832 1 98.88 102 TYR B N 1
ATOM 2667 C CA . TYR B 1 102 ? -10.672 21.734 6.266 1 98.88 102 TYR B CA 1
ATOM 2668 C C . TYR B 1 102 ? -9.5 22.5 6.863 1 98.88 102 TYR B C 1
ATOM 2670 O O . TYR B 1 102 ? -8.344 22.234 6.543 1 98.88 102 TYR B O 1
ATOM 2678 N N . LYS B 1 103 ? -9.828 23.469 7.613 1 98.88 103 LYS B N 1
ATOM 2679 C CA . LYS B 1 103 ? -8.867 24.281 8.359 1 98.88 103 LYS B CA 1
ATOM 2680 C C . LYS B 1 103 ? -8.844 23.906 9.836 1 98.88 103 LYS B C 1
ATOM 2682 O O . LYS B 1 103 ? -9.891 23.859 10.484 1 98.88 103 LYS B O 1
ATOM 2687 N N . VAL B 1 104 ? -7.691 23.594 10.336 1 98.69 104 VAL B N 1
ATOM 2688 C CA . VAL B 1 104 ? -7.539 23.094 11.695 1 98.69 104 VAL B CA 1
ATOM 2689 C C . VAL B 1 104 ? -6.617 24 12.492 1 98.69 104 VAL B C 1
ATOM 2691 O O . VAL B 1 104 ? -5.586 24.453 11.984 1 98.69 104 VAL B O 1
ATOM 2694 N N . PHE B 1 105 ? -6.965 24.266 13.766 1 98.5 105 PHE B N 1
ATOM 2695 C CA . PHE B 1 105 ? -6.062 24.953 14.68 1 98.5 105 PHE B CA 1
ATOM 2696 C C . PHE B 1 105 ? -5 24 15.211 1 98.5 105 PHE B C 1
ATOM 2698 O O . PHE B 1 105 ? -5.312 23.062 15.945 1 98.5 105 PHE B O 1
ATOM 2705 N N . MET B 1 106 ? -3.734 24.234 14.891 1 97.69 106 MET B N 1
ATOM 2706 C CA . MET B 1 106 ? -2.648 23.312 15.18 1 97.69 106 MET B CA 1
ATOM 2707 C C . MET B 1 106 ? -1.938 23.688 16.469 1 97.69 106 MET B C 1
ATOM 2709 O O . MET B 1 106 ? -1.069 22.953 16.953 1 97.69 106 MET B O 1
ATOM 2713 N N . GLY B 1 107 ? -2.354 24.797 17.016 1 96.69 107 GLY B N 1
ATOM 2714 C CA . GLY B 1 107 ? -1.711 25.25 18.234 1 96.69 107 GLY B CA 1
ATOM 2715 C C . GLY B 1 107 ? -0.553 26.203 17.984 1 96.69 107 GLY B C 1
ATOM 2716 O O . GLY B 1 107 ? -0.452 26.797 16.922 1 96.69 107 GLY B O 1
ATOM 2717 N N . LYS B 1 108 ? 0.265 26.438 19.047 1 97.25 108 LYS B N 1
ATOM 2718 C CA . LYS B 1 108 ? 1.369 27.391 18.969 1 97.25 108 LYS B CA 1
ATOM 2719 C C . LYS B 1 108 ? 2.699 26.688 18.75 1 97.25 108 LYS B C 1
ATOM 2721 O O . LYS B 1 108 ? 2.896 25.562 19.219 1 97.25 108 LYS B O 1
ATOM 2726 N N . ALA B 1 109 ? 3.541 27.328 17.938 1 97.88 109 ALA B N 1
ATOM 2727 C CA . ALA B 1 109 ? 4.926 26.859 17.859 1 97.88 109 ALA B CA 1
ATOM 2728 C C . ALA B 1 109 ? 5.684 27.156 19.141 1 97.88 109 ALA B C 1
ATOM 2730 O O . ALA B 1 109 ? 5.52 28.219 19.734 1 97.88 109 ALA B O 1
ATOM 2731 N N . GLU B 1 110 ? 6.473 26.188 19.516 1 97.5 110 GLU B N 1
ATOM 2732 C CA . GLU B 1 110 ? 7.207 26.344 20.766 1 97.5 110 GLU B CA 1
ATOM 2733 C C . GLU B 1 110 ? 8.664 25.922 20.609 1 97.5 110 GLU B C 1
ATOM 2735 O O . GLU B 1 110 ? 9.008 25.203 19.672 1 97.5 110 GLU B O 1
ATOM 2740 N N . ASN B 1 111 ? 9.539 26.484 21.406 1 97.06 111 ASN B N 1
ATOM 2741 C CA . ASN B 1 111 ? 10.906 26.016 21.625 1 97.06 111 ASN B CA 1
ATOM 2742 C C . ASN B 1 111 ? 11.75 26.156 20.359 1 97.06 111 ASN B C 1
ATOM 2744 O O . ASN B 1 111 ? 12.492 25.234 20 1 97.06 111 ASN B O 1
ATOM 2748 N N . LEU B 1 112 ? 11.555 27.25 19.688 1 97.75 112 LEU B N 1
ATOM 2749 C CA . LEU B 1 112 ? 12.422 27.484 18.547 1 97.75 112 LEU B CA 1
ATOM 2750 C C . LEU B 1 112 ? 13.852 27.75 18.984 1 97.75 112 LEU B C 1
ATOM 2752 O O . LEU B 1 112 ? 14.102 28.672 19.766 1 97.75 112 LEU B O 1
ATOM 2756 N N . GLU B 1 113 ? 14.758 26.891 18.531 1 97.56 113 GLU B N 1
ATOM 2757 C CA . GLU B 1 113 ? 16.172 27.031 18.844 1 97.56 113 GLU B CA 1
ATOM 2758 C C . GLU B 1 113 ? 17.047 26.703 17.641 1 97.56 113 GLU B C 1
ATOM 2760 O O . GLU B 1 113 ? 16.641 25.938 16.766 1 97.56 113 GLU B O 1
ATOM 2765 N N . ILE B 1 114 ? 18.172 27.328 17.719 1 96.56 114 ILE B N 1
ATOM 2766 C CA . ILE B 1 114 ? 19.172 27 16.688 1 96.56 114 ILE B CA 1
ATOM 2767 C C . ILE B 1 114 ? 20.25 26.109 17.297 1 96.56 114 ILE B C 1
ATOM 2769 O O . ILE B 1 114 ? 20.906 26.484 18.281 1 96.56 114 ILE B O 1
ATOM 2773 N N . LYS B 1 115 ? 20.297 24.922 16.672 1 92.5 115 LYS B N 1
ATOM 2774 C CA . LYS B 1 115 ? 21.328 23.969 17.078 1 92.5 115 LYS B CA 1
ATOM 2775 C C . LYS B 1 115 ? 22.094 23.453 15.875 1 92.5 115 LYS B C 1
ATOM 2777 O O . LYS B 1 115 ? 21.516 22.875 14.953 1 92.5 115 LYS B O 1
ATOM 2782 N N . ASP B 1 116 ? 23.469 23.609 15.82 1 93.5 116 ASP B N 1
ATOM 2783 C CA . ASP B 1 116 ? 24.344 23.141 14.758 1 93.5 116 ASP B CA 1
ATOM 2784 C C . ASP B 1 116 ? 23.922 23.703 13.406 1 93.5 116 ASP B C 1
ATOM 2786 O O . ASP B 1 116 ? 23.922 22.984 12.398 1 93.5 116 ASP B O 1
ATOM 2790 N N . GLY B 1 117 ? 23.344 24.875 13.453 1 92.88 117 GLY B N 1
ATOM 2791 C CA . GLY B 1 117 ? 22.953 25.562 12.227 1 92.88 117 GLY B CA 1
ATOM 2792 C C . GLY B 1 117 ? 21.562 25.172 11.75 1 92.88 117 GLY B C 1
ATOM 2793 O O . GLY B 1 117 ? 21.094 25.656 10.719 1 92.88 117 GLY B O 1
ATOM 2794 N N . TYR B 1 118 ? 20.891 24.344 12.484 1 96.38 118 TYR B N 1
ATOM 2795 C CA . TYR B 1 118 ? 19.547 23.922 12.117 1 96.38 118 TYR B CA 1
ATOM 2796 C C . TYR B 1 118 ? 18.5 24.562 13.031 1 96.38 118 TYR B C 1
ATOM 2798 O O . TYR B 1 118 ? 18.797 24.875 14.188 1 96.38 118 TYR B O 1
ATOM 2806 N N . TYR B 1 119 ? 17.344 24.797 12.523 1 98.5 119 TYR B N 1
ATOM 2807 C CA . TYR B 1 119 ? 16.266 25.359 13.32 1 98.5 119 TYR B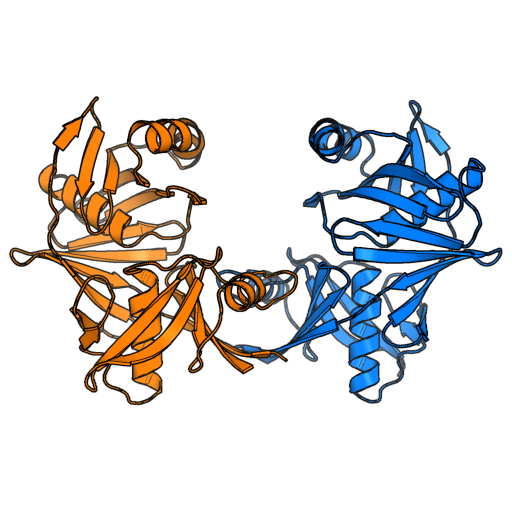 CA 1
ATOM 2808 C C . TYR B 1 119 ? 15.414 24.25 13.938 1 98.5 119 TYR B C 1
ATOM 2810 O O . TYR B 1 119 ? 14.672 23.562 13.227 1 98.5 119 TYR B O 1
ATOM 2818 N N . ASN B 1 120 ? 15.492 24.062 15.234 1 98.44 120 ASN B N 1
ATOM 2819 C CA . ASN B 1 120 ? 14.672 23.109 15.977 1 98.44 120 ASN B CA 1
ATOM 2820 C C . ASN B 1 120 ? 13.406 23.766 16.531 1 98.44 120 ASN B C 1
ATOM 2822 O O . ASN B 1 120 ? 13.469 24.859 17.094 1 98.44 120 ASN B O 1
ATOM 2826 N N . ILE B 1 121 ? 12.289 23.094 16.375 1 98.5 121 ILE B N 1
ATOM 2827 C CA . ILE B 1 121 ? 11.031 23.719 16.781 1 98.5 121 ILE B CA 1
ATOM 2828 C C . ILE B 1 121 ? 10.008 22.641 17.109 1 98.5 121 ILE B C 1
ATOM 2830 O O . ILE B 1 121 ? 10.109 21.516 16.609 1 98.5 121 ILE B O 1
ATOM 2834 N N . PHE B 1 122 ? 9.062 22.984 17.953 1 97.88 122 PHE B N 1
ATOM 2835 C CA . PHE B 1 122 ? 7.977 22.094 18.328 1 97.88 122 PHE B CA 1
ATOM 2836 C C . PHE B 1 122 ? 6.641 22.609 17.812 1 97.88 122 PHE B C 1
ATOM 2838 O O . PHE B 1 122 ? 6.227 23.719 18.156 1 97.88 122 PHE B O 1
ATOM 2845 N N . THR B 1 123 ? 5.988 21.891 16.984 1 97.12 123 THR B N 1
ATOM 2846 C CA . THR B 1 123 ? 4.668 22.234 16.469 1 97.12 123 THR B CA 1
ATOM 2847 C C . THR B 1 123 ? 3.717 21.047 16.594 1 97.12 123 THR B C 1
ATOM 2849 O O . THR B 1 123 ? 2.957 20.75 15.664 1 97.12 123 THR B O 1
ATOM 2852 N N . GLY B 1 124 ? 3.672 20.359 17.719 1 93.31 124 GLY B N 1
ATOM 2853 C CA . GLY B 1 124 ? 2.961 19.125 17.969 1 93.31 124 GLY B CA 1
ATOM 2854 C C . GLY B 1 124 ? 3.883 17.922 18.125 1 93.31 124 GLY B C 1
ATOM 2855 O O . GLY B 1 124 ? 3.582 17 18.875 1 93.31 124 GLY B O 1
ATOM 2856 N N . THR B 1 125 ? 4.984 17.984 17.391 1 94.06 125 THR B N 1
ATOM 2857 C CA . THR B 1 125 ? 6.148 17.109 17.516 1 94.06 125 THR B CA 1
ATOM 2858 C C . THR B 1 125 ? 7.43 17.875 17.188 1 94.06 125 THR B C 1
ATOM 2860 O O . THR B 1 125 ? 7.383 19.031 16.766 1 94.06 125 THR B O 1
ATOM 2863 N N . ASN B 1 126 ? 8.516 17.25 17.453 1 97.19 126 ASN B N 1
ATOM 2864 C CA . ASN B 1 126 ? 9.781 17.922 17.188 1 97.19 126 ASN B CA 1
ATOM 2865 C C . ASN B 1 126 ? 10.117 17.938 15.695 1 97.19 126 ASN B C 1
ATOM 2867 O O . ASN B 1 126 ? 9.984 16.906 15.023 1 97.19 126 ASN B O 1
ATOM 2871 N N . HIS B 1 127 ? 10.57 19.094 15.234 1 98.44 127 HIS B N 1
ATOM 2872 C CA . HIS B 1 127 ? 10.969 19.234 13.836 1 98.44 127 HIS B CA 1
ATOM 2873 C C . HIS B 1 127 ? 12.297 19.969 13.711 1 98.44 127 HIS B C 1
ATOM 2875 O O . HIS B 1 127 ? 12.57 20.906 14.469 1 98.44 127 HIS B O 1
ATOM 2881 N N . LEU B 1 128 ? 13.094 19.469 12.836 1 98.75 128 LEU B N 1
ATOM 2882 C CA . LEU B 1 128 ? 14.25 20.203 12.32 1 98.75 128 LEU B CA 1
ATOM 2883 C C . LEU B 1 128 ? 13.953 20.797 10.953 1 98.75 128 LEU B C 1
ATOM 2885 O O . LEU B 1 128 ? 13.477 20.094 10.055 1 98.75 128 LEU B O 1
ATOM 2889 N N . VAL B 1 129 ? 14.234 22.078 10.82 1 98.81 129 VAL B N 1
ATOM 2890 C CA . VAL B 1 129 ? 13.969 22.766 9.555 1 98.81 129 VAL B CA 1
ATOM 2891 C C . VAL B 1 129 ? 15.281 23.234 8.938 1 98.81 129 VAL B C 1
ATOM 2893 O O . VAL B 1 129 ? 16.094 23.891 9.602 1 98.81 129 VAL B O 1
ATOM 2896 N N . ILE B 1 130 ? 15.453 22.891 7.715 1 98.56 130 ILE B N 1
ATOM 2897 C CA . ILE B 1 130 ? 16.625 23.281 6.93 1 98.56 130 ILE B CA 1
ATOM 2898 C C . ILE B 1 130 ? 16.188 24.156 5.754 1 98.56 130 ILE B C 1
ATOM 2900 O O . ILE B 1 130 ? 15.492 23.672 4.852 1 98.56 130 ILE B O 1
ATOM 2904 N N . ILE B 1 131 ? 16.594 25.406 5.734 1 98.25 131 ILE B N 1
ATOM 2905 C CA . ILE B 1 131 ? 16.359 26.281 4.582 1 98.25 131 ILE B CA 1
ATOM 2906 C C . ILE B 1 131 ? 17.422 26.016 3.516 1 98.25 131 ILE B C 1
ATOM 2908 O O . ILE B 1 131 ? 18.625 26.109 3.787 1 98.25 131 ILE B O 1
ATOM 2912 N N . SER B 1 132 ? 16.938 25.547 2.434 1 96.06 132 SER B N 1
ATOM 2913 C CA . SER B 1 132 ? 17.891 25.156 1.401 1 96.06 132 SER B CA 1
ATOM 2914 C C . SER B 1 132 ? 17.312 25.328 0.007 1 96.06 132 SER B C 1
ATOM 2916 O O . SER B 1 132 ? 16.156 25.766 -0.138 1 96.06 132 SER B O 1
ATOM 2918 N N . ASN B 1 133 ? 18.125 25.062 -1.05 1 96.81 133 ASN B N 1
ATOM 2919 C CA . ASN B 1 133 ? 17.688 24.953 -2.439 1 96.81 133 ASN B CA 1
ATOM 2920 C C . ASN B 1 133 ? 18 23.578 -3.021 1 96.81 133 ASN B C 1
ATOM 2922 O O . ASN B 1 133 ? 18.156 23.438 -4.234 1 96.81 133 ASN B O 1
ATOM 2926 N N . LYS B 1 134 ? 18.109 22.656 -2.102 1 97.5 134 LYS B N 1
ATOM 2927 C CA . LYS B 1 134 ? 18.438 21.297 -2.516 1 97.5 134 LYS B CA 1
ATOM 2928 C C . LYS B 1 134 ? 17.172 20.469 -2.713 1 97.5 134 LYS B C 1
ATOM 2930 O O . LYS B 1 134 ? 16.078 20.906 -2.365 1 97.5 134 LYS B O 1
ATOM 2935 N N . GLY B 1 135 ? 17.328 19.328 -3.332 1 97.56 135 GLY B N 1
ATOM 2936 C CA . GLY B 1 135 ? 16.188 18.469 -3.633 1 97.56 135 GLY B CA 1
ATOM 2937 C C . GLY B 1 135 ? 16.047 17.312 -2.664 1 97.56 135 GLY B C 1
ATOM 2938 O O . GLY B 1 135 ? 16.75 17.25 -1.655 1 97.56 135 GLY B O 1
ATOM 2939 N N . ILE B 1 136 ? 15.133 16.469 -3.004 1 97.88 136 ILE B N 1
ATOM 2940 C CA . ILE B 1 136 ? 14.734 15.367 -2.129 1 97.88 136 ILE B CA 1
ATOM 2941 C C . ILE B 1 136 ? 15.906 14.406 -1.938 1 97.88 136 ILE B C 1
ATOM 2943 O O . ILE B 1 136 ? 16.047 13.789 -0.879 1 97.88 136 ILE B O 1
ATOM 2947 N N . GLU B 1 137 ? 16.781 14.258 -2.932 1 97.62 137 GLU B N 1
ATOM 2948 C CA . GLU B 1 137 ? 17.922 13.352 -2.832 1 97.62 137 GLU B CA 1
ATOM 2949 C C . GLU B 1 137 ? 18.875 13.781 -1.719 1 97.62 137 GLU B C 1
ATOM 2951 O O . GLU B 1 137 ? 19.453 12.938 -1.037 1 97.62 137 GLU B O 1
ATOM 2956 N N . TYR B 1 138 ? 19 15.031 -1.609 1 98 138 TYR B N 1
ATOM 2957 C CA . TYR B 1 138 ? 19.828 15.562 -0.525 1 98 138 TYR B CA 1
ATOM 2958 C C . TYR B 1 138 ? 19.25 15.172 0.832 1 98 138 TYR B C 1
ATOM 2960 O O . TYR B 1 138 ? 19.984 14.727 1.718 1 98 138 TYR B O 1
ATOM 2968 N N . LEU B 1 139 ? 17.984 15.336 0.977 1 98.31 139 LEU B N 1
ATOM 2969 C CA . LEU B 1 139 ? 17.344 14.977 2.234 1 98.31 139 LEU B CA 1
ATOM 2970 C C . LEU B 1 139 ? 17.484 13.492 2.521 1 98.31 139 LEU B C 1
ATOM 2972 O O . LEU B 1 139 ? 17.703 13.094 3.668 1 98.31 139 LEU B O 1
ATOM 2976 N N . LYS B 1 140 ? 17.344 12.633 1.5 1 97.19 140 LYS B N 1
ATOM 2977 C CA . LYS B 1 140 ? 17.5 11.195 1.676 1 97.19 140 LYS B CA 1
ATOM 2978 C C . LYS B 1 140 ? 18.891 10.852 2.227 1 97.19 140 LYS B C 1
ATOM 2980 O O . LYS B 1 140 ? 19.047 9.891 2.982 1 97.19 140 LYS B O 1
ATOM 2985 N N . GLU B 1 141 ? 19.812 11.672 1.887 1 97.19 141 GLU B N 1
ATOM 2986 C CA . GLU B 1 141 ? 21.188 11.445 2.312 1 97.19 141 GLU B CA 1
ATOM 2987 C C . GLU B 1 141 ? 21.406 11.875 3.76 1 97.19 141 GLU B C 1
ATOM 2989 O O . GLU B 1 141 ? 21.938 11.117 4.566 1 97.19 141 GLU B O 1
ATOM 2994 N N . ILE B 1 142 ? 20.906 13.023 4.129 1 97.31 142 ILE B N 1
ATOM 2995 C CA . ILE B 1 142 ? 21.281 13.594 5.418 1 97.31 142 ILE B CA 1
ATOM 2996 C C . ILE B 1 142 ? 20.188 13.328 6.441 1 97.31 142 ILE B C 1
ATOM 2998 O O . ILE B 1 142 ? 20.422 13.406 7.652 1 97.31 142 ILE B O 1
ATOM 3002 N N . GLY B 1 143 ? 18.922 13.086 5.961 1 97.62 143 GLY B N 1
ATOM 3003 C CA . GLY B 1 143 ? 17.734 12.953 6.797 1 97.62 143 GLY B CA 1
ATOM 3004 C C . GLY B 1 143 ? 17.891 11.906 7.883 1 97.62 143 GLY B C 1
ATOM 3005 O O . GLY B 1 143 ? 17.672 12.195 9.062 1 97.62 143 GLY B O 1
ATOM 3006 N N . PRO B 1 144 ? 18.328 10.672 7.469 1 97.44 144 PRO B N 1
ATOM 3007 C CA . PRO B 1 144 ? 18.453 9.609 8.469 1 97.44 144 PRO B CA 1
ATOM 3008 C C . PRO B 1 144 ? 19.422 9.977 9.594 1 97.44 144 PRO B C 1
ATOM 3010 O O . PRO B 1 144 ? 19.125 9.742 10.766 1 97.44 144 PRO B O 1
ATOM 3013 N N . LYS B 1 145 ? 20.531 10.531 9.273 1 97.25 145 LYS B N 1
ATOM 3014 C CA . LYS B 1 145 ? 21.547 10.906 10.266 1 97.25 145 LYS B CA 1
ATOM 3015 C C . LYS B 1 145 ? 21.016 11.984 11.203 1 97.25 145 LYS B C 1
ATOM 3017 O O . LYS B 1 145 ? 21.188 11.898 12.422 1 97.25 145 LYS B O 1
ATOM 3022 N N . LEU B 1 146 ? 20.359 13.016 10.719 1 98 146 LEU B N 1
ATOM 3023 C CA . LEU B 1 146 ? 19.859 14.133 11.516 1 98 146 LEU B CA 1
ATOM 3024 C C . LEU B 1 146 ? 18.688 13.695 12.391 1 98 146 LEU B C 1
ATOM 3026 O O . LEU B 1 146 ? 18.594 14.109 13.547 1 98 146 LEU B O 1
ATOM 3030 N N . GLN B 1 147 ? 17.844 12.898 11.719 1 97.94 147 GLN B N 1
ATOM 3031 C CA . GLN B 1 147 ? 16.719 12.367 12.477 1 97.94 147 GLN B CA 1
ATOM 3032 C C . GLN B 1 147 ? 17.188 11.617 13.719 1 97.94 147 GLN B C 1
ATOM 3034 O O . GLN B 1 147 ? 16.641 11.805 14.805 1 97.94 147 GLN B O 1
ATOM 3039 N N . LYS B 1 148 ? 18.172 10.719 13.562 1 96.19 148 LYS B N 1
ATOM 3040 C CA . LYS B 1 148 ? 18.688 9.922 14.664 1 96.19 148 LYS B CA 1
ATOM 3041 C C . LYS B 1 148 ? 19.375 10.805 15.711 1 96.19 148 LYS B C 1
ATOM 3043 O O . LYS B 1 148 ? 19.141 10.656 16.906 1 96.19 148 LYS B O 1
ATOM 3048 N N . LYS B 1 149 ? 20.125 11.781 15.266 1 97.31 149 LYS B N 1
ATOM 3049 C CA . LYS B 1 149 ? 20.906 12.648 16.141 1 97.31 149 LYS B CA 1
ATOM 3050 C C . LYS B 1 149 ? 20 13.516 17.016 1 97.31 149 LYS B C 1
ATOM 3052 O O . LYS B 1 149 ? 20.281 13.719 18.203 1 97.31 149 LYS B O 1
ATOM 3057 N N . TYR B 1 150 ? 18.875 13.961 16.469 1 96.88 150 TYR B N 1
ATOM 3058 C CA . TYR B 1 150 ? 18.078 14.969 17.172 1 96.88 150 TYR B CA 1
ATOM 3059 C C . TYR B 1 150 ? 16.719 14.406 17.562 1 96.88 150 TYR B C 1
ATOM 3061 O O . TYR B 1 150 ? 15.914 15.109 18.188 1 96.88 150 TYR B O 1
ATOM 3069 N N . ASP B 1 151 ? 16.375 13.125 17.188 1 96.38 151 ASP B N 1
ATOM 3070 C CA . ASP B 1 151 ? 15.086 12.492 17.469 1 96.38 151 ASP B CA 1
ATOM 3071 C C . ASP B 1 151 ? 13.93 13.391 17.016 1 96.38 151 ASP B C 1
ATOM 3073 O O . ASP B 1 151 ? 13.047 13.719 17.812 1 96.38 151 ASP B O 1
ATOM 3077 N N . THR B 1 152 ? 13.938 13.695 15.75 1 97.44 152 THR B N 1
ATOM 3078 C CA . THR B 1 152 ? 13.062 14.711 15.172 1 97.44 152 THR B CA 1
ATOM 3079 C C . THR B 1 152 ? 12.641 14.312 13.758 1 97.44 152 THR B C 1
ATOM 3081 O O . THR B 1 152 ? 13.195 13.383 13.18 1 97.44 152 THR B O 1
ATOM 3084 N N . ASN B 1 153 ? 11.57 14.922 13.305 1 97.88 153 ASN B N 1
ATOM 3085 C CA . ASN B 1 153 ? 11.359 14.969 11.859 1 97.88 153 ASN B CA 1
ATOM 3086 C C . ASN B 1 153 ? 12.234 16.031 11.203 1 97.88 153 ASN B C 1
ATOM 3088 O O . ASN B 1 153 ? 12.484 17.094 11.789 1 97.88 153 ASN B O 1
ATOM 3092 N N . VAL B 1 154 ? 12.703 15.734 10 1 98.75 154 VAL B N 1
ATOM 3093 C CA . VAL B 1 154 ? 13.586 16.656 9.305 1 98.75 154 VAL B CA 1
ATOM 3094 C C . VAL B 1 154 ? 12.875 17.234 8.078 1 98.75 154 VAL B C 1
ATOM 3096 O O . VAL B 1 154 ? 12.367 16.484 7.246 1 98.75 154 VAL B O 1
ATOM 3099 N N . ASN B 1 155 ? 12.867 18.547 7.98 1 98.81 155 ASN B N 1
ATOM 3100 C CA . ASN B 1 155 ? 12.195 19.234 6.875 1 98.81 155 ASN B CA 1
ATOM 3101 C C . ASN B 1 155 ? 13.172 20.062 6.055 1 98.81 155 ASN B C 1
ATOM 3103 O O . ASN B 1 155 ? 13.859 20.938 6.594 1 98.81 155 ASN B O 1
ATOM 3107 N N . LEU B 1 156 ? 13.289 19.719 4.785 1 98.88 156 LEU B N 1
ATOM 3108 C CA . LEU B 1 156 ? 14.039 20.531 3.826 1 98.88 156 LEU B CA 1
ATOM 3109 C C . LEU B 1 156 ? 13.125 21.531 3.127 1 98.88 156 LEU B C 1
ATOM 3111 O O . LEU B 1 156 ? 12.156 21.141 2.469 1 98.88 156 LEU B O 1
ATOM 3115 N N . VAL B 1 157 ? 13.469 22.812 3.221 1 98.81 157 VAL B N 1
ATOM 3116 C CA . VAL B 1 157 ? 12.562 23.875 2.787 1 98.81 157 VAL B CA 1
ATOM 3117 C C . VAL B 1 157 ? 13.219 24.703 1.688 1 98.81 157 VAL B C 1
ATOM 3119 O O . VAL B 1 157 ? 14.328 25.219 1.869 1 98.81 157 VAL B O 1
ATOM 3122 N N . ASN B 1 158 ? 12.594 24.766 0.583 1 98.88 158 ASN B N 1
ATOM 3123 C CA . ASN B 1 158 ? 12.945 25.688 -0.491 1 98.88 158 ASN B CA 1
ATOM 3124 C C . ASN B 1 158 ? 11.953 26.844 -0.576 1 98.88 158 ASN B C 1
ATOM 3126 O O . ASN B 1 158 ? 10.789 26.656 -0.924 1 98.88 158 ASN B O 1
ATOM 3130 N N . VAL B 1 159 ? 12.398 28.078 -0.312 1 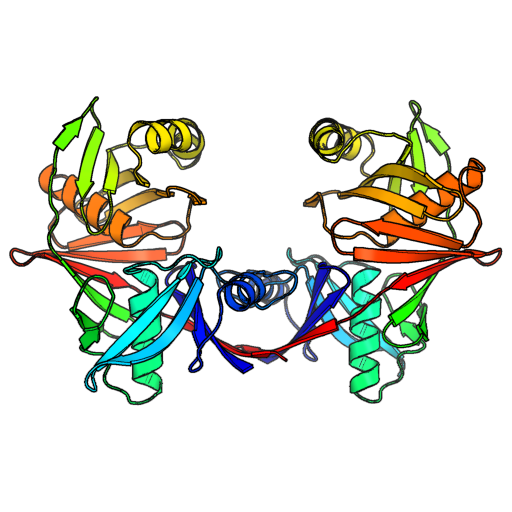98.81 159 VAL B N 1
ATOM 3131 C CA . VAL B 1 159 ? 11.547 29.25 -0.4 1 98.81 159 VAL B CA 1
ATOM 3132 C C . VAL B 1 159 ? 11.438 29.703 -1.854 1 98.81 159 VAL B C 1
ATOM 3134 O O . VAL B 1 159 ? 12.453 30 -2.494 1 98.81 159 VAL B O 1
ATOM 3137 N N . LEU B 1 160 ? 10.25 29.688 -2.354 1 98.81 160 LEU B N 1
ATOM 3138 C CA . LEU B 1 160 ? 10.031 30.047 -3.748 1 98.81 160 LEU B CA 1
ATOM 3139 C C . LEU B 1 160 ? 9.734 31.547 -3.881 1 98.81 160 LEU B C 1
ATOM 3141 O O . LEU B 1 160 ? 10.227 32.188 -4.801 1 98.81 160 LEU B O 1
ATOM 3145 N N . ASP B 1 161 ? 8.883 32.125 -3.059 1 98.69 161 ASP B N 1
ATOM 3146 C CA . ASP B 1 161 ? 8.555 33.531 -2.943 1 98.69 161 ASP B CA 1
ATOM 3147 C C . ASP B 1 161 ? 7.906 33.844 -1.595 1 98.69 161 ASP B C 1
ATOM 3149 O O . ASP B 1 161 ? 7.977 33.031 -0.669 1 98.69 161 ASP B O 1
ATOM 3153 N N . ARG B 1 162 ? 7.285 34.969 -1.44 1 98.75 162 ARG B N 1
ATOM 3154 C CA . ARG B 1 162 ? 6.82 35.469 -0.148 1 98.75 162 ARG B CA 1
ATOM 3155 C C . ARG B 1 162 ? 5.629 34.656 0.353 1 98.75 162 ARG B C 1
ATOM 3157 O O . ARG B 1 162 ? 5.254 34.75 1.523 1 98.75 162 ARG B O 1
ATOM 3164 N N . GLU B 1 163 ? 5.004 33.75 -0.53 1 98.81 163 GLU B N 1
ATOM 3165 C CA . GLU B 1 163 ? 3.795 33.062 -0.128 1 98.81 163 GLU B CA 1
ATOM 3166 C C . GLU B 1 163 ? 3.91 31.547 -0.418 1 98.81 163 GLU B C 1
ATOM 3168 O O . GLU B 1 163 ? 2.975 30.797 -0.165 1 98.81 163 GLU B O 1
ATOM 3173 N N . ASN B 1 164 ? 5.078 31.156 -1.021 1 98.94 164 ASN B N 1
ATOM 3174 C CA . ASN B 1 164 ? 5.188 29.766 -1.487 1 98.94 164 ASN B CA 1
ATOM 3175 C C . ASN B 1 164 ? 6.508 29.141 -1.05 1 98.94 164 ASN B C 1
ATOM 3177 O O . ASN B 1 164 ? 7.574 29.719 -1.249 1 98.94 164 ASN B O 1
ATOM 3181 N N . ILE B 1 165 ? 6.379 27.969 -0.449 1 98.88 165 ILE B N 1
ATOM 3182 C CA . ILE B 1 165 ? 7.562 27.156 -0.163 1 98.88 165 ILE B CA 1
ATOM 3183 C C . ILE B 1 165 ? 7.332 25.719 -0.614 1 98.88 165 ILE B C 1
ATOM 3185 O O . ILE B 1 165 ? 6.195 25.234 -0.622 1 98.88 165 ILE B O 1
ATOM 3189 N N . ASP B 1 166 ? 8.422 25 -1.073 1 98.81 166 ASP B N 1
ATOM 3190 C CA . ASP B 1 166 ? 8.477 23.547 -1.276 1 98.81 166 ASP B CA 1
ATOM 3191 C C . ASP B 1 166 ? 9.164 22.859 -0.102 1 98.81 166 ASP B C 1
ATOM 3193 O O . ASP B 1 166 ? 10.227 23.297 0.35 1 98.81 166 ASP B O 1
ATOM 3197 N N . ILE B 1 167 ? 8.516 21.812 0.345 1 98.56 167 ILE B N 1
ATOM 3198 C CA . ILE B 1 167 ? 9.211 21.141 1.445 1 98.56 167 ILE B CA 1
ATOM 3199 C C . ILE B 1 167 ? 9.25 19.641 1.192 1 98.56 167 ILE B C 1
ATOM 3201 O O . ILE B 1 167 ? 8.336 19.078 0.583 1 98.56 167 ILE B O 1
ATOM 3205 N N . TYR B 1 168 ? 10.273 19.016 1.615 1 98.75 168 TYR B N 1
ATOM 3206 C CA . TYR B 1 168 ? 10.43 17.578 1.768 1 98.75 168 TYR B CA 1
ATOM 3207 C C . TYR B 1 168 ? 10.633 17.203 3.23 1 98.75 168 TYR B C 1
ATOM 3209 O O . TYR B 1 168 ? 11.344 17.891 3.961 1 98.75 168 TYR B O 1
ATOM 3217 N N . THR B 1 169 ? 9.977 16.156 3.645 1 98.5 169 THR B N 1
ATOM 3218 C CA . THR B 1 169 ? 10.062 15.797 5.055 1 98.5 169 THR B CA 1
ATOM 3219 C C . THR B 1 169 ? 10.539 14.352 5.215 1 98.5 169 THR B C 1
ATOM 3221 O O . THR B 1 169 ? 10.055 13.453 4.531 1 98.5 169 THR B O 1
ATOM 3224 N N . TYR B 1 170 ? 11.516 14.133 6.008 1 98.44 170 TYR B N 1
ATOM 3225 C CA . TYR B 1 170 ? 11.938 12.836 6.516 1 98.44 170 TYR B CA 1
ATOM 3226 C C . TYR B 1 170 ? 11.438 12.617 7.941 1 98.44 170 TYR B C 1
ATOM 3228 O O . TYR B 1 170 ? 11.938 13.234 8.883 1 98.44 170 TYR B O 1
ATOM 3236 N N . GLU B 1 171 ? 10.469 11.742 8.102 1 95.94 171 GLU B N 1
ATOM 3237 C CA . GLU B 1 171 ? 9.828 11.562 9.398 1 95.94 171 GLU B CA 1
ATOM 3238 C C . GLU B 1 171 ? 10.5 10.445 10.195 1 95.94 171 GLU B C 1
ATOM 3240 O O . GLU B 1 171 ? 10.883 9.414 9.633 1 95.94 171 GLU B O 1
ATOM 3245 N N . ARG B 1 172 ? 10.523 10.719 11.477 1 93.19 172 ARG B N 1
ATOM 3246 C CA . ARG B 1 172 ? 11.07 9.75 12.422 1 93.19 172 ARG B CA 1
ATOM 3247 C C . ARG B 1 172 ? 10.328 8.414 12.32 1 93.19 172 ARG B C 1
ATOM 3249 O O . ARG B 1 172 ? 9.102 8.375 12.398 1 93.19 172 ARG B O 1
ATOM 3256 N N . GLY B 1 173 ? 11.086 7.352 12.086 1 87.19 173 GLY B N 1
ATOM 3257 C CA . GLY B 1 173 ? 10.523 6.012 12.086 1 87.19 173 GLY B CA 1
ATOM 3258 C C . GLY B 1 173 ? 9.844 5.656 10.773 1 87.19 173 GLY B C 1
ATOM 3259 O O . GLY B 1 173 ? 9.359 4.535 10.609 1 87.19 173 GLY B O 1
ATOM 3260 N N . VAL B 1 174 ? 9.82 6.488 9.766 1 89.56 174 VAL B N 1
ATOM 3261 C CA . VAL B 1 174 ? 9.07 6.234 8.539 1 89.56 174 VAL B CA 1
ATOM 3262 C C . VAL B 1 174 ? 9.961 6.508 7.328 1 89.56 174 VAL B C 1
ATOM 3264 O O . VAL B 1 174 ? 10.094 5.66 6.445 1 89.56 174 VAL B O 1
ATOM 3267 N N . GLY B 1 175 ? 10.664 7.59 7.293 1 95.62 175 GLY B N 1
ATOM 3268 C CA . GLY B 1 175 ? 11.398 8.047 6.121 1 95.62 175 GLY B CA 1
ATOM 3269 C C . GLY B 1 175 ? 10.734 9.211 5.418 1 95.62 175 GLY B C 1
ATOM 3270 O O . GLY B 1 175 ? 10.109 10.055 6.062 1 95.62 175 GLY B O 1
ATOM 3271 N N . ILE B 1 176 ? 10.914 9.273 4.102 1 97.81 176 ILE B N 1
ATOM 3272 C CA . ILE B 1 176 ? 10.289 10.336 3.318 1 97.81 176 ILE B CA 1
ATOM 3273 C C . ILE B 1 176 ? 8.781 10.117 3.252 1 97.81 176 ILE B C 1
ATOM 3275 O O . ILE B 1 176 ? 8.32 9.008 2.979 1 97.81 176 ILE B O 1
ATOM 3279 N N . THR B 1 177 ? 8.031 11.117 3.564 1 96.81 177 THR B N 1
ATOM 3280 C CA . THR B 1 177 ? 6.582 10.984 3.557 1 96.81 177 THR B CA 1
ATOM 3281 C C . THR B 1 177 ? 5.957 11.953 2.557 1 96.81 177 THR B C 1
ATOM 3283 O O . THR B 1 177 ? 6.59 12.938 2.158 1 96.81 177 THR B O 1
ATOM 3286 N N . LEU B 1 178 ? 4.793 11.703 2.186 1 97.62 178 LEU B N 1
ATOM 3287 C CA . LEU B 1 178 ? 4.066 12.492 1.199 1 97.62 178 LEU B CA 1
ATOM 3288 C C . LEU B 1 178 ? 3.596 13.812 1.804 1 97.62 178 LEU B C 1
ATOM 3290 O O . LEU B 1 178 ? 3.471 14.812 1.096 1 97.62 178 LEU B O 1
ATOM 3294 N N . ALA B 1 179 ? 3.262 13.711 3.062 1 97.06 179 ALA B N 1
ATOM 3295 C CA . ALA B 1 179 ? 2.756 14.898 3.746 1 97.06 179 ALA B CA 1
ATOM 3296 C C . ALA B 1 179 ? 2.986 14.805 5.25 1 97.06 179 ALA B C 1
ATOM 3298 O O . ALA B 1 179 ? 2.854 13.727 5.84 1 97.06 179 ALA B O 1
ATOM 3299 N N . CYS B 1 180 ? 3.254 15.875 5.816 1 96.88 180 CYS B N 1
ATOM 3300 C CA . CYS B 1 180 ? 3.41 16.047 7.254 1 96.88 180 CYS B CA 1
ATOM 3301 C C . CYS B 1 180 ? 2.877 17.406 7.707 1 96.88 180 CYS B C 1
ATOM 3303 O O . CYS B 1 180 ? 3.539 18.422 7.531 1 96.88 180 CYS B O 1
ATOM 3305 N N . GLY B 1 181 ? 1.735 17.391 8.367 1 97.69 181 GLY B N 1
ATOM 3306 C CA . GLY B 1 181 ? 1.081 18.625 8.766 1 97.69 181 GLY B CA 1
ATOM 3307 C C . GLY B 1 181 ? 1.915 19.453 9.719 1 97.69 181 GLY B C 1
ATOM 3308 O O . GLY B 1 181 ? 2.105 20.656 9.5 1 97.69 181 GLY B O 1
ATOM 3309 N N . THR B 1 182 ? 2.402 18.797 10.758 1 97.5 182 THR B N 1
ATOM 3310 C CA . THR B 1 182 ? 3.195 19.531 11.734 1 97.5 182 THR B CA 1
ATOM 3311 C C . THR B 1 182 ? 4.5 20.016 11.117 1 97.5 182 THR B C 1
ATOM 3313 O O . THR B 1 182 ? 5.008 21.078 11.492 1 97.5 182 THR B O 1
ATOM 3316 N N . GLY B 1 183 ? 5.027 19.25 10.156 1 98.25 183 GLY B N 1
ATOM 3317 C CA . GLY B 1 183 ? 6.207 19.688 9.43 1 98.25 183 GLY B CA 1
ATOM 3318 C C . GLY B 1 183 ? 5.961 20.922 8.578 1 98.25 183 GLY B C 1
ATOM 3319 O O . GLY B 1 183 ? 6.809 21.812 8.508 1 98.25 183 GLY B O 1
ATOM 3320 N N . ALA B 1 184 ? 4.816 20.906 7.973 1 98.81 184 ALA B N 1
ATOM 3321 C CA . ALA B 1 184 ? 4.422 22.078 7.195 1 98.81 184 ALA B CA 1
ATOM 3322 C C . ALA B 1 184 ? 4.32 23.312 8.086 1 98.81 184 ALA B C 1
ATOM 3324 O O . ALA B 1 184 ? 4.797 24.391 7.723 1 98.81 184 ALA B O 1
ATOM 3325 N N . CYS B 1 185 ? 3.734 23.125 9.211 1 98.75 185 CYS B N 1
ATOM 3326 C CA . CYS B 1 185 ? 3.598 24.219 10.164 1 98.75 185 CYS B CA 1
ATOM 3327 C C . CYS B 1 185 ? 4.965 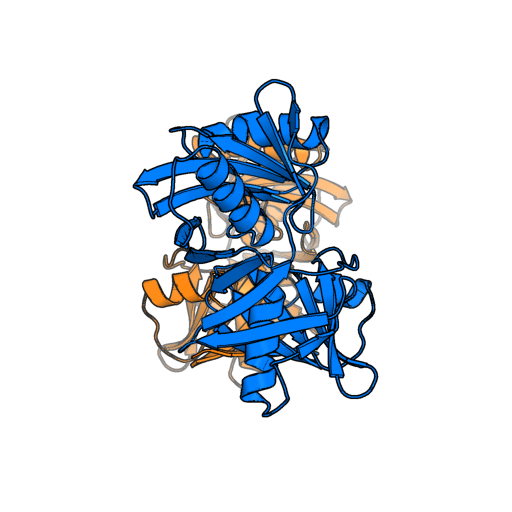24.734 10.609 1 98.75 185 CYS B C 1
ATOM 3329 O O . CYS B 1 185 ? 5.215 25.938 10.617 1 98.75 185 CYS B O 1
ATOM 3331 N N . ALA B 1 186 ? 5.809 23.797 10.953 1 98.81 186 ALA B N 1
ATOM 3332 C CA . ALA B 1 186 ? 7.156 24.141 11.398 1 98.81 186 ALA B CA 1
ATOM 3333 C C . ALA B 1 186 ? 7.91 24.922 10.32 1 98.81 186 ALA B C 1
ATOM 3335 O O . ALA B 1 186 ? 8.531 25.953 10.602 1 98.81 186 ALA B O 1
ATOM 3336 N N . SER B 1 187 ? 7.82 24.438 9.156 1 98.88 187 SER B N 1
ATOM 3337 C CA . SER B 1 187 ? 8.547 25.016 8.023 1 98.88 187 SER B CA 1
ATOM 3338 C C . SER B 1 187 ? 8.07 26.438 7.734 1 98.88 187 SER B C 1
ATOM 3340 O O . SER B 1 187 ? 8.883 27.344 7.57 1 98.88 187 SER B O 1
ATOM 3342 N N . ALA B 1 188 ? 6.762 26.594 7.672 1 98.94 188 ALA B N 1
ATOM 3343 C CA . ALA B 1 188 ? 6.199 27.922 7.43 1 98.94 188 ALA B CA 1
ATOM 3344 C C . ALA B 1 188 ? 6.578 28.891 8.547 1 98.94 188 ALA B C 1
ATOM 3346 O O . ALA B 1 188 ? 6.941 30.047 8.281 1 98.94 188 ALA B O 1
ATOM 3347 N N . TYR B 1 189 ? 6.492 28.422 9.758 1 98.94 189 TYR B N 1
ATOM 3348 C CA . TYR B 1 189 ? 6.793 29.266 10.914 1 98.94 189 TYR B CA 1
ATOM 3349 C C . TYR B 1 189 ? 8.234 29.75 10.875 1 98.94 189 TYR B C 1
ATOM 3351 O O . TYR B 1 189 ? 8.492 30.953 11 1 98.94 189 TYR B O 1
ATOM 3359 N N . VAL B 1 190 ? 9.148 28.828 10.656 1 98.88 190 VAL B N 1
ATOM 3360 C CA . VAL B 1 190 ? 10.57 29.156 10.641 1 98.88 190 VAL B CA 1
ATOM 3361 C C . VAL B 1 190 ? 10.859 30.109 9.484 1 98.88 190 VAL B C 1
ATOM 3363 O O . VAL B 1 190 ? 11.562 31.109 9.648 1 98.88 190 VAL B O 1
ATOM 3366 N N . ALA B 1 191 ? 10.352 29.812 8.312 1 98.88 191 ALA B N 1
ATOM 3367 C CA . ALA B 1 191 ? 10.57 30.688 7.16 1 98.88 191 ALA B CA 1
ATOM 3368 C C . ALA B 1 191 ? 10.07 32.094 7.438 1 98.88 191 ALA B C 1
ATOM 3370 O O . ALA B 1 191 ? 10.703 33.062 7.043 1 98.88 191 ALA B O 1
ATOM 3371 N N . ASN B 1 192 ? 8.898 32.188 8.07 1 98.88 192 ASN B N 1
ATOM 3372 C CA . ASN B 1 192 ? 8.344 33.469 8.406 1 98.88 192 ASN B CA 1
ATOM 3373 C C . ASN B 1 192 ? 9.211 34.219 9.422 1 98.88 192 ASN B C 1
ATOM 3375 O O . ASN B 1 192 ? 9.461 35.406 9.289 1 98.88 192 ASN B O 1
ATOM 3379 N N . LYS B 1 193 ? 9.664 33.531 10.445 1 98.38 193 LYS B N 1
ATOM 3380 C CA . LYS B 1 193 ? 10.531 34.125 11.469 1 98.38 193 LYS B CA 1
ATOM 3381 C C . LYS B 1 193 ? 11.812 34.688 10.852 1 98.38 193 LYS B C 1
ATOM 3383 O O . LYS B 1 193 ? 12.359 35.656 11.344 1 98.38 193 LYS B O 1
ATOM 3388 N N . LEU B 1 194 ? 12.195 34.062 9.797 1 98.25 194 LEU B N 1
ATOM 3389 C CA . LEU B 1 194 ? 13.406 34.5 9.094 1 98.25 194 LEU B CA 1
ATOM 3390 C C . LEU B 1 194 ? 13.086 35.562 8.055 1 98.25 194 LEU B C 1
ATOM 3392 O O . LEU B 1 194 ? 13.953 35.969 7.277 1 98.25 194 LEU B O 1
ATOM 3396 N N . ASN B 1 195 ? 11.875 36 8.031 1 98.69 195 ASN B N 1
ATOM 3397 C CA . ASN B 1 195 ? 11.375 37.031 7.125 1 98.69 195 ASN B CA 1
ATOM 3398 C C . ASN B 1 195 ? 11.516 36.594 5.664 1 98.69 195 ASN B C 1
ATOM 3400 O O . ASN B 1 195 ? 11.828 37.438 4.805 1 98.69 195 ASN B O 1
ATOM 3404 N N . LEU B 1 196 ? 11.336 35.312 5.441 1 98.69 196 LEU B N 1
ATOM 3405 C CA . LEU B 1 196 ? 11.453 34.812 4.082 1 98.69 196 LEU B CA 1
ATOM 3406 C C . LEU B 1 196 ? 10.086 34.688 3.43 1 98.69 196 LEU B C 1
ATOM 3408 O O . LEU B 1 196 ? 9.977 34.625 2.201 1 98.69 196 LEU B O 1
ATOM 3412 N N . VAL B 1 197 ? 9.055 34.531 4.211 1 98.88 197 VAL B N 1
ATOM 3413 C CA . VAL B 1 197 ? 7.691 34.438 3.707 1 98.88 197 VAL B CA 1
ATOM 3414 C C . VAL B 1 197 ? 6.758 35.281 4.562 1 98.88 197 VAL B C 1
ATOM 3416 O O . VAL B 1 197 ? 7.129 35.719 5.652 1 98.88 197 VAL B O 1
ATOM 3419 N N . ASP B 1 198 ? 5.523 35.531 4.066 1 98.81 198 ASP B N 1
ATOM 3420 C CA . ASP B 1 198 ? 4.473 36.25 4.801 1 98.81 198 ASP B CA 1
ATOM 3421 C C . ASP B 1 198 ? 3.725 35.281 5.734 1 98.81 198 ASP B C 1
ATOM 3423 O O . ASP B 1 198 ? 4.164 34.156 5.957 1 98.81 198 ASP B O 1
ATOM 3427 N N . LYS B 1 199 ? 2.631 35.719 6.324 1 98.81 199 LYS B N 1
ATOM 3428 C CA . LYS B 1 199 ? 1.942 35 7.379 1 98.81 199 LYS B CA 1
ATOM 3429 C C . LYS B 1 199 ? 1.006 33.938 6.793 1 98.81 199 LYS B C 1
ATOM 3431 O O . LYS B 1 199 ? 0.559 33.031 7.504 1 98.81 199 LYS B O 1
ATOM 3436 N N . ASN B 1 200 ? 0.571 34.125 5.555 1 98.88 200 ASN B N 1
ATOM 3437 C CA . ASN B 1 200 ? -0.177 33.125 4.809 1 98.88 200 ASN B CA 1
ATOM 3438 C C . ASN B 1 200 ? 0.701 32.438 3.775 1 98.88 200 ASN B C 1
ATOM 3440 O O . ASN B 1 200 ? 1.147 33.062 2.811 1 98.88 200 ASN B O 1
ATOM 3444 N N . VAL B 1 201 ? 0.932 31.141 3.979 1 98.94 201 VAL B N 1
ATOM 3445 C CA . VAL B 1 201 ? 1.955 30.438 3.207 1 98.94 201 VAL B CA 1
ATOM 3446 C C . VAL B 1 201 ? 1.346 29.219 2.533 1 98.94 201 VAL B C 1
ATOM 3448 O O . VAL B 1 201 ? 0.673 28.422 3.184 1 98.94 201 VAL B O 1
ATOM 3451 N N . ASN B 1 202 ? 1.487 29.125 1.22 1 98.94 202 ASN B N 1
ATOM 3452 C CA . ASN B 1 202 ? 1.229 27.875 0.51 1 98.94 202 ASN B CA 1
ATOM 3453 C C . ASN B 1 202 ? 2.418 26.922 0.598 1 98.94 202 ASN B C 1
ATOM 3455 O O . ASN B 1 202 ? 3.52 27.25 0.158 1 98.94 202 ASN B O 1
ATOM 3459 N N . VAL B 1 203 ? 2.191 25.812 1.196 1 98.94 203 VAL B N 1
ATOM 3460 C CA . VAL B 1 203 ? 3.252 24.828 1.373 1 98.94 203 VAL B CA 1
ATOM 3461 C C . VAL B 1 203 ? 3.055 23.672 0.393 1 98.94 203 VAL B C 1
ATOM 3463 O O . VAL B 1 203 ? 2.053 22.953 0.462 1 98.94 203 VAL B O 1
ATOM 3466 N N . HIS B 1 204 ? 3.996 23.531 -0.506 1 98.88 204 HIS B N 1
ATOM 3467 C CA . HIS B 1 204 ? 3.936 22.469 -1.494 1 98.88 204 HIS B CA 1
ATOM 3468 C C . HIS B 1 204 ? 4.684 21.234 -1.011 1 98.88 204 HIS B C 1
ATOM 3470 O O . HIS B 1 204 ? 5.902 21.266 -0.828 1 98.88 204 HIS B O 1
ATOM 3476 N N . LEU B 1 205 ? 3.973 20.188 -0.777 1 98.62 205 LEU B N 1
ATOM 3477 C CA . LEU B 1 205 ? 4.523 18.906 -0.357 1 98.62 205 LEU B CA 1
ATOM 3478 C C . LEU B 1 205 ? 4.461 17.891 -1.491 1 98.62 205 LEU B C 1
ATOM 3480 O O . LEU B 1 205 ? 3.855 18.156 -2.533 1 98.62 205 LEU B O 1
ATOM 3484 N N . LEU B 1 206 ? 5.031 16.703 -1.277 1 98 206 LEU B N 1
ATOM 3485 C CA . LEU B 1 206 ? 5.02 15.656 -2.291 1 98 206 LEU B CA 1
ATOM 3486 C C . LEU B 1 206 ? 3.592 15.219 -2.598 1 98 206 LEU B C 1
ATOM 3488 O O . LEU B 1 206 ? 3.26 14.93 -3.748 1 98 206 LEU B O 1
ATOM 3492 N N . GLY B 1 207 ? 2.748 15.227 -1.535 1 98.19 207 GLY B N 1
ATOM 3493 C CA . GLY B 1 207 ? 1.399 14.695 -1.672 1 98.19 207 GLY B CA 1
ATOM 3494 C C . GLY B 1 207 ? 0.383 15.75 -2.064 1 98.19 207 GLY B C 1
ATOM 3495 O O . GLY B 1 207 ? -0.788 15.438 -2.291 1 98.19 207 GLY B O 1
ATOM 3496 N N . GLY B 1 208 ? 0.782 16.984 -2.096 1 98.38 208 GLY B N 1
ATOM 3497 C CA . GLY B 1 208 ? -0.121 18.078 -2.4 1 98.38 208 GLY B CA 1
ATOM 3498 C C . GLY B 1 208 ? 0.163 19.328 -1.586 1 98.38 208 GLY B C 1
ATOM 3499 O O . GLY B 1 208 ? 1.247 19.469 -1.017 1 98.38 208 GLY B O 1
ATOM 3500 N N . ASP B 1 209 ? -0.833 20.203 -1.554 1 98.75 209 ASP B N 1
ATOM 3501 C CA . ASP B 1 209 ? -0.58 21.516 -0.968 1 98.75 209 ASP B CA 1
ATOM 3502 C C . ASP B 1 209 ? -1.359 21.703 0.332 1 98.75 209 ASP B C 1
ATOM 3504 O O . ASP B 1 209 ? -2.496 21.234 0.449 1 98.75 209 ASP B O 1
ATOM 3508 N N . LEU B 1 210 ? -0.696 22.375 1.19 1 98.88 210 LEU B N 1
ATOM 3509 C CA . LEU B 1 210 ? -1.337 22.906 2.389 1 98.88 210 LEU B CA 1
ATOM 3510 C C . LEU B 1 210 ? -1.247 24.422 2.422 1 98.88 210 LEU B C 1
ATOM 3512 O O . LEU B 1 210 ? -0.341 25.016 1.827 1 98.88 210 LEU B O 1
ATOM 3516 N N . LYS B 1 211 ? -2.213 25.031 3.092 1 98.94 211 LYS B N 1
ATOM 3517 C CA . LYS B 1 211 ? -2.135 26.453 3.428 1 98.94 211 LYS B CA 1
ATOM 3518 C C . LYS B 1 211 ? -1.932 26.656 4.926 1 98.94 211 LYS B C 1
ATOM 3520 O O . LYS B 1 211 ? -2.688 26.109 5.738 1 98.94 211 LYS B O 1
ATOM 3525 N N . ILE B 1 212 ? -0.945 27.375 5.219 1 98.94 212 ILE B N 1
ATOM 3526 C CA . ILE B 1 212 ? -0.626 27.641 6.613 1 98.94 212 ILE B CA 1
ATOM 3527 C C . ILE B 1 212 ? -0.873 29.125 6.918 1 98.94 212 ILE B C 1
ATOM 3529 O O . ILE B 1 212 ? -0.433 30 6.172 1 98.94 212 ILE B O 1
ATOM 3533 N N . PHE B 1 213 ? -1.595 29.344 7.988 1 98.94 213 PHE B N 1
ATOM 3534 C CA . PHE B 1 213 ? -1.852 30.688 8.477 1 98.94 213 PHE B CA 1
ATOM 3535 C C . PHE B 1 213 ? -1.19 30.906 9.828 1 98.94 213 PHE B C 1
ATOM 3537 O O . PHE B 1 213 ? -1.519 30.234 10.805 1 98.94 213 PHE B O 1
ATOM 3544 N N . LEU B 1 214 ? -0.303 31.828 9.859 1 98.81 214 LEU B N 1
ATOM 3545 C CA . LEU B 1 214 ? 0.381 32.188 11.094 1 98.81 214 LEU B CA 1
ATOM 3546 C C . LEU B 1 214 ? -0.294 33.375 11.758 1 98.81 214 LEU B C 1
ATOM 3548 O O . LEU B 1 214 ? -0.313 34.5 11.203 1 98.81 214 LEU B O 1
ATOM 3552 N N . THR B 1 215 ? -0.851 33.125 12.953 1 98.56 215 THR B N 1
ATOM 3553 C CA . THR B 1 215 ? -1.559 34.188 13.672 1 98.56 215 THR B CA 1
ATOM 3554 C C . THR B 1 215 ? -0.985 34.375 15.078 1 98.56 215 THR B C 1
ATOM 3556 O O . THR B 1 215 ? -0.13 33.594 15.508 1 98.56 215 THR B O 1
ATOM 3559 N N . ASP B 1 216 ? -1.483 35.375 15.797 1 97.12 216 ASP B N 1
ATOM 3560 C CA . ASP B 1 216 ? -1.035 35.594 17.156 1 97.12 216 ASP B CA 1
ATOM 3561 C C . ASP B 1 216 ? -1.523 34.5 18.109 1 97.12 216 ASP B C 1
ATOM 3563 O O . ASP B 1 216 ? -0.874 34.219 19.109 1 97.12 216 ASP B O 1
ATOM 3567 N N . GLU B 1 217 ? -2.582 33.906 17.75 1 96.81 217 GLU B N 1
ATOM 3568 C CA . GLU B 1 217 ? -3.17 32.875 18.594 1 96.81 217 GLU B CA 1
ATOM 3569 C C . GLU B 1 217 ? -2.516 31.531 18.359 1 96.81 217 GLU B C 1
ATOM 3571 O O . GLU B 1 217 ? -2.637 30.625 19.172 1 96.81 217 GLU B O 1
ATOM 3576 N N . GLY B 1 218 ? -1.944 31.375 17.156 1 98.06 218 GLY B N 1
ATOM 3577 C CA . GLY B 1 218 ? -1.34 30.109 16.797 1 98.06 218 GLY B CA 1
ATOM 3578 C C . GLY B 1 218 ? -1.371 29.844 15.297 1 98.06 218 GLY B C 1
ATOM 3579 O O . GLY B 1 218 ? -1.511 30.766 14.5 1 98.06 218 GLY B O 1
ATOM 3580 N N . ILE B 1 219 ? -1.141 28.641 14.953 1 98.75 219 ILE B N 1
ATOM 3581 C CA . ILE B 1 219 ? -1.007 28.234 13.555 1 98.75 219 ILE B CA 1
ATOM 3582 C C . ILE B 1 219 ? -2.279 27.531 13.102 1 98.75 219 ILE B C 1
ATOM 3584 O O . ILE B 1 219 ? -2.811 26.672 13.82 1 98.75 219 ILE B O 1
ATOM 3588 N N . TYR B 1 220 ? -2.795 27.906 11.945 1 98.81 220 TYR B N 1
ATOM 3589 C CA . TYR B 1 220 ? -3.869 27.188 11.281 1 98.81 220 TYR B CA 1
ATOM 3590 C C . TYR B 1 220 ? -3.357 26.469 10.039 1 98.81 220 TYR B C 1
ATOM 3592 O O . TYR B 1 220 ? -2.539 27.016 9.297 1 98.81 220 TYR B O 1
ATOM 3600 N N . MET B 1 221 ? -3.832 25.297 9.844 1 98.88 221 MET B N 1
ATOM 3601 C CA . MET B 1 221 ? -3.482 24.484 8.68 1 98.88 221 MET B CA 1
ATOM 3602 C C . MET B 1 221 ? -4.73 24.094 7.895 1 98.88 221 MET B C 1
ATOM 3604 O O . MET B 1 221 ? -5.688 23.562 8.469 1 98.88 221 MET B O 1
ATOM 3608 N N . GLN B 1 222 ? -4.719 24.391 6.652 1 98.94 222 GLN B N 1
ATOM 3609 C CA . GLN B 1 222 ? -5.832 24.078 5.766 1 98.94 222 GLN B CA 1
ATOM 3610 C C . GLN B 1 222 ? -5.391 23.125 4.648 1 98.94 222 GLN B C 1
ATOM 3612 O O . GLN B 1 222 ? -4.328 23.312 4.051 1 98.94 222 GLN B O 1
ATOM 3617 N N . GLY B 1 223 ? -6.145 22.109 4.449 1 98.81 223 GLY B N 1
ATOM 3618 C CA . GLY B 1 223 ? -5.832 21.172 3.387 1 98.81 223 GLY B CA 1
ATOM 3619 C C . GLY B 1 223 ? -7 20.266 3.027 1 98.81 223 GLY B C 1
ATOM 3620 O O . GLY B 1 223 ? -8.055 20.328 3.672 1 98.81 223 GLY B O 1
ATOM 3621 N N . SER B 1 224 ? -6.797 19.469 2.068 1 98.44 224 SER B N 1
ATOM 3622 C CA . SER B 1 224 ? -7.859 18.625 1.533 1 98.44 224 SER B CA 1
ATOM 3623 C C . SER B 1 224 ? -8.055 17.375 2.387 1 98.44 224 SER B C 1
ATOM 3625 O O . SER B 1 224 ? -7.188 17.031 3.188 1 98.44 224 SER B O 1
ATOM 3627 N N . ALA B 1 225 ? -9.172 16.812 2.348 1 98.25 225 ALA B N 1
ATOM 3628 C CA . ALA B 1 225 ? -9.578 15.492 2.822 1 98.25 225 ALA B CA 1
ATOM 3629 C C . ALA B 1 225 ? -10.5 14.805 1.818 1 98.25 225 ALA B C 1
ATOM 3631 O O . ALA B 1 225 ? -11.531 15.367 1.431 1 98.25 225 ALA B O 1
ATOM 3632 N N . LYS B 1 226 ? -10.133 13.664 1.428 1 97.88 226 LYS B N 1
ATOM 3633 C CA . LYS B 1 226 ? -10.891 13.008 0.366 1 97.88 226 LYS B CA 1
ATOM 3634 C C . LYS B 1 226 ? -11.289 11.594 0.77 1 97.88 226 LYS B C 1
ATOM 3636 O O . LYS B 1 226 ? -10.438 10.789 1.146 1 97.88 226 LYS B O 1
ATOM 3641 N N . LYS B 1 227 ? -12.602 11.352 0.702 1 98.12 227 LYS B N 1
ATOM 3642 C CA . LYS B 1 227 ? -13.055 9.969 0.778 1 98.12 227 LYS B CA 1
ATOM 3643 C C . LYS B 1 227 ? -12.633 9.18 -0.459 1 98.12 227 LYS B C 1
ATOM 3645 O O . LYS B 1 227 ? -12.945 9.57 -1.586 1 98.12 227 LYS B O 1
ATOM 3650 N N . VAL B 1 228 ? -11.945 8.078 -0.273 1 98.12 228 VAL B N 1
ATOM 3651 C CA . VAL B 1 228 ? -11.438 7.305 -1.402 1 98.12 228 VAL B CA 1
ATOM 3652 C C . VAL B 1 228 ? -12.43 6.203 -1.768 1 98.12 228 VAL B C 1
ATOM 3654 O O . VAL B 1 228 ? -12.859 6.102 -2.92 1 98.12 228 VAL B O 1
ATOM 3657 N N . PHE B 1 229 ? -12.773 5.316 -0.828 1 97.94 229 PHE B N 1
ATOM 3658 C CA . PHE B 1 229 ? -13.758 4.254 -1.002 1 97.94 229 PHE B CA 1
ATOM 3659 C C . PHE B 1 229 ? -14.234 3.732 0.348 1 97.94 229 PHE B C 1
ATOM 3661 O O . PHE B 1 229 ? -13.734 4.152 1.394 1 97.94 229 PHE B O 1
ATOM 3668 N N . GLU B 1 230 ? -15.258 3.014 0.307 1 96.94 230 GLU B N 1
ATOM 3669 C CA . GLU B 1 230 ? -15.75 2.281 1.471 1 96.94 230 GLU B CA 1
ATOM 3670 C C . GLU B 1 230 ? -15.898 0.793 1.166 1 96.94 230 GLU B C 1
ATOM 3672 O O . GLU B 1 230 ? -15.977 0.399 0.001 1 96.94 230 GLU B O 1
ATOM 3677 N N . GLY B 1 231 ? -15.766 0.027 2.268 1 95.44 231 GLY B N 1
ATOM 3678 C CA . GLY B 1 231 ? -15.875 -1.405 2.039 1 95.44 231 GLY B CA 1
ATOM 3679 C C . GLY B 1 231 ? -16.109 -2.197 3.314 1 95.44 231 GLY B C 1
ATOM 3680 O O . GLY B 1 231 ? -16.359 -1.619 4.371 1 95.44 231 GLY B O 1
ATOM 3681 N N . GLU B 1 232 ? -16.141 -3.484 3.092 1 95 232 GLU B N 1
ATOM 3682 C CA . GLU B 1 232 ? -16.312 -4.434 4.188 1 95 232 GLU B CA 1
ATOM 3683 C C . GLU B 1 232 ? -15.281 -5.559 4.105 1 95 232 GLU B C 1
ATOM 3685 O O . GLU B 1 232 ? -15.102 -6.16 3.045 1 95 232 GLU B O 1
ATOM 3690 N N . ILE B 1 233 ? -14.609 -5.762 5.305 1 93 233 ILE B N 1
ATOM 3691 C CA . ILE B 1 233 ? -13.625 -6.836 5.379 1 93 233 ILE B CA 1
ATOM 3692 C C . ILE B 1 233 ? -14.078 -7.883 6.391 1 93 233 ILE B C 1
ATOM 3694 O O . ILE B 1 233 ? -14.609 -7.543 7.449 1 93 233 ILE B O 1
ATOM 3698 N N . LYS B 1 234 ? -13.953 -9.203 6.059 1 82.44 234 LYS B N 1
ATOM 3699 C CA . LYS B 1 234 ? -14.391 -10.273 6.945 1 82.44 234 LYS B CA 1
ATOM 3700 C C . LYS B 1 234 ? -13.211 -10.883 7.699 1 82.44 234 LYS B C 1
ATOM 3702 O O . LYS B 1 234 ? -12.102 -10.945 7.176 1 82.44 234 LYS B O 1
#

Foldseek 3Di:
DKWFWKWFLNQIETEEADDDALVVLLQQCDVVRHPHHQWYWHWDDDPLATETFIAGNNSDTDFDAPGVLFQVLVVCVVVVHDSQWYQTSVGIKGWDDDPQKIKIFQFAKDDFDDDPNWTWIDRPFIETEDEDPDDPVVCQVCVVVVCVVPVHKYKYWYQDAQAEIEIWIQGPPPGTDQDGQSNQQVHLVVCVVVVRYDQWHWYQGNSGIWIWGQDPGHIMIMGHMDTDDMDDDD/DKWFWKWFLNQIETEEADDDALVVLLQQCDVVRHPHHQWYWHWDDDPLATETFIAGNNSDTDFDAPGVLFQVLVVCVVVVHDSQWYQTSVGIKGWDDDPQKIKIFQFAKDDFDDDPNWTWIDRPFIETEDEDPDDPVVCQVCVVVVCVVPVHKYKYWYQDAQAEIEIWIQGPPPGTDQDGQSNQQVHLVVCVVVVRYDQWHWYQGNSGIWIWGHDPGHIMIMGHMDTDDMDDDD